Protein AF-A0A7D7V8U0-F1 (afdb_monomer)

Structure (mmCIF, N/CA/C/O backbone):
data_AF-A0A7D7V8U0-F1
#
_entry.id   AF-A0A7D7V8U0-F1
#
loop_
_atom_site.group_PDB
_atom_site.id
_atom_site.type_symbol
_atom_site.label_atom_id
_atom_site.label_alt_id
_atom_site.label_comp_id
_atom_site.label_asym_id
_atom_site.label_entity_id
_atom_site.label_seq_id
_atom_site.pdbx_PDB_ins_code
_atom_site.Cartn_x
_atom_site.Cartn_y
_atom_site.Cartn_z
_atom_site.occupancy
_atom_site.B_iso_or_equiv
_atom_site.auth_seq_id
_atom_site.auth_comp_id
_atom_site.auth_asym_id
_atom_site.auth_atom_id
_atom_site.pdbx_PDB_model_num
ATOM 1 N N . MET A 1 1 ? -79.104 -26.364 -0.613 1.00 42.31 1 MET A N 1
ATOM 2 C CA . MET A 1 1 ? -78.522 -27.276 0.391 1.00 42.31 1 MET A CA 1
ATOM 3 C C . MET A 1 1 ? -77.303 -26.585 0.976 1.00 42.31 1 MET A C 1
ATOM 5 O O . MET A 1 1 ? -76.306 -26.493 0.283 1.00 42.31 1 MET A O 1
ATOM 9 N N . ILE A 1 2 ? -77.476 -25.978 2.152 1.00 37.25 2 ILE A N 1
ATOM 10 C CA . ILE A 1 2 ? -76.539 -25.727 3.267 1.00 37.25 2 ILE A CA 1
ATOM 11 C C . ILE A 1 2 ? -77.298 -24.756 4.189 1.00 37.25 2 ILE A C 1
ATOM 13 O O . ILE A 1 2 ? -77.853 -23.758 3.732 1.00 37.25 2 ILE A O 1
ATOM 17 N N . LEU A 1 3 ? -77.448 -25.183 5.440 1.00 39.94 3 LEU A N 1
ATOM 18 C CA . LEU A 1 3 ? -78.366 -24.688 6.463 1.00 39.94 3 LEU A CA 1
ATOM 19 C C . LEU A 1 3 ? -77.800 -23.466 7.199 1.00 39.94 3 LEU A C 1
ATOM 21 O O . LEU A 1 3 ? -76.638 -23.468 7.591 1.00 39.94 3 LEU A O 1
ATOM 25 N N . LEU A 1 4 ? -78.659 -22.472 7.437 1.00 39.59 4 LEU A N 1
ATOM 26 C CA . LEU A 1 4 ? -78.510 -21.462 8.488 1.00 39.59 4 LEU A CA 1
ATOM 27 C C . LEU A 1 4 ? -79.148 -22.027 9.762 1.00 39.59 4 LEU A C 1
ATOM 29 O O . LEU A 1 4 ? -80.260 -22.551 9.692 1.00 39.59 4 LEU A O 1
ATOM 33 N N . GLN A 1 5 ? -78.446 -21.949 10.894 1.00 46.25 5 GLN A N 1
ATOM 34 C CA . GLN A 1 5 ? -78.907 -22.473 12.179 1.00 46.25 5 GLN A CA 1
ATOM 35 C C . GLN A 1 5 ? -78.845 -21.390 13.263 1.00 46.25 5 GLN A C 1
ATOM 37 O O . GLN A 1 5 ? -77.933 -20.565 13.292 1.00 46.25 5 GLN A O 1
ATOM 42 N N . ASP A 1 6 ? -79.888 -21.410 14.089 1.00 40.16 6 ASP A N 1
ATOM 43 C CA . ASP A 1 6 ? -80.407 -20.353 14.950 1.00 40.16 6 ASP A CA 1
ATOM 44 C C . ASP A 1 6 ? -79.524 -19.901 16.121 1.00 40.16 6 ASP A C 1
ATOM 46 O O . ASP A 1 6 ? -78.782 -20.667 16.737 1.00 40.16 6 ASP A O 1
ATOM 50 N N . CYS A 1 7 ? -79.720 -18.632 16.486 1.00 37.59 7 CYS A N 1
ATOM 51 C CA . CYS A 1 7 ? -79.273 -18.019 17.728 1.00 37.59 7 CYS A CA 1
ATOM 52 C C . CYS A 1 7 ? -80.179 -18.418 18.907 1.00 37.59 7 CYS A C 1
ATOM 54 O O . CYS A 1 7 ? -81.391 -18.217 18.861 1.00 37.59 7 CYS A O 1
ATOM 56 N N . THR A 1 8 ? -79.585 -18.855 20.020 1.00 43.44 8 THR A N 1
ATOM 57 C CA . THR A 1 8 ? -80.250 -18.932 21.332 1.00 43.44 8 THR A CA 1
ATOM 58 C C . THR A 1 8 ? -79.562 -18.010 22.332 1.00 43.44 8 THR A C 1
ATOM 60 O O . THR A 1 8 ? -78.411 -18.231 22.704 1.00 43.44 8 THR A O 1
ATOM 63 N N . CYS A 1 9 ? -80.283 -16.984 22.787 1.00 38.78 9 CYS A N 1
ATOM 64 C CA . CYS A 1 9 ? -79.895 -16.124 23.901 1.00 38.78 9 CYS A CA 1
ATOM 65 C C . CYS A 1 9 ? -80.160 -16.833 25.237 1.00 38.78 9 CYS A C 1
ATOM 67 O O . CYS A 1 9 ? -81.289 -17.243 25.513 1.00 38.78 9 CYS A O 1
ATOM 69 N N . HIS A 1 10 ? -79.138 -16.935 26.088 1.00 39.38 10 HIS A N 1
ATOM 70 C CA . HIS A 1 10 ? -79.287 -17.333 27.486 1.00 39.38 10 HIS A CA 1
ATOM 71 C C . HIS A 1 10 ? -79.193 -16.116 28.409 1.00 39.38 10 HIS A C 1
ATOM 73 O O . HIS A 1 10 ? -78.380 -15.218 28.204 1.00 39.38 10 HIS A O 1
ATOM 79 N N . GLY A 1 11 ? -80.113 -16.087 29.376 1.00 42.38 11 GLY A N 1
ATOM 80 C CA . GLY A 1 11 ? -80.441 -14.947 30.220 1.00 42.38 11 GLY A CA 1
ATOM 81 C C . GLY A 1 11 ? -79.286 -14.450 31.082 1.00 42.38 11 GLY A C 1
ATOM 82 O O . GLY A 1 11 ? -78.600 -15.218 31.753 1.00 42.38 11 GLY A O 1
ATOM 83 N N . TYR A 1 12 ? -79.136 -13.129 31.087 1.00 39.59 12 TYR A N 1
ATOM 84 C CA . TYR A 1 12 ? -78.230 -12.390 31.950 1.00 39.59 12 TYR A CA 1
ATOM 85 C C . TYR A 1 12 ? -78.935 -12.137 33.292 1.00 39.59 12 TYR A C 1
ATOM 87 O O . TYR A 1 12 ? -79.958 -11.458 33.346 1.00 39.59 12 TYR A O 1
ATOM 95 N N . GLN A 1 13 ? -78.422 -12.732 34.369 1.00 42.53 13 GLN A N 1
ATOM 96 C CA . GLN A 1 13 ? -78.821 -12.424 35.743 1.00 42.53 13 GLN A CA 1
ATOM 97 C C . GLN A 1 13 ? -78.087 -11.156 36.199 1.00 42.53 13 GLN A C 1
ATOM 99 O O . GLN A 1 13 ? -76.860 -11.090 36.129 1.00 42.53 13 GLN A O 1
ATOM 104 N N . GLU A 1 14 ? -78.835 -10.161 36.673 1.00 43.50 14 GLU A N 1
ATOM 105 C CA . GLU A 1 14 ? -78.302 -8.936 37.274 1.00 43.50 14 GLU A CA 1
ATOM 106 C C . GLU A 1 14 ? -77.476 -9.266 38.528 1.00 43.50 14 GLU A C 1
ATOM 108 O O . GLU A 1 14 ? -78.013 -9.578 39.594 1.00 43.50 14 GLU A O 1
ATOM 113 N N . GLN A 1 15 ? -76.147 -9.185 38.421 1.00 48.66 15 GLN A N 1
ATOM 114 C CA . GLN A 1 15 ? -75.274 -9.196 39.588 1.00 48.66 15 GLN A CA 1
ATOM 115 C C . GLN A 1 15 ? -75.126 -7.784 40.156 1.00 48.66 15 GLN A C 1
ATOM 117 O O . GLN A 1 15 ? -74.596 -6.863 39.539 1.00 48.66 15 GLN A O 1
ATOM 122 N N . LYS A 1 16 ? -75.622 -7.669 41.386 1.00 51.78 16 LYS A N 1
ATOM 123 C CA . LYS A 1 16 ? -75.544 -6.552 42.325 1.00 51.78 16 LYS A CA 1
ATOM 124 C C . LYS A 1 16 ? -74.152 -5.901 42.331 1.00 51.78 16 LYS A C 1
ATOM 126 O O . LYS A 1 16 ? -73.177 -6.505 42.774 1.00 51.78 16 LYS A O 1
ATOM 131 N N . ILE A 1 17 ? -74.098 -4.653 41.865 1.00 45.31 17 ILE A N 1
ATOM 132 C CA . ILE A 1 17 ? -72.906 -3.797 41.824 1.00 45.31 17 ILE A CA 1
ATOM 133 C C . ILE A 1 17 ? -72.343 -3.657 43.247 1.00 45.31 17 ILE A C 1
ATOM 135 O O . ILE A 1 17 ? -73.014 -3.142 44.146 1.00 45.31 17 ILE A O 1
ATOM 139 N N . ARG A 1 18 ? -71.118 -4.157 43.460 1.00 55.50 18 ARG A N 1
ATOM 140 C CA . ARG A 1 18 ? -70.350 -3.932 44.692 1.00 55.50 18 ARG A CA 1
ATOM 141 C C . ARG A 1 18 ? -69.940 -2.466 44.779 1.00 55.50 18 ARG A C 1
ATOM 143 O O . ARG A 1 18 ? -69.616 -1.831 43.780 1.00 55.50 18 ARG A O 1
ATOM 150 N N . SER A 1 19 ? -69.999 -1.955 46.004 1.00 60.06 19 SER A N 1
ATOM 151 C CA . SER A 1 19 ? -69.692 -0.578 46.381 1.00 60.06 19 SER A CA 1
ATOM 152 C C . SER A 1 19 ? -68.338 -0.115 45.811 1.00 60.06 19 SER A C 1
ATOM 154 O O . SER A 1 19 ? -67.364 -0.865 45.909 1.00 60.06 19 SER A O 1
ATOM 156 N N . PRO A 1 20 ? -68.238 1.119 45.277 1.00 61.97 20 PRO A N 1
ATOM 157 C CA . PRO A 1 20 ? -67.018 1.652 44.656 1.00 61.97 20 PRO A CA 1
ATOM 158 C C . PRO A 1 20 ? -65.794 1.670 45.590 1.00 61.97 20 PRO A C 1
ATOM 160 O O . PRO A 1 20 ? -64.662 1.712 45.119 1.00 61.97 20 PRO A O 1
ATOM 163 N N . TYR A 1 21 ? -65.997 1.553 46.905 1.00 59.81 21 TYR A N 1
ATOM 164 C CA . TYR A 1 21 ? -64.913 1.467 47.884 1.00 59.81 21 TYR A CA 1
ATOM 165 C C . TYR A 1 21 ? -64.167 0.120 47.881 1.00 59.81 21 TYR A C 1
ATOM 167 O O . TYR A 1 21 ? -62.994 0.088 48.240 1.00 59.81 21 TYR A O 1
ATOM 175 N N . GLU A 1 22 ? -64.795 -0.980 47.446 1.00 59.41 22 GLU A N 1
ATOM 176 C CA . GLU A 1 22 ? -64.128 -2.294 47.372 1.00 59.41 22 GLU A CA 1
ATOM 177 C C . GLU A 1 22 ? -63.268 -2.459 46.109 1.00 59.41 22 GLU A C 1
ATOM 179 O O . GLU A 1 22 ? -62.326 -3.250 46.103 1.00 59.41 22 GLU A O 1
ATOM 184 N N . LEU A 1 23 ? -63.544 -1.696 45.043 1.00 65.00 23 LEU A N 1
ATOM 185 C CA . LEU A 1 23 ? -62.696 -1.695 43.845 1.00 65.00 23 LEU A CA 1
ATOM 186 C C . LEU A 1 23 ? -61.382 -0.935 44.071 1.00 65.00 23 LEU A C 1
ATOM 188 O O . LEU A 1 23 ? -60.344 -1.334 43.546 1.00 65.00 23 LEU A O 1
ATOM 192 N N . GLN A 1 24 ? -61.414 0.133 44.872 1.00 72.81 24 GLN A N 1
ATOM 193 C CA . GLN A 1 24 ? -60.242 0.971 45.129 1.00 72.81 24 GLN A CA 1
ATOM 194 C C . GLN A 1 24 ? -59.165 0.218 45.927 1.00 72.81 24 GLN A C 1
ATOM 196 O O . GLN A 1 24 ? -57.979 0.314 45.622 1.00 72.81 24 GLN A O 1
ATOM 201 N N . THR A 1 25 ? -59.573 -0.570 46.926 1.00 74.56 25 THR A N 1
ATOM 202 C CA . THR A 1 25 ? -58.654 -1.377 47.743 1.00 74.56 25 THR A CA 1
ATOM 203 C C . THR A 1 25 ? -58.057 -2.537 46.956 1.00 74.56 25 THR A C 1
ATOM 205 O O . THR A 1 25 ? -56.878 -2.845 47.122 1.00 74.56 25 THR A O 1
ATOM 208 N N . LEU A 1 26 ? -58.828 -3.147 46.051 1.00 77.25 26 LEU A N 1
ATOM 209 C CA . LEU A 1 26 ? -58.320 -4.199 45.173 1.00 77.25 26 LEU A CA 1
ATOM 210 C C . LEU A 1 26 ? -57.268 -3.656 44.193 1.00 77.25 26 LEU A C 1
ATOM 212 O O . LEU A 1 26 ? -56.232 -4.287 43.996 1.00 77.25 26 LEU A O 1
ATOM 216 N N . TYR A 1 27 ? -57.502 -2.468 43.631 1.00 82.19 27 TYR A N 1
ATOM 217 C CA . TYR A 1 27 ? -56.552 -1.813 42.734 1.00 82.19 27 TYR A CA 1
ATOM 218 C C . TYR A 1 27 ? -55.230 -1.486 43.442 1.00 82.19 27 TYR A C 1
ATOM 220 O O . TYR A 1 27 ? -54.158 -1.795 42.926 1.00 82.19 27 TYR A O 1
ATOM 228 N N . ASP A 1 28 ? -55.294 -0.949 44.662 1.00 82.25 28 ASP A N 1
ATOM 229 C CA . ASP A 1 28 ? -54.099 -0.579 45.426 1.00 82.25 28 ASP A CA 1
ATOM 230 C C . ASP A 1 28 ? -53.258 -1.810 45.831 1.00 82.25 28 ASP A C 1
ATOM 232 O O . ASP A 1 28 ? -52.026 -1.768 45.827 1.00 82.25 28 ASP A O 1
ATOM 236 N N . HIS A 1 29 ? -53.908 -2.950 46.098 1.00 83.44 29 HIS A N 1
ATOM 237 C CA . HIS A 1 29 ? -53.217 -4.220 46.335 1.00 83.44 29 HIS A CA 1
ATOM 238 C C . HIS A 1 29 ? -52.595 -4.816 45.066 1.00 83.44 29 HIS A C 1
ATOM 240 O O . HIS A 1 29 ? -51.475 -5.322 45.137 1.00 83.44 29 HIS A O 1
ATOM 246 N N . ILE A 1 30 ? -53.266 -4.729 43.912 1.00 85.00 30 ILE A N 1
ATOM 247 C CA . ILE A 1 30 ? -52.729 -5.224 42.633 1.00 85.00 30 ILE A CA 1
ATOM 248 C C . ILE A 1 30 ? -51.503 -4.406 42.206 1.00 85.00 30 ILE A C 1
ATOM 250 O O . ILE A 1 30 ? -50.488 -4.986 41.822 1.00 85.00 30 ILE A O 1
ATOM 254 N N . VAL A 1 31 ? -51.556 -3.076 42.330 1.00 87.69 31 VAL A N 1
ATOM 255 C CA . VAL A 1 31 ? -50.434 -2.194 41.968 1.00 87.69 31 VAL A CA 1
ATOM 256 C C . VAL A 1 31 ? -49.228 -2.436 42.878 1.00 87.69 31 VAL A C 1
ATOM 258 O O . VAL A 1 31 ? -48.112 -2.594 42.386 1.00 87.69 31 VAL A O 1
ATOM 261 N N . LYS A 1 32 ? -49.434 -2.555 44.197 1.00 87.50 32 LYS A N 1
ATOM 262 C CA . LYS A 1 32 ? -48.349 -2.882 45.139 1.00 87.50 32 LYS A CA 1
ATOM 263 C C . LYS A 1 32 ? -47.732 -4.253 44.858 1.00 87.50 32 LYS A C 1
ATOM 265 O O . LYS A 1 32 ? -46.516 -4.395 44.946 1.00 87.50 32 LYS A O 1
ATOM 270 N N . PHE A 1 33 ? -48.540 -5.243 44.479 1.00 84.25 33 PHE A N 1
ATOM 271 C CA . PHE A 1 33 ? -48.041 -6.572 44.129 1.00 84.25 33 PHE A CA 1
ATOM 272 C C . PHE A 1 33 ? -47.221 -6.557 42.828 1.00 84.25 33 PHE A C 1
ATOM 274 O O . PHE A 1 33 ? -46.146 -7.146 42.782 1.00 84.25 33 PHE A O 1
ATOM 281 N N . LEU A 1 34 ? -47.663 -5.818 41.802 1.00 84.62 34 LEU A N 1
ATOM 282 C CA . LEU A 1 34 ? -46.924 -5.647 40.543 1.00 84.62 34 LEU A CA 1
ATOM 283 C C . LEU A 1 34 ? -45.574 -4.942 40.734 1.00 84.62 34 LEU A C 1
ATOM 285 O O . LEU A 1 34 ? -44.582 -5.364 40.145 1.00 84.62 34 LEU A O 1
ATOM 289 N N . ILE A 1 35 ? -45.509 -3.918 41.591 1.00 83.81 35 ILE A N 1
ATOM 290 C CA . ILE A 1 35 ? -44.250 -3.222 41.906 1.00 83.81 35 ILE A CA 1
ATOM 291 C C . ILE A 1 35 ? -43.270 -4.167 42.616 1.00 83.81 35 ILE A C 1
ATOM 293 O O . ILE A 1 35 ? -42.093 -4.200 42.269 1.00 83.81 35 ILE A O 1
ATOM 297 N N . ILE A 1 36 ? -43.745 -4.980 43.566 1.00 81.00 36 ILE A N 1
ATOM 298 C CA . ILE A 1 36 ? -42.898 -5.955 44.270 1.00 81.00 36 ILE A CA 1
ATOM 299 C C . ILE A 1 36 ? -42.375 -7.030 43.305 1.00 81.00 36 ILE A C 1
ATOM 301 O O . ILE A 1 36 ? -41.200 -7.386 43.377 1.00 81.00 36 ILE A O 1
ATOM 305 N N . VAL A 1 37 ? -43.204 -7.508 42.370 1.00 79.12 37 VAL A N 1
ATOM 306 C CA . VAL A 1 37 ? -42.776 -8.475 41.343 1.00 79.12 37 VAL A CA 1
ATOM 307 C C . VAL A 1 37 ? -41.723 -7.868 40.410 1.00 79.12 37 VAL A C 1
ATOM 309 O O . VAL A 1 37 ? -40.726 -8.529 40.133 1.00 79.12 37 VAL A O 1
ATOM 312 N N . LEU A 1 38 ? -41.878 -6.607 39.992 1.00 75.81 38 LEU A N 1
ATOM 313 C CA . LEU A 1 38 ? -40.895 -5.923 39.142 1.00 75.81 38 LEU A CA 1
ATOM 314 C C . LEU A 1 38 ? -39.552 -5.707 39.854 1.00 75.81 38 LEU A C 1
ATOM 316 O O . LEU A 1 38 ? -38.502 -5.996 39.279 1.00 75.81 38 LEU A O 1
ATOM 320 N N . VAL A 1 39 ? -39.574 -5.283 41.121 1.00 73.19 39 VAL A N 1
ATOM 321 C CA . VAL A 1 39 ? -38.353 -5.086 41.923 1.00 73.19 39 VAL A CA 1
ATOM 322 C C . VAL A 1 39 ? -37.642 -6.416 42.195 1.00 73.19 39 VAL A C 1
ATOM 324 O O . VAL A 1 39 ? -36.418 -6.482 42.109 1.00 73.19 39 VAL A O 1
ATOM 327 N N . LEU A 1 40 ? -38.385 -7.499 42.447 1.00 64.19 40 LEU A N 1
ATOM 328 C CA . LEU A 1 40 ? -37.798 -8.829 42.642 1.00 64.19 40 LEU A CA 1
ATOM 329 C C . LEU A 1 40 ? -37.287 -9.456 41.335 1.00 64.19 40 LEU A C 1
ATOM 331 O O . LEU A 1 40 ? -36.296 -10.180 41.373 1.00 64.19 40 LEU A O 1
ATOM 335 N N . SER A 1 41 ? -37.888 -9.147 40.180 1.00 61.44 41 SER A N 1
ATOM 336 C CA . SER A 1 41 ? -37.350 -9.570 38.876 1.00 61.44 41 SER A CA 1
ATOM 337 C C . SER A 1 41 ? -36.099 -8.791 38.451 1.00 61.44 41 SER A C 1
ATOM 339 O O . SER A 1 41 ? -35.246 -9.345 37.764 1.00 61.44 41 SER A O 1
ATOM 341 N N . GLY A 1 42 ? -35.945 -7.539 38.901 1.00 55.75 42 GLY A N 1
ATOM 342 C CA . GLY A 1 42 ? -34.773 -6.709 38.598 1.00 55.75 42 GLY A CA 1
ATOM 343 C C . GLY A 1 42 ? -33.499 -7.113 39.350 1.00 55.75 42 GLY A C 1
ATOM 344 O O . GLY A 1 42 ? -32.401 -6.829 38.882 1.00 55.75 42 GLY A O 1
ATOM 345 N N . LEU A 1 43 ? -33.620 -7.816 40.482 1.00 53.12 43 LEU A N 1
ATOM 346 C CA . LEU A 1 43 ? -32.479 -8.247 41.305 1.00 53.12 43 LEU A CA 1
ATOM 347 C C . LEU A 1 43 ? -31.898 -9.624 40.931 1.00 53.12 43 LEU A C 1
ATOM 349 O O . LEU A 1 43 ? -30.909 -10.040 41.525 1.00 53.12 43 LEU A O 1
ATOM 353 N N . ALA A 1 44 ? -32.472 -10.326 39.948 1.00 50.34 44 ALA A N 1
ATOM 354 C CA . ALA A 1 44 ? -32.012 -11.656 39.527 1.00 50.34 44 ALA A CA 1
ATOM 355 C C . ALA A 1 44 ? -31.153 -11.663 38.243 1.00 50.34 44 ALA A C 1
ATOM 357 O O . ALA A 1 44 ? -30.803 -12.737 37.762 1.00 50.34 44 ALA A O 1
ATOM 358 N N . ILE A 1 45 ? -30.800 -10.500 37.677 1.00 54.59 45 ILE A N 1
ATOM 359 C CA . ILE A 1 45 ? -30.062 -10.408 36.395 1.00 54.59 45 ILE A CA 1
ATOM 360 C C . ILE A 1 45 ? -28.562 -10.082 36.598 1.00 54.59 45 ILE A C 1
ATOM 362 O O . ILE A 1 45 ? -27.784 -10.041 35.651 1.00 54.59 45 ILE A O 1
ATOM 366 N N . SER A 1 46 ? -28.088 -9.908 37.833 1.00 51.66 46 SER A N 1
ATOM 367 C CA . SER A 1 46 ? -26.751 -9.359 38.103 1.00 51.66 46 SER A CA 1
ATOM 368 C C . SER A 1 46 ? -25.652 -10.396 38.379 1.00 51.66 46 SER A C 1
ATOM 370 O O . SER A 1 46 ? -24.915 -10.223 39.342 1.00 51.66 46 SER A O 1
ATOM 372 N N . THR A 1 47 ? -25.517 -11.442 37.555 1.00 47.03 47 THR A N 1
ATOM 373 C CA . THR A 1 47 ? -24.259 -12.217 37.402 1.00 47.03 47 THR A CA 1
ATOM 374 C C . THR A 1 47 ? -24.252 -12.999 36.078 1.00 47.03 47 THR A C 1
ATOM 376 O O . THR A 1 47 ? -24.167 -14.226 36.073 1.00 47.03 47 THR A O 1
ATOM 379 N N . PHE A 1 48 ? -24.348 -12.324 34.933 1.00 48.34 48 PHE A N 1
ATOM 380 C CA . PHE A 1 48 ? -23.759 -12.889 33.718 1.00 48.34 48 PHE A CA 1
ATOM 381 C C . PHE A 1 48 ? -22.313 -12.415 33.683 1.00 48.34 48 PHE A C 1
ATOM 383 O O . PHE A 1 48 ? -22.043 -11.244 33.428 1.00 48.34 48 PHE A O 1
ATOM 390 N N . ALA A 1 49 ? -21.392 -13.315 34.028 1.00 48.44 49 ALA A N 1
ATOM 391 C CA . ALA A 1 49 ? -19.994 -13.148 33.678 1.00 48.44 49 ALA A CA 1
ATOM 392 C C . ALA A 1 49 ? -19.947 -13.051 32.150 1.00 48.44 49 ALA A C 1
ATOM 394 O O . ALA A 1 49 ? -20.102 -14.054 31.456 1.00 48.44 49 ALA A O 1
ATOM 395 N N . VAL A 1 50 ? -19.837 -11.828 31.637 1.00 48.56 50 VAL A N 1
ATOM 396 C CA . VAL A 1 50 ? -19.503 -11.588 30.239 1.00 48.56 50 VAL A CA 1
ATOM 397 C C . VAL A 1 50 ? -18.061 -12.056 30.114 1.00 48.56 50 VAL A C 1
ATOM 399 O O . VAL A 1 50 ? -17.134 -11.350 30.502 1.00 48.56 50 VAL A O 1
ATOM 402 N N . SER A 1 51 ? -17.874 -13.306 29.690 1.00 52.84 51 SER A N 1
ATOM 403 C CA . SER A 1 51 ? -16.591 -13.732 29.141 1.00 52.84 51 SER A CA 1
ATOM 404 C C . SER A 1 51 ? -16.201 -12.707 28.075 1.00 52.84 51 SER A C 1
ATOM 406 O O . SER A 1 51 ? -17.099 -12.288 27.337 1.00 52.84 51 SER A O 1
ATOM 408 N N . PRO A 1 52 ? -14.931 -12.267 28.006 1.00 57.47 52 PRO A N 1
ATOM 409 C CA . PRO A 1 52 ? -14.495 -11.374 26.942 1.00 57.47 52 PRO A CA 1
ATOM 410 C C . PRO A 1 52 ? -14.933 -12.001 25.619 1.00 57.47 52 PRO A C 1
ATOM 412 O O . PRO A 1 52 ? -14.564 -13.132 25.301 1.00 57.47 52 PRO A O 1
ATOM 415 N N . ALA A 1 53 ? -15.845 -11.327 24.923 1.00 56.44 53 ALA A N 1
ATOM 416 C CA . ALA A 1 53 ? -16.265 -11.750 23.605 1.00 56.44 53 ALA A CA 1
ATOM 417 C C . ALA A 1 53 ? -15.058 -11.493 22.708 1.00 56.44 53 ALA A C 1
ATOM 419 O O . ALA A 1 53 ? -14.767 -10.343 22.386 1.00 56.44 53 ALA A O 1
ATOM 420 N N . PHE A 1 54 ? -14.301 -12.548 22.410 1.00 64.06 54 PHE A N 1
ATOM 421 C CA . PHE A 1 54 ? -13.202 -12.469 21.460 1.00 64.06 54 PHE A CA 1
ATOM 422 C C . PHE A 1 54 ? -13.739 -11.893 20.156 1.00 64.06 54 PHE A C 1
ATOM 424 O O . PHE A 1 54 ? -14.808 -12.303 19.693 1.00 64.06 54 PHE A O 1
ATOM 431 N N . ALA A 1 55 ? -13.021 -10.908 19.621 1.00 75.56 55 ALA A N 1
ATOM 432 C CA . ALA A 1 55 ? -13.366 -10.273 18.366 1.00 75.56 55 ALA A CA 1
ATOM 433 C C . ALA A 1 55 ? -13.212 -11.319 17.258 1.00 75.56 55 ALA A C 1
ATOM 435 O O . ALA A 1 55 ? -12.120 -11.638 16.802 1.00 75.56 55 ALA A O 1
ATOM 436 N N . GLU A 1 56 ? -14.329 -11.931 16.893 1.00 87.19 56 GLU A N 1
ATOM 437 C CA . GLU A 1 56 ? -14.419 -12.804 15.740 1.00 87.19 56 GLU A CA 1
ATOM 438 C C . GLU A 1 56 ? -14.822 -11.942 14.546 1.00 87.19 56 GLU A C 1
ATOM 440 O O . GLU A 1 56 ? -15.892 -11.326 14.559 1.00 87.19 56 GLU A O 1
ATOM 445 N N . SER A 1 57 ? -13.973 -11.894 13.520 1.00 93.31 57 SER A N 1
ATOM 446 C CA . SER A 1 57 ? -14.294 -11.250 12.247 1.00 93.31 57 SER A CA 1
ATOM 447 C C . SER A 1 57 ? -14.366 -12.288 11.132 1.00 93.31 57 SER A C 1
ATOM 449 O O . SER A 1 57 ? -13.739 -13.348 11.183 1.00 93.31 57 SER A O 1
ATOM 451 N N . VAL A 1 58 ? -15.180 -12.002 10.118 1.00 95.50 58 VAL A N 1
ATOM 452 C CA . VAL A 1 58 ? -15.212 -12.775 8.876 1.00 95.50 58 VAL A CA 1
ATOM 453 C C . VAL A 1 58 ? -14.791 -11.850 7.750 1.00 95.50 58 VAL A C 1
ATOM 455 O O . VAL A 1 58 ? -15.425 -10.823 7.516 1.00 95.50 58 VAL A O 1
ATOM 458 N N . GLU A 1 59 ? -13.733 -12.231 7.047 1.00 95.38 59 GLU A N 1
ATOM 459 C CA . GLU A 1 59 ? -13.112 -11.433 5.995 1.00 95.38 59 GLU A CA 1
ATOM 460 C C . GLU A 1 59 ? -13.032 -12.227 4.693 1.00 95.38 59 GLU A C 1
ATOM 462 O O . GLU A 1 59 ? -13.129 -13.457 4.682 1.00 95.38 59 GLU A O 1
ATOM 467 N N . THR A 1 60 ? -12.887 -11.522 3.569 1.00 95.50 60 THR A N 1
ATOM 468 C CA . THR A 1 60 ? -12.685 -12.154 2.260 1.00 95.50 60 THR A CA 1
ATOM 469 C C . THR A 1 60 ? -11.270 -11.904 1.773 1.00 95.50 60 THR A C 1
ATOM 471 O O . THR A 1 60 ? -10.884 -10.759 1.533 1.00 95.50 60 THR A O 1
ATOM 474 N N . LEU A 1 61 ? -10.511 -12.983 1.595 1.00 95.69 61 LEU A N 1
ATOM 475 C CA . LEU A 1 61 ? -9.129 -12.952 1.139 1.00 95.69 61 LEU A CA 1
ATOM 476 C C . LEU A 1 61 ? -9.019 -13.468 -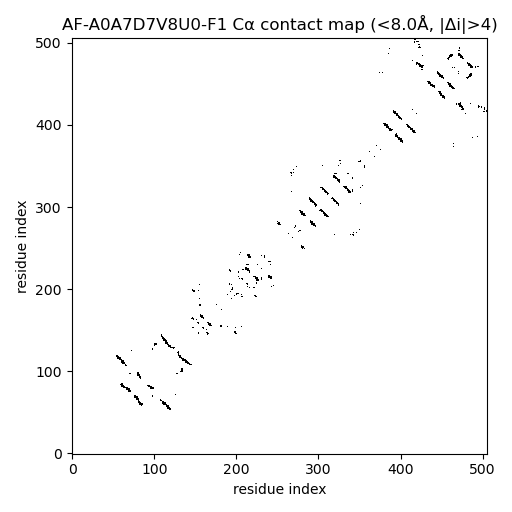0.294 1.00 95.69 61 LEU A C 1
ATOM 478 O O . LEU A 1 61 ? -9.643 -14.459 -0.677 1.00 95.69 61 LEU A O 1
ATOM 482 N N . VAL A 1 62 ? -8.157 -12.829 -1.074 1.00 93.00 62 VAL A N 1
ATOM 483 C CA . VAL A 1 62 ? -7.668 -13.327 -2.357 1.00 93.00 62 VAL A CA 1
ATOM 484 C C . VAL A 1 62 ? -6.316 -13.989 -2.116 1.00 93.00 62 VAL A C 1
ATOM 486 O O . VAL A 1 62 ? -5.365 -13.316 -1.733 1.00 93.00 62 VAL A O 1
ATOM 489 N N . ILE A 1 63 ? -6.219 -15.298 -2.346 1.00 95.88 63 ILE A N 1
ATOM 490 C CA . ILE A 1 63 ? -4.993 -16.088 -2.178 1.00 95.88 63 ILE A CA 1
ATOM 491 C C . ILE A 1 63 ? -4.247 -16.182 -3.504 1.00 95.88 63 ILE A C 1
ATOM 493 O O . ILE A 1 63 ? -4.819 -16.545 -4.537 1.00 95.88 63 ILE A O 1
ATOM 497 N N . HIS A 1 64 ? -2.955 -15.869 -3.470 1.00 89.88 64 HIS A N 1
ATOM 498 C CA . HIS A 1 64 ? -2.079 -15.888 -4.632 1.00 89.88 64 HIS A CA 1
ATOM 499 C C . HIS A 1 64 ? -1.909 -17.316 -5.205 1.00 89.88 64 HIS A C 1
ATOM 501 O O . HIS A 1 64 ? -1.803 -18.275 -4.440 1.00 89.88 64 HIS A O 1
ATOM 507 N N . PRO A 1 65 ? -1.787 -17.486 -6.540 1.00 85.81 65 PRO A N 1
ATOM 508 C CA . PRO A 1 65 ? -1.570 -18.793 -7.171 1.00 85.81 65 PRO A CA 1
ATOM 509 C C . PRO A 1 65 ? -0.236 -19.487 -6.874 1.00 85.81 65 PRO A C 1
ATOM 511 O O . PRO A 1 65 ? 0.004 -20.565 -7.411 1.00 85.81 65 PRO A O 1
ATOM 514 N N . HIS A 1 66 ? 0.598 -18.917 -5.999 1.00 84.00 66 HIS A N 1
ATOM 515 C CA . HIS A 1 66 ? 1.896 -19.473 -5.617 1.00 84.00 66 HIS A CA 1
ATOM 516 C C . HIS A 1 66 ? 2.141 -19.351 -4.117 1.00 84.00 66 HIS A C 1
ATOM 518 O O . HIS A 1 66 ? 1.751 -18.351 -3.509 1.00 84.00 66 HIS A O 1
ATOM 524 N N . LEU A 1 67 ? 2.866 -20.324 -3.566 1.00 87.56 67 LEU A N 1
ATOM 525 C CA . LEU A 1 67 ? 3.437 -20.253 -2.225 1.00 87.56 67 LEU A CA 1
ATOM 526 C C . LEU A 1 67 ? 4.864 -19.710 -2.276 1.00 87.56 67 LEU A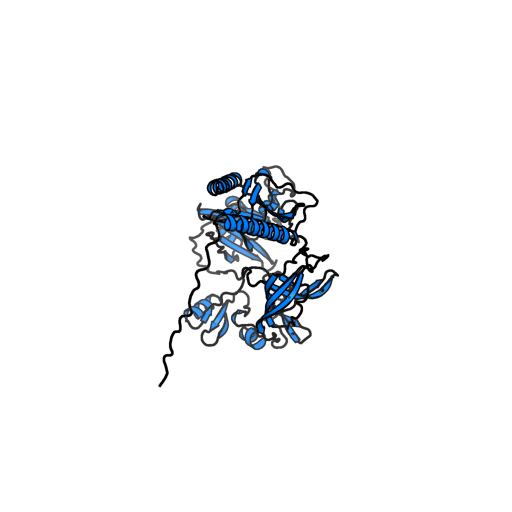 C 1
ATOM 528 O O . LEU A 1 67 ? 5.623 -19.979 -3.209 1.00 87.56 67 LEU A O 1
ATOM 532 N N . PHE A 1 68 ? 5.255 -18.988 -1.234 1.00 83.00 68 PHE A N 1
ATOM 533 C CA . PHE A 1 68 ? 6.545 -18.312 -1.170 1.00 83.00 68 PHE A CA 1
ATOM 534 C C . PHE A 1 68 ? 7.385 -18.841 -0.022 1.00 83.00 68 PHE A C 1
ATOM 536 O O . PHE A 1 68 ? 6.871 -19.156 1.047 1.00 83.00 68 PHE A O 1
ATOM 543 N N . ASP A 1 69 ? 8.695 -18.912 -0.239 1.00 84.50 69 ASP A N 1
ATOM 544 C CA . ASP A 1 69 ? 9.640 -19.235 0.826 1.00 84.50 69 ASP A CA 1
ATOM 545 C C . ASP A 1 69 ? 9.696 -18.079 1.830 1.00 84.50 69 ASP A C 1
ATOM 547 O O . ASP A 1 69 ? 10.236 -17.008 1.531 1.00 84.50 69 ASP A O 1
ATOM 551 N N . CYS A 1 70 ? 9.182 -18.329 3.025 1.00 86.31 70 CYS A N 1
ATOM 552 C CA . CYS A 1 70 ? 9.211 -17.447 4.185 1.00 86.31 70 CYS A CA 1
ATOM 553 C C . CYS A 1 70 ? 9.982 -18.130 5.324 1.00 86.31 70 CYS A C 1
ATOM 555 O O . CYS A 1 70 ? 10.303 -19.319 5.251 1.00 86.31 70 CYS A O 1
ATOM 557 N N . ARG A 1 71 ? 10.305 -17.380 6.379 1.00 85.94 71 ARG A N 1
ATOM 558 C CA . ARG A 1 71 ? 10.865 -17.948 7.610 1.00 85.94 71 ARG A CA 1
ATOM 559 C C . ARG A 1 71 ? 9.864 -17.787 8.735 1.00 85.94 71 ARG A C 1
ATOM 561 O O . ARG A 1 71 ? 9.272 -16.718 8.862 1.00 85.94 71 ARG A O 1
ATOM 568 N N . ASP A 1 72 ? 9.675 -18.848 9.503 1.00 81.94 72 ASP A N 1
ATOM 569 C CA . ASP A 1 72 ? 8.939 -18.765 10.757 1.00 81.94 72 ASP A CA 1
ATOM 570 C C . ASP A 1 72 ? 9.764 -18.065 11.851 1.00 81.94 72 ASP A C 1
ATOM 572 O O . ASP A 1 72 ? 10.889 -17.599 11.627 1.00 81.94 72 ASP A O 1
ATOM 576 N N . ILE A 1 73 ? 9.183 -17.995 13.048 1.00 76.94 73 ILE A N 1
ATOM 577 C CA . ILE A 1 73 ? 9.796 -17.387 14.233 1.00 76.94 73 ILE A CA 1
ATOM 578 C C . ILE A 1 73 ? 11.110 -18.069 14.646 1.00 76.94 73 ILE A C 1
ATOM 580 O O . ILE A 1 73 ? 11.982 -17.417 15.217 1.00 76.94 73 ILE A O 1
ATOM 584 N N . ASP A 1 74 ? 11.273 -19.353 14.320 1.00 83.44 74 ASP A N 1
ATOM 585 C CA . ASP A 1 74 ? 12.449 -20.164 14.636 1.00 83.44 74 ASP A CA 1
ATOM 586 C C . ASP A 1 74 ? 13.501 -20.090 13.511 1.00 83.44 74 ASP A C 1
ATOM 588 O O . ASP A 1 74 ? 14.550 -20.740 13.558 1.00 83.44 74 ASP A O 1
ATOM 592 N N . GLY A 1 75 ? 13.245 -19.274 12.482 1.00 84.19 75 GLY A N 1
ATOM 593 C CA . GLY A 1 75 ? 14.105 -19.104 11.319 1.00 84.19 75 GLY A CA 1
ATOM 594 C C . GLY A 1 75 ? 14.066 -20.284 10.344 1.00 84.19 75 GLY A C 1
ATOM 595 O O . GLY A 1 75 ? 14.867 -20.313 9.399 1.00 84.19 75 GLY A O 1
ATOM 596 N N . VAL A 1 76 ? 13.156 -21.241 10.543 1.00 88.81 76 VAL A N 1
ATOM 597 C CA . VAL A 1 76 ? 12.958 -22.396 9.670 1.00 88.81 76 VAL A CA 1
ATOM 598 C C . VAL A 1 76 ? 12.268 -21.921 8.399 1.00 88.81 76 VAL A C 1
ATOM 600 O O . VAL A 1 76 ? 11.281 -21.187 8.416 1.00 88.81 76 VAL A O 1
ATOM 603 N N . THR A 1 77 ? 12.837 -22.305 7.256 1.00 89.12 77 THR A N 1
ATOM 604 C CA . THR A 1 77 ? 12.259 -21.960 5.955 1.00 89.12 77 THR A CA 1
ATOM 605 C C . THR A 1 77 ? 11.039 -22.834 5.696 1.00 89.12 77 THR A C 1
ATOM 607 O O . THR A 1 77 ? 11.145 -24.059 5.725 1.00 89.12 77 THR A O 1
ATOM 610 N N . GLN A 1 78 ? 9.908 -22.202 5.405 1.00 91.81 78 GLN A N 1
ATOM 611 C CA . GLN A 1 78 ? 8.655 -22.865 5.062 1.00 91.81 78 GLN A CA 1
ATOM 612 C C . GLN A 1 78 ? 7.976 -22.168 3.874 1.00 91.81 78 GLN A C 1
ATOM 614 O O . GLN A 1 78 ? 8.420 -21.116 3.411 1.00 91.81 78 GLN A O 1
ATOM 619 N N . LYS A 1 79 ? 6.903 -22.776 3.363 1.00 91.19 79 LYS A N 1
ATOM 620 C CA . LYS A 1 79 ? 6.068 -22.217 2.296 1.00 91.19 79 LYS A CA 1
ATOM 621 C C . LYS A 1 79 ? 4.888 -21.464 2.911 1.00 91.19 79 LYS A C 1
ATOM 623 O O . LYS A 1 79 ? 4.036 -22.086 3.533 1.00 91.19 79 LYS A O 1
ATOM 628 N N . CYS A 1 80 ? 4.834 -20.150 2.714 1.00 93.25 80 CYS A N 1
ATOM 629 C CA . CYS A 1 80 ? 3.735 -19.291 3.151 1.00 93.25 80 CYS A CA 1
ATOM 630 C C . CYS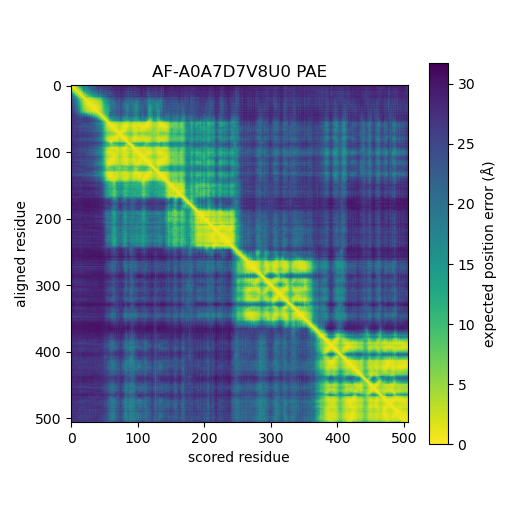 A 1 80 ? 2.787 -18.960 2.001 1.00 93.25 80 CYS A C 1
ATOM 632 O O . CYS A 1 80 ? 3.200 -18.850 0.841 1.00 93.25 80 CYS A O 1
ATOM 634 N N . MET A 1 81 ? 1.522 -18.733 2.345 1.00 94.50 81 MET A N 1
ATOM 635 C CA . MET A 1 81 ? 0.543 -18.162 1.426 1.00 94.50 81 MET A CA 1
ATOM 636 C C . MET A 1 81 ? 0.728 -16.647 1.345 1.00 94.50 81 MET A C 1
ATOM 638 O O . MET A 1 81 ? 1.063 -15.992 2.331 1.00 94.50 81 MET A O 1
ATOM 642 N N . ILE A 1 82 ? 0.480 -16.093 0.165 1.00 91.19 82 ILE A N 1
ATOM 643 C CA . ILE A 1 82 ? 0.425 -14.650 -0.062 1.00 91.19 82 ILE A CA 1
ATOM 644 C C . ILE A 1 82 ? -1.031 -14.281 -0.311 1.00 91.19 82 ILE A C 1
ATOM 646 O O . ILE A 1 82 ? -1.724 -14.975 -1.061 1.00 91.19 82 ILE A O 1
ATOM 650 N N . TYR A 1 83 ? -1.507 -13.226 0.339 1.00 93.44 83 TYR A N 1
ATOM 651 C CA . TYR A 1 83 ? -2.916 -12.853 0.316 1.00 93.44 83 TYR A CA 1
ATOM 652 C C . TYR A 1 83 ? -3.118 -11.349 0.182 1.00 93.44 83 TYR A C 1
ATOM 654 O O . TYR A 1 83 ? -2.204 -10.557 0.395 1.00 93.44 83 TYR A O 1
ATOM 662 N N . LYS A 1 84 ? -4.332 -10.964 -0.188 1.00 89.62 84 LYS A N 1
ATOM 663 C CA . LYS A 1 84 ? -4.809 -9.587 -0.149 1.00 89.62 84 LYS A CA 1
ATOM 664 C C . LYS A 1 84 ? -6.271 -9.597 0.263 1.00 89.62 84 LYS A C 1
ATOM 666 O O . LYS A 1 84 ? -7.020 -10.452 -0.208 1.00 89.62 84 LYS A O 1
ATOM 671 N N . GLU A 1 85 ? -6.691 -8.684 1.122 1.00 90.38 85 GLU A N 1
ATOM 672 C CA . GLU A 1 85 ? -8.108 -8.567 1.466 1.00 90.38 85 GLU A CA 1
ATOM 673 C C . GLU A 1 85 ? -8.873 -7.936 0.294 1.00 90.38 85 GLU A C 1
ATOM 675 O O . GLU A 1 85 ? -8.388 -7.032 -0.386 1.00 90.38 85 GLU A O 1
ATOM 680 N N . GLN A 1 86 ? -10.075 -8.431 0.008 1.00 78.94 86 GLN A N 1
ATOM 681 C CA . GLN A 1 86 ? -10.821 -8.016 -1.183 1.00 78.94 86 GLN A CA 1
ATOM 682 C C . GLN A 1 86 ? -11.266 -6.546 -1.139 1.00 78.94 86 GLN A C 1
ATOM 684 O O . GLN A 1 86 ? -11.385 -5.913 -2.188 1.00 78.94 86 GLN A O 1
ATOM 689 N N . ASN A 1 87 ? -11.516 -6.011 0.058 1.00 72.19 87 ASN A N 1
ATOM 690 C CA . ASN A 1 87 ? -12.007 -4.643 0.248 1.00 72.19 87 ASN A CA 1
ATOM 691 C C . ASN A 1 87 ? -10.891 -3.590 0.207 1.00 72.19 87 ASN A C 1
ATOM 693 O O . ASN A 1 87 ? -11.171 -2.396 0.285 1.00 72.19 87 ASN A O 1
ATOM 697 N N . LEU A 1 88 ? -9.642 -4.030 0.069 1.00 59.91 88 LEU A N 1
ATOM 698 C CA . LEU A 1 88 ? -8.477 -3.167 0.033 1.00 59.91 88 LEU A CA 1
ATOM 699 C C . LEU A 1 88 ? -8.232 -2.610 -1.369 1.00 59.91 88 LEU A C 1
ATOM 701 O O . LEU A 1 88 ? -8.537 -3.231 -2.394 1.00 59.91 88 LEU A O 1
ATOM 705 N N . ASN A 1 89 ? -7.667 -1.404 -1.405 1.00 49.56 89 ASN A N 1
ATOM 706 C CA . ASN A 1 89 ? -7.368 -0.656 -2.621 1.00 49.56 89 ASN A CA 1
ATOM 707 C C . ASN A 1 89 ? -6.614 -1.562 -3.622 1.00 49.56 89 ASN A C 1
ATOM 709 O O . ASN A 1 89 ? -5.669 -2.239 -3.216 1.00 49.56 89 ASN A O 1
ATOM 713 N N . PRO A 1 90 ? -6.945 -1.607 -4.932 1.00 46.34 90 PRO A N 1
ATOM 714 C CA . PRO A 1 90 ? -6.213 -2.418 -5.915 1.00 46.34 90 PRO A CA 1
ATOM 715 C C . PRO A 1 90 ? -4.693 -2.182 -5.923 1.00 46.34 90 PRO A C 1
ATOM 717 O O . PRO A 1 90 ? -3.960 -3.092 -6.309 1.00 46.34 90 PRO A O 1
ATOM 720 N N . PHE A 1 91 ? -4.222 -1.033 -5.432 1.00 41.53 91 PHE A N 1
ATOM 721 C CA . PHE A 1 91 ? -2.804 -0.682 -5.304 1.00 41.53 91 PHE A CA 1
ATOM 722 C C . PHE A 1 91 ? -2.124 -1.172 -4.015 1.00 41.53 91 PHE A C 1
ATOM 724 O O . PHE A 1 91 ? -0.907 -1.073 -3.901 1.00 41.53 91 PHE A O 1
ATOM 731 N N . GLU A 1 92 ? -2.876 -1.721 -3.062 1.00 53.22 92 GLU A N 1
ATOM 732 C CA . GLU A 1 92 ? -2.330 -2.224 -1.801 1.00 53.22 92 GLU A CA 1
ATOM 733 C C . GLU A 1 92 ? -1.459 -3.467 -1.998 1.00 53.22 92 GLU A C 1
ATOM 735 O O . GLU A 1 92 ? -1.749 -4.317 -2.855 1.00 53.22 92 GLU A O 1
ATOM 740 N N . SER A 1 93 ? -0.375 -3.545 -1.228 1.00 66.19 93 SER A N 1
ATOM 741 C CA . SER A 1 93 ? 0.604 -4.623 -1.308 1.00 66.19 93 SER A CA 1
ATOM 742 C C . SER A 1 93 ? 0.016 -5.948 -0.819 1.00 66.19 93 SER A C 1
ATOM 744 O O . SER A 1 93 ? -0.960 -6.002 -0.076 1.00 66.19 93 SER A O 1
ATOM 746 N N . TRP A 1 94 ? 0.597 -7.052 -1.284 1.00 81.50 94 TRP A N 1
ATOM 747 C CA . TRP A 1 94 ? 0.206 -8.373 -0.814 1.00 81.50 94 TRP A CA 1
ATOM 748 C C . TRP A 1 94 ? 0.775 -8.640 0.587 1.00 81.50 94 TRP A C 1
ATOM 750 O O . TRP A 1 94 ? 1.959 -8.402 0.834 1.00 81.50 94 TRP A O 1
ATOM 760 N N . GLY A 1 95 ? -0.048 -9.194 1.473 1.00 85.50 95 GLY A N 1
ATOM 761 C CA . GLY A 1 95 ? 0.347 -9.703 2.782 1.00 85.50 95 GLY A CA 1
ATOM 762 C C . GLY A 1 95 ? 0.861 -11.144 2.723 1.00 85.50 95 GLY A C 1
ATOM 763 O O . GLY A 1 95 ? 0.634 -11.874 1.758 1.00 85.50 95 GLY A O 1
ATOM 764 N N . THR A 1 96 ? 1.551 -11.576 3.781 1.00 90.06 96 THR A N 1
ATOM 765 C CA . THR A 1 96 ? 2.034 -12.960 3.944 1.00 90.06 96 THR A CA 1
ATOM 766 C C . THR A 1 96 ? 1.314 -13.633 5.108 1.00 90.06 96 THR A C 1
ATOM 768 O O . THR A 1 96 ? 1.308 -13.101 6.215 1.00 90.06 96 THR A O 1
ATOM 771 N N . LEU A 1 97 ? 0.735 -14.810 4.872 1.00 92.62 97 LEU A N 1
ATOM 772 C CA . LEU A 1 97 ? 0.181 -15.680 5.909 1.00 92.62 97 LEU A CA 1
ATOM 773 C C . LEU A 1 97 ? 1.242 -16.688 6.342 1.00 92.62 97 LEU A C 1
ATOM 775 O O . LEU A 1 97 ? 1.580 -17.611 5.597 1.00 92.62 97 LEU A O 1
ATOM 779 N N . TYR A 1 98 ? 1.751 -16.498 7.559 1.00 91.19 98 TYR A N 1
ATOM 780 C CA . TYR A 1 98 ? 2.730 -17.389 8.193 1.00 91.19 98 TYR A CA 1
ATOM 781 C C . TYR A 1 98 ? 2.103 -18.645 8.796 1.00 91.19 98 TYR A C 1
ATOM 783 O O . TYR A 1 98 ? 2.805 -19.625 9.046 1.00 91.19 98 TYR A O 1
ATOM 791 N N . VAL A 1 99 ? 0.791 -18.610 9.023 1.00 91.50 99 VAL A N 1
ATOM 792 C CA . VAL A 1 99 ? 0.000 -19.716 9.556 1.00 91.50 99 VAL A CA 1
ATOM 793 C C . VAL A 1 99 ? -0.903 -20.291 8.460 1.00 91.50 99 VAL A C 1
ATOM 795 O O . VAL A 1 99 ? -1.387 -19.543 7.604 1.00 91.50 99 VAL A O 1
ATOM 798 N N . PRO A 1 100 ? -1.133 -21.614 8.447 1.00 94.06 100 PRO A N 1
ATOM 799 C CA . PRO A 1 100 ? -2.087 -22.220 7.529 1.00 94.06 100 PRO A CA 1
ATOM 800 C C . PRO A 1 100 ? -3.520 -21.781 7.862 1.00 94.06 100 PRO A C 1
ATOM 802 O O . PRO A 1 100 ? -3.831 -21.438 9.002 1.00 94.06 100 PRO A O 1
ATOM 805 N N . ILE A 1 101 ? -4.399 -21.828 6.861 1.00 97.19 101 ILE A N 1
ATOM 806 C CA . ILE A 1 101 ? -5.838 -21.612 7.035 1.00 97.19 101 ILE A CA 1
ATOM 807 C C . ILE A 1 101 ? -6.474 -22.984 7.279 1.00 97.19 101 ILE A C 1
ATOM 809 O O . ILE A 1 101 ? -6.412 -23.863 6.418 1.00 97.19 101 ILE A O 1
ATOM 813 N N . GLU A 1 102 ? -7.071 -23.183 8.451 1.00 97.69 102 GLU A N 1
ATOM 814 C CA . GLU A 1 102 ? -7.672 -24.461 8.836 1.00 97.69 102 GLU A CA 1
ATOM 815 C C . GLU A 1 102 ? -8.836 -24.804 7.894 1.00 97.69 102 GLU A C 1
ATOM 817 O O . GLU A 1 102 ? -9.704 -23.976 7.616 1.00 97.69 102 GLU A O 1
ATOM 822 N N . GLY A 1 103 ? -8.850 -26.032 7.372 1.00 97.31 103 GLY A N 1
ATOM 823 C CA . GLY A 1 103 ? -9.858 -26.483 6.407 1.00 97.31 103 GLY A CA 1
ATOM 824 C C . GLY A 1 103 ? -9.628 -26.033 4.958 1.00 97.31 103 GLY A C 1
ATOM 825 O O . GLY A 1 103 ? -10.407 -26.419 4.086 1.00 97.31 103 GLY A O 1
ATOM 826 N N . PHE A 1 104 ? -8.564 -25.276 4.668 1.00 97.62 104 PHE A N 1
ATOM 827 C CA . PHE A 1 104 ? -8.209 -24.864 3.309 1.00 97.62 104 PHE A CA 1
ATOM 828 C C . PHE A 1 104 ? -7.067 -25.711 2.732 1.00 97.62 104 PHE A C 1
ATOM 830 O O . PHE A 1 104 ? -5.910 -25.589 3.128 1.00 97.62 104 PHE A O 1
ATOM 837 N N . ASP A 1 105 ? -7.399 -26.558 1.756 1.00 96.81 105 ASP A N 1
ATOM 838 C CA . ASP A 1 105 ? -6.428 -27.353 0.997 1.00 96.81 105 ASP A CA 1
ATOM 839 C C . ASP A 1 105 ? -5.981 -26.585 -0.253 1.00 96.81 105 ASP A C 1
ATOM 841 O O . ASP A 1 105 ? -6.614 -26.637 -1.315 1.00 96.81 105 ASP A O 1
ATOM 845 N N . TYR A 1 106 ? -4.911 -25.808 -0.100 1.00 95.44 106 TYR A N 1
ATOM 846 C CA . TYR A 1 106 ? -4.344 -25.022 -1.186 1.00 95.44 106 TYR A CA 1
ATOM 847 C C . TYR A 1 106 ? -3.801 -25.925 -2.302 1.00 95.44 106 TYR A C 1
ATOM 849 O O . TYR A 1 106 ? -2.972 -26.805 -2.070 1.00 95.44 106 TYR A O 1
ATOM 857 N N . LYS A 1 107 ? -4.196 -25.635 -3.546 1.00 94.25 107 LYS A N 1
ATOM 858 C CA . LYS A 1 107 ? -3.578 -26.227 -4.742 1.00 94.25 107 LYS A CA 1
ATOM 859 C C . LYS A 1 107 ? -2.757 -25.183 -5.467 1.00 94.25 107 LYS A C 1
ATOM 861 O O . LYS A 1 107 ? -3.282 -24.122 -5.810 1.00 94.25 107 LYS A O 1
ATOM 866 N N . GLU A 1 108 ? -1.502 -25.525 -5.728 1.00 86.56 108 GLU A N 1
ATOM 867 C CA . GLU A 1 108 ? -0.601 -24.689 -6.509 1.00 86.56 108 GLU A CA 1
ATOM 868 C C . GLU A 1 108 ? -1.185 -24.412 -7.894 1.00 86.56 108 GLU A C 1
ATOM 870 O O . GLU A 1 108 ? -1.963 -25.212 -8.426 1.00 86.56 108 GLU A O 1
ATOM 875 N N . TRP A 1 109 ? -0.843 -23.250 -8.453 1.00 83.69 109 TRP A N 1
ATOM 876 C CA . TRP A 1 109 ? -1.385 -22.765 -9.722 1.00 83.69 109 TRP A CA 1
ATOM 877 C C . TRP A 1 109 ? -2.874 -22.425 -9.677 1.00 83.69 109 TRP A C 1
ATOM 879 O O . TRP A 1 109 ? -3.528 -22.359 -10.709 1.00 83.69 109 TRP A O 1
ATOM 889 N N . SER A 1 110 ? -3.450 -22.196 -8.498 1.00 90.62 110 SER A N 1
ATOM 890 C CA . SER A 1 110 ? -4.829 -21.718 -8.377 1.00 90.62 110 SER A CA 1
ATOM 891 C C . SER A 1 110 ? -4.888 -20.451 -7.540 1.00 90.62 110 SER A C 1
ATOM 893 O O . SER A 1 110 ? -4.403 -20.422 -6.411 1.00 90.62 110 SER A O 1
ATOM 895 N N . ARG A 1 111 ? -5.510 -19.403 -8.082 1.00 89.12 111 ARG A N 1
ATOM 896 C CA . ARG A 1 111 ? -5.928 -18.244 -7.293 1.00 89.12 111 ARG A CA 1
ATOM 897 C C . ARG A 1 111 ? -7.267 -18.568 -6.660 1.00 89.12 111 ARG A C 1
ATOM 899 O O . ARG A 1 111 ? -8.166 -19.079 -7.329 1.00 89.12 111 ARG A O 1
ATOM 906 N N . TYR A 1 112 ? -7.402 -18.227 -5.389 1.00 95.88 112 TYR A N 1
ATOM 907 C CA . TYR A 1 112 ? -8.649 -18.413 -4.664 1.00 95.88 112 TYR A CA 1
ATOM 908 C C . TYR A 1 112 ? -9.169 -17.076 -4.172 1.00 95.88 112 TYR A C 1
ATOM 910 O O . TYR A 1 112 ? -8.396 -16.191 -3.826 1.00 95.88 112 TYR A O 1
ATOM 918 N N . MET A 1 113 ? -10.484 -16.955 -4.118 1.00 95.31 113 MET A N 1
ATOM 919 C CA . MET A 1 113 ? -11.177 -15.960 -3.321 1.00 95.31 113 MET A CA 1
ATOM 920 C C . MET A 1 113 ? -11.927 -16.738 -2.247 1.00 95.31 113 MET A C 1
ATOM 922 O O . MET A 1 113 ? -12.765 -17.579 -2.575 1.00 95.31 113 MET A O 1
ATOM 926 N N . ILE A 1 114 ? -11.578 -16.525 -0.985 1.00 97.44 114 ILE A N 1
ATOM 927 C CA . ILE A 1 114 ? -12.077 -17.312 0.144 1.00 97.44 114 ILE A CA 1
ATOM 928 C C . ILE A 1 114 ? -12.614 -16.395 1.231 1.00 97.44 114 ILE A C 1
ATOM 930 O O . ILE A 1 114 ? -12.056 -15.332 1.482 1.00 97.44 114 ILE A O 1
ATOM 934 N N . SER A 1 115 ? -13.680 -16.826 1.891 1.00 96.94 115 SER A N 1
ATOM 935 C CA . SER A 1 115 ? -14.129 -16.236 3.143 1.00 96.94 115 SER A CA 1
ATOM 936 C C . SER A 1 115 ? -13.475 -16.987 4.298 1.00 96.94 115 SER A C 1
ATOM 938 O O . SER A 1 115 ? -13.538 -18.219 4.357 1.00 96.94 115 SER A O 1
ATOM 940 N N . VAL A 1 116 ? -12.830 -16.252 5.197 1.00 97.69 116 VAL A N 1
ATOM 941 C CA . VAL A 1 116 ? -12.139 -16.795 6.369 1.00 97.69 116 VAL A CA 1
ATOM 942 C C . VAL A 1 116 ? -12.688 -16.158 7.632 1.00 97.69 116 VAL A C 1
ATOM 944 O O . VAL A 1 116 ? -12.951 -14.959 7.682 1.00 97.69 116 VAL A O 1
ATOM 947 N N . LYS A 1 117 ? -12.853 -16.979 8.661 1.00 97.31 117 LYS A N 1
ATOM 948 C CA . LYS A 1 117 ? -13.119 -16.544 10.021 1.00 97.31 117 LYS A CA 1
ATOM 949 C C . LYS A 1 117 ? -11.773 -16.333 10.700 1.00 97.31 117 LYS A C 1
ATOM 951 O O . LYS A 1 117 ? -10.957 -17.254 10.744 1.00 97.31 117 LYS A O 1
ATOM 956 N N . ILE A 1 118 ? -11.562 -15.133 11.216 1.00 95.69 118 ILE A N 1
ATOM 957 C CA . ILE A 1 118 ? -10.353 -14.735 11.923 1.00 95.69 118 ILE A CA 1
ATOM 958 C C . ILE A 1 118 ? -10.682 -14.670 13.409 1.00 95.69 118 ILE A C 1
ATOM 960 O O . ILE A 1 118 ? -11.714 -14.138 13.821 1.00 95.69 118 ILE A O 1
ATOM 964 N N . THR A 1 119 ? -9.838 -15.288 14.225 1.00 94.69 119 THR A N 1
ATOM 965 C CA . THR A 1 119 ? -9.976 -15.285 15.682 1.00 94.69 119 THR A CA 1
ATOM 966 C C . THR A 1 119 ? -8.634 -14.960 16.307 1.00 94.69 119 THR A C 1
ATOM 968 O O . THR A 1 119 ? -7.640 -15.626 16.010 1.00 94.69 119 THR A O 1
ATOM 971 N N . ASP A 1 120 ? -8.616 -13.963 17.186 1.00 90.94 120 ASP A N 1
ATOM 972 C CA . ASP A 1 120 ? -7.417 -13.613 17.938 1.00 90.94 120 ASP A CA 1
ATOM 973 C C . ASP A 1 120 ? -7.026 -14.755 18.892 1.00 90.94 120 ASP A C 1
ATOM 975 O O . ASP A 1 120 ? -7.859 -15.350 19.584 1.00 90.94 120 ASP A O 1
ATOM 979 N N . VAL A 1 121 ? -5.739 -15.085 18.918 1.00 88.31 121 VAL A N 1
ATOM 980 C CA . VAL A 1 121 ? -5.145 -16.126 19.754 1.00 88.31 121 VAL A CA 1
ATOM 981 C C . VAL A 1 121 ? -4.582 -15.474 21.012 1.00 88.31 121 VAL A C 1
ATOM 983 O O . VAL A 1 121 ? -3.600 -14.729 20.964 1.00 88.31 121 VAL A O 1
ATOM 986 N N . GLU A 1 122 ? -5.181 -15.783 22.165 1.00 84.25 122 GLU A N 1
ATOM 987 C CA . GLU A 1 122 ? -4.686 -15.295 23.454 1.00 84.25 122 GLU A CA 1
ATOM 988 C C . GLU A 1 122 ? -3.228 -15.695 23.698 1.00 84.25 122 GLU A C 1
ATOM 990 O O . GLU A 1 122 ? -2.821 -16.834 23.458 1.00 84.25 122 GLU A O 1
ATOM 995 N N . ASN A 1 123 ? -2.465 -14.771 24.285 1.00 79.50 123 ASN A N 1
ATOM 996 C CA . ASN A 1 123 ? -1.077 -14.990 24.695 1.00 79.50 123 ASN A CA 1
ATOM 997 C C . ASN A 1 123 ? -0.141 -15.395 23.543 1.00 79.50 123 ASN A C 1
ATOM 999 O O . ASN A 1 123 ? 0.875 -16.054 23.787 1.00 79.50 123 ASN A O 1
ATOM 1003 N N . SER A 1 124 ? -0.448 -15.002 22.301 1.00 78.12 124 SER A N 1
ATOM 1004 C CA . SER A 1 124 ? 0.530 -15.115 21.221 1.00 78.12 124 SER A CA 1
ATOM 1005 C C . SER A 1 124 ? 1.765 -14.286 21.571 1.00 78.12 124 SER A C 1
ATOM 1007 O O . SER A 1 124 ? 1.689 -13.084 21.815 1.00 78.12 124 SER A O 1
ATOM 1009 N N . VAL A 1 125 ? 2.922 -14.946 21.607 1.00 75.19 125 VAL A N 1
ATOM 1010 C CA . VAL A 1 125 ? 4.214 -14.301 21.882 1.00 75.19 125 VAL A CA 1
ATOM 1011 C C . VAL A 1 125 ? 4.676 -13.466 20.677 1.00 75.19 125 VAL A C 1
ATOM 1013 O O . VAL A 1 125 ? 5.532 -12.596 20.827 1.00 75.19 125 VAL A O 1
ATOM 1016 N N . TYR A 1 126 ? 4.096 -13.697 19.490 1.00 74.44 126 TYR A N 1
ATOM 1017 C CA . TYR A 1 126 ? 4.530 -13.089 18.236 1.00 74.44 126 TYR A CA 1
ATOM 1018 C C . TYR A 1 126 ? 3.365 -12.440 17.470 1.00 74.44 126 TYR A C 1
ATOM 1020 O O . TYR A 1 126 ? 2.346 -13.098 17.245 1.00 74.44 126 TYR A O 1
ATOM 1028 N N . PRO A 1 127 ? 3.533 -11.197 16.974 1.00 68.38 127 PRO A N 1
ATOM 1029 C CA . PRO A 1 127 ? 2.503 -10.499 16.198 1.00 68.38 127 PRO A CA 1
ATOM 1030 C C . PRO A 1 127 ? 2.108 -11.197 14.890 1.00 68.38 127 PRO A C 1
ATOM 1032 O O . PRO A 1 127 ? 1.049 -10.941 14.353 1.00 68.38 127 PRO A O 1
ATOM 1035 N N . ALA A 1 128 ? 2.957 -12.069 14.335 1.00 69.81 128 ALA A N 1
ATOM 1036 C CA . ALA A 1 128 ? 2.650 -12.775 13.086 1.00 69.81 128 ALA A CA 1
ATOM 1037 C C . ALA A 1 128 ? 1.769 -14.027 13.280 1.00 69.81 128 ALA A C 1
ATOM 1039 O O . ALA A 1 128 ? 1.334 -14.628 12.298 1.00 69.81 128 ALA A O 1
ATOM 1040 N N . THR A 1 129 ? 1.552 -14.453 14.530 1.00 77.50 129 THR A N 1
ATOM 1041 C CA . THR A 1 129 ? 0.805 -15.671 14.898 1.00 77.50 129 THR A CA 1
ATOM 1042 C C . THR A 1 129 ? -0.311 -15.386 15.902 1.00 77.50 129 THR A C 1
ATOM 1044 O O . THR A 1 129 ? -0.815 -16.301 16.547 1.00 77.50 129 THR A O 1
ATOM 1047 N N . ASP A 1 130 ? -0.663 -14.115 16.077 1.00 86.19 130 ASP A N 1
ATOM 1048 C CA . ASP A 1 130 ? -1.741 -13.660 16.955 1.00 86.19 130 ASP A CA 1
ATOM 1049 C C . ASP A 1 130 ? -3.137 -13.944 16.398 1.00 86.19 130 ASP A C 1
ATOM 1051 O O . ASP A 1 130 ? -4.116 -13.799 17.119 1.00 86.19 130 ASP A O 1
ATOM 1055 N N . LYS A 1 131 ? -3.234 -14.409 15.152 1.00 92.25 131 LYS A N 1
ATOM 1056 C CA . LYS A 1 131 ? -4.491 -14.726 14.478 1.00 92.25 131 LYS A CA 1
ATOM 1057 C C . LYS A 1 131 ? -4.562 -16.189 14.066 1.00 92.25 131 LYS A C 1
ATOM 1059 O O . LYS A 1 131 ? -3.615 -16.756 13.517 1.00 92.25 131 LYS A O 1
ATOM 1064 N N . LYS A 1 132 ? -5.733 -16.784 14.279 1.00 94.69 132 LYS A N 1
ATOM 1065 C CA . LYS A 1 132 ? -6.143 -18.076 13.728 1.00 94.69 132 LYS A CA 1
ATOM 1066 C C . LYS A 1 132 ? -7.112 -17.840 12.575 1.00 94.69 132 LYS A C 1
ATOM 1068 O O . LYS A 1 132 ? -8.033 -17.040 12.709 1.00 94.69 132 LYS A O 1
ATOM 1073 N N . TYR A 1 133 ? -6.914 -18.562 11.476 1.00 96.75 133 TYR A N 1
ATOM 1074 C CA . TYR A 1 133 ? -7.739 -18.469 10.275 1.00 96.75 133 TYR A CA 1
ATOM 1075 C C . TYR A 1 133 ? -8.449 -19.803 10.052 1.00 96.75 133 TYR A C 1
ATOM 1077 O O . TYR A 1 133 ? -7.793 -20.827 9.873 1.00 96.75 133 TYR A O 1
ATOM 1085 N N . ASP A 1 134 ? -9.776 -19.791 10.048 1.00 97.56 134 ASP A N 1
ATOM 1086 C CA . ASP A 1 134 ? -10.617 -20.946 9.737 1.00 97.56 134 ASP A CA 1
ATOM 1087 C C . ASP A 1 134 ? -11.371 -20.675 8.426 1.00 97.56 134 ASP A C 1
ATOM 1089 O O . ASP A 1 134 ? -12.025 -19.640 8.277 1.00 97.56 134 ASP A O 1
ATOM 1093 N N . LEU A 1 135 ? -11.287 -21.584 7.451 1.00 98.12 135 LEU A N 1
ATOM 1094 C CA . LEU A 1 135 ? -12.015 -21.442 6.190 1.00 98.12 135 LEU A CA 1
ATOM 1095 C C . LEU A 1 135 ? -13.526 -21.498 6.445 1.00 98.12 135 LEU A C 1
ATOM 1097 O O . LEU A 1 135 ? -14.040 -22.483 6.975 1.00 98.12 135 LEU A O 1
ATOM 1101 N N . VAL A 1 136 ? -14.242 -20.466 6.000 1.00 97.94 136 VAL A N 1
ATOM 1102 C CA . VAL A 1 136 ? -15.710 -20.452 5.983 1.00 97.94 136 VAL A CA 1
ATOM 1103 C C . VAL A 1 136 ? -16.207 -21.018 4.656 1.00 97.94 136 VAL A C 1
ATOM 1105 O O . VAL A 1 136 ? -16.975 -21.977 4.640 1.00 97.94 136 VAL A O 1
ATOM 1108 N N . GLU A 1 137 ? -15.751 -20.448 3.537 1.00 97.88 137 GLU A N 1
ATOM 1109 C CA . GLU A 1 137 ? -16.210 -20.824 2.197 1.00 97.88 137 GLU A CA 1
ATOM 1110 C C . GLU A 1 137 ? -15.186 -20.451 1.112 1.00 97.88 137 GLU A C 1
ATOM 1112 O O . GLU A 1 137 ? -14.492 -19.440 1.215 1.00 97.88 137 GLU A O 1
ATOM 1117 N N . ILE A 1 138 ? -15.118 -21.240 0.033 1.00 97.75 138 ILE A N 1
ATOM 1118 C CA . ILE A 1 138 ? -14.407 -20.863 -1.199 1.00 97.75 138 ILE A CA 1
ATOM 1119 C C . ILE A 1 138 ? -15.400 -20.156 -2.123 1.00 97.75 138 ILE A C 1
ATOM 1121 O O . ILE A 1 138 ? -16.271 -20.794 -2.709 1.00 97.75 138 ILE A O 1
ATOM 1125 N N . LEU A 1 139 ? -15.250 -18.841 -2.267 1.00 95.12 139 LEU A N 1
ATOM 1126 C CA . LEU A 1 139 ? -16.135 -17.987 -3.064 1.00 95.12 139 LEU A CA 1
ATOM 1127 C C . LEU A 1 139 ? -15.812 -18.047 -4.563 1.00 95.12 139 LEU A C 1
ATOM 1129 O O . LEU A 1 139 ? -16.679 -17.834 -5.407 1.00 95.12 139 LEU A O 1
ATOM 1133 N N . GLY A 1 140 ? -14.553 -18.320 -4.905 1.00 91.81 140 GLY A N 1
ATOM 1134 C CA . GLY A 1 140 ? -14.104 -18.450 -6.284 1.00 91.81 140 GLY A CA 1
ATOM 1135 C C . GLY A 1 140 ? -12.750 -19.139 -6.385 1.00 91.81 140 GLY A C 1
ATOM 1136 O O . GLY A 1 140 ? -11.898 -18.997 -5.509 1.00 91.81 140 GLY A O 1
ATOM 1137 N N . GLN A 1 141 ? -12.553 -19.875 -7.474 1.00 95.00 141 GLN A N 1
ATOM 1138 C CA . GLN A 1 141 ? -11.282 -20.503 -7.808 1.00 95.00 141 GLN A CA 1
ATOM 1139 C C . GLN A 1 141 ? -10.997 -20.300 -9.293 1.00 95.00 141 GLN A C 1
ATOM 1141 O O . GLN A 1 141 ? -11.833 -20.601 -10.144 1.00 95.00 141 GLN A O 1
ATOM 1146 N N . GLU A 1 142 ? -9.795 -19.826 -9.588 1.00 86.25 142 GLU A N 1
ATOM 1147 C CA . GLU A 1 142 ? -9.273 -19.675 -10.938 1.00 86.25 142 GLU A CA 1
ATOM 1148 C C . GLU A 1 142 ? -7.981 -20.486 -11.043 1.00 86.25 142 GLU A C 1
ATOM 1150 O O . GLU A 1 142 ? -6.995 -20.192 -10.366 1.00 86.25 142 GLU A O 1
ATOM 1155 N N . SER A 1 143 ? -8.003 -21.548 -11.847 1.00 86.19 143 SER A N 1
ATOM 1156 C CA . SER A 1 143 ? -6.826 -22.374 -12.110 1.00 86.19 143 SER A CA 1
ATOM 1157 C C . SER A 1 143 ? -6.033 -21.808 -13.280 1.00 86.19 143 SER A C 1
ATOM 1159 O O . SER A 1 143 ? -6.580 -21.625 -14.369 1.00 86.19 143 SER A O 1
ATOM 1161 N N . PHE A 1 144 ? -4.739 -21.623 -13.073 1.00 73.56 144 PHE A N 1
ATOM 1162 C CA . PHE A 1 144 ? -3.769 -21.293 -14.100 1.00 73.56 144 PHE A CA 1
ATOM 1163 C C . PHE A 1 144 ? -3.082 -22.589 -14.540 1.00 73.56 144 PHE A C 1
ATOM 1165 O O . PHE A 1 144 ? -2.752 -23.424 -13.695 1.00 73.56 144 PHE A O 1
ATOM 1172 N N . PRO A 1 145 ? -2.888 -22.818 -15.846 1.00 72.62 145 PRO A N 1
ATOM 1173 C CA . PRO A 1 145 ? -2.032 -23.909 -16.278 1.00 72.62 145 PRO A CA 1
ATOM 1174 C C . PRO A 1 145 ? -0.614 -23.668 -15.726 1.00 72.62 145 PRO A C 1
ATOM 1176 O O . PRO A 1 145 ? -0.144 -22.528 -15.772 1.00 72.62 145 PRO A O 1
ATOM 1179 N N . PRO A 1 146 ? 0.069 -24.698 -15.191 1.00 69.06 146 PRO A N 1
ATOM 1180 C CA . PRO A 1 146 ? 1.479 -24.568 -14.855 1.00 69.06 146 PRO A CA 1
ATOM 1181 C C . PRO A 1 146 ? 2.246 -24.134 -16.104 1.00 69.06 146 PRO A C 1
ATOM 1183 O O . PRO A 1 146 ? 1.968 -24.602 -17.210 1.00 69.06 146 PRO A O 1
ATOM 1186 N N . HIS A 1 147 ? 3.192 -23.214 -15.938 1.00 66.62 147 HIS A N 1
ATO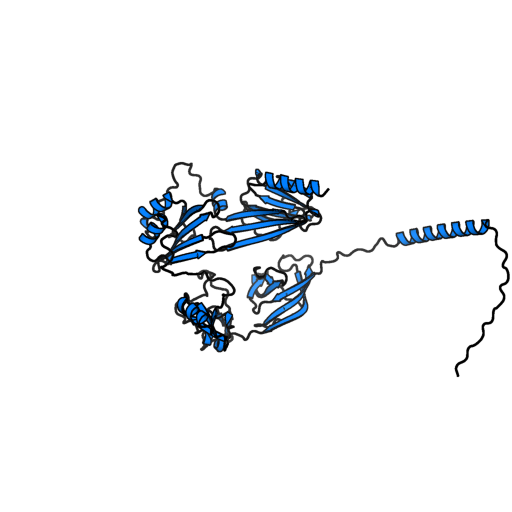M 1187 C CA . HIS A 1 147 ? 3.989 -22.752 -17.064 1.00 66.62 147 HIS A CA 1
ATOM 1188 C C . HIS A 1 147 ? 4.977 -23.855 -17.451 1.00 66.62 147 HIS A C 1
ATOM 1190 O O . HIS A 1 147 ? 5.915 -24.151 -16.708 1.00 66.62 147 HIS A O 1
ATOM 1196 N N . ASP A 1 148 ? 4.769 -24.482 -18.604 1.00 70.81 148 ASP A N 1
ATOM 1197 C CA . ASP A 1 148 ? 5.702 -25.473 -19.127 1.00 70.81 148 ASP A CA 1
ATOM 1198 C C . ASP A 1 148 ? 6.912 -24.775 -19.775 1.00 70.81 148 ASP A C 1
ATOM 1200 O O . ASP A 1 148 ? 6.780 -23.732 -20.422 1.00 70.81 148 ASP A O 1
ATOM 1204 N N . PRO A 1 149 ? 8.134 -25.308 -19.627 1.00 69.00 149 PRO A N 1
ATOM 1205 C CA . PRO A 1 149 ? 9.281 -24.772 -20.339 1.00 69.00 149 PRO A CA 1
ATOM 1206 C C . PRO A 1 149 ? 9.162 -25.059 -21.836 1.00 69.00 149 PRO A C 1
ATOM 1208 O O . PRO A 1 149 ? 9.063 -26.210 -22.270 1.00 69.00 149 PRO A O 1
ATOM 1211 N N . TYR A 1 150 ? 9.319 -24.028 -22.661 1.00 66.75 150 TYR A N 1
ATOM 1212 C CA . TYR A 1 150 ? 9.424 -24.210 -24.102 1.00 66.75 150 TYR A CA 1
ATOM 1213 C C . TYR A 1 150 ? 10.844 -24.663 -24.465 1.00 66.75 150 TYR A C 1
ATOM 1215 O O . TYR A 1 150 ? 11.809 -23.915 -24.312 1.00 66.75 150 TYR A O 1
ATOM 1223 N N . ASN A 1 151 ? 10.992 -25.903 -24.948 1.00 75.94 151 ASN A N 1
ATOM 1224 C CA . ASN A 1 151 ? 12.293 -26.530 -25.238 1.00 75.94 151 ASN A CA 1
ATOM 1225 C C . ASN A 1 151 ? 13.268 -26.518 -24.042 1.00 75.94 151 ASN A C 1
ATOM 1227 O O . ASN A 1 151 ? 14.470 -26.319 -24.216 1.00 75.94 151 ASN A O 1
ATOM 1231 N N . GLY A 1 152 ? 12.756 -26.721 -22.824 1.00 74.44 152 GLY A N 1
ATOM 1232 C CA . GLY A 1 152 ? 13.578 -26.723 -21.608 1.00 74.44 152 GLY A CA 1
ATOM 1233 C C . GLY A 1 152 ? 14.012 -25.329 -21.138 1.00 74.44 152 GLY A C 1
ATOM 1234 O O . GLY A 1 152 ? 14.866 -25.229 -20.261 1.00 74.44 152 GLY A O 1
ATOM 1235 N N . ILE A 1 153 ? 13.444 -24.262 -21.712 1.00 68.88 153 ILE A N 1
ATOM 1236 C CA . ILE A 1 153 ? 13.716 -22.872 -21.341 1.00 68.88 153 ILE A CA 1
ATOM 1237 C C . ILE A 1 153 ? 12.420 -22.236 -20.831 1.00 68.88 153 ILE A C 1
ATOM 1239 O O . ILE A 1 153 ? 11.400 -22.234 -21.520 1.00 68.88 153 ILE A O 1
ATOM 1243 N N . CYS A 1 154 ? 12.473 -21.684 -19.621 1.00 70.31 154 CYS A N 1
ATOM 1244 C CA . CYS A 1 154 ? 11.375 -20.915 -19.048 1.00 70.31 154 CYS A CA 1
ATOM 1245 C C . CYS A 1 154 ? 11.290 -19.516 -19.654 1.00 70.31 154 CYS A C 1
ATOM 1247 O O . CYS A 1 154 ? 12.297 -18.948 -20.081 1.00 70.31 154 CYS A O 1
ATOM 1249 N N . ALA A 1 155 ? 10.083 -18.949 -19.682 1.00 64.38 155 ALA A N 1
ATOM 1250 C CA . ALA A 1 155 ? 9.912 -17.554 -20.058 1.00 64.38 155 ALA A CA 1
ATOM 1251 C C . ALA A 1 155 ? 10.715 -16.634 -19.108 1.00 64.38 155 ALA A C 1
ATOM 1253 O O . ALA A 1 155 ? 10.867 -16.963 -17.929 1.00 64.38 155 ALA A O 1
ATOM 1254 N N . PRO A 1 156 ? 11.233 -15.487 -19.584 1.00 60.97 156 PRO A N 1
ATOM 1255 C CA . PRO A 1 156 ? 11.906 -14.511 -18.726 1.00 60.97 156 PRO A CA 1
ATOM 1256 C C . PRO A 1 156 ? 11.066 -14.147 -17.491 1.00 60.97 156 PRO A C 1
ATOM 1258 O O . PRO A 1 156 ? 9.867 -13.915 -17.609 1.00 60.97 156 PRO A O 1
ATOM 1261 N N . GLY A 1 157 ? 11.692 -14.114 -16.309 1.00 60.81 157 GLY A N 1
ATOM 1262 C CA . GLY A 1 157 ? 11.000 -13.951 -15.018 1.00 60.81 157 GLY A CA 1
ATOM 1263 C C . GLY A 1 157 ? 10.555 -15.264 -14.359 1.00 60.81 157 GLY A C 1
ATOM 1264 O O . GLY A 1 157 ? 10.198 -15.264 -13.183 1.00 60.81 157 GLY A O 1
ATOM 1265 N N . PHE A 1 158 ? 10.649 -16.394 -15.065 1.00 68.75 158 PHE A N 1
ATOM 1266 C CA . PHE A 1 158 ? 10.381 -17.725 -14.528 1.00 68.75 158 PHE A CA 1
ATOM 1267 C C . PHE A 1 158 ? 11.666 -18.562 -14.464 1.00 68.75 158 PHE A C 1
ATOM 1269 O O . PHE A 1 158 ? 12.535 -18.474 -15.332 1.00 68.75 158 PHE A O 1
ATOM 1276 N N . VAL A 1 159 ? 11.788 -19.400 -13.438 1.00 71.94 159 VAL A N 1
ATOM 1277 C CA . VAL A 1 159 ? 12.890 -20.352 -13.254 1.00 71.94 159 VAL A CA 1
ATOM 1278 C C . VAL A 1 159 ? 12.374 -21.776 -13.354 1.00 71.94 159 VAL A C 1
ATOM 1280 O O . VAL A 1 159 ? 11.289 -22.089 -12.865 1.00 71.94 159 VAL A O 1
ATOM 1283 N N . ALA A 1 160 ? 13.168 -22.644 -13.976 1.00 74.62 160 ALA A N 1
ATOM 1284 C CA . ALA A 1 160 ? 12.864 -24.065 -14.007 1.00 74.62 160 ALA A CA 1
ATOM 1285 C C . ALA A 1 160 ? 12.927 -24.623 -12.581 1.00 74.62 160 ALA A C 1
ATOM 1287 O O . ALA A 1 160 ? 13.923 -24.437 -11.876 1.00 74.62 160 ALA A O 1
ATOM 1288 N N . THR A 1 161 ? 11.868 -25.296 -12.153 1.00 71.00 161 THR A N 1
ATOM 1289 C CA . THR A 1 161 ? 11.843 -26.025 -10.888 1.00 71.00 161 THR A CA 1
ATOM 1290 C C . THR A 1 161 ? 12.486 -27.399 -11.062 1.00 71.00 161 THR A C 1
ATOM 1292 O O . THR A 1 161 ? 12.726 -27.876 -12.175 1.00 71.00 161 THR A O 1
ATOM 1295 N N . THR A 1 162 ? 12.735 -28.087 -9.949 1.00 70.31 162 THR A N 1
ATOM 1296 C CA . THR A 1 162 ? 13.214 -29.478 -9.953 1.00 70.31 162 THR A CA 1
ATOM 1297 C C . THR A 1 162 ? 12.229 -30.458 -10.589 1.00 70.31 162 THR A C 1
ATOM 1299 O O . THR A 1 162 ? 12.626 -31.558 -10.963 1.00 70.31 162 THR A O 1
ATOM 1302 N N . GLU A 1 163 ? 10.961 -30.069 -10.720 1.00 75.00 163 GLU A N 1
ATOM 1303 C CA . GLU A 1 163 ? 9.892 -30.879 -11.311 1.00 75.00 163 GLU A CA 1
ATOM 1304 C C . GLU A 1 163 ? 9.770 -30.673 -12.828 1.00 75.00 163 GLU A C 1
ATOM 1306 O O . GLU A 1 163 ? 8.981 -31.346 -13.485 1.00 75.00 163 GLU A O 1
ATOM 1311 N N . GLY A 1 164 ? 10.581 -29.777 -13.404 1.00 78.06 164 GLY A N 1
ATOM 1312 C CA . GLY A 1 164 ? 10.613 -29.519 -14.842 1.00 78.06 164 GLY A CA 1
ATOM 1313 C C . GLY A 1 164 ? 9.538 -28.553 -15.341 1.00 78.06 164 GLY A C 1
ATOM 1314 O O . GLY A 1 164 ? 9.408 -28.407 -16.551 1.00 78.06 164 GLY A O 1
ATOM 1315 N N . ASN A 1 165 ? 8.804 -27.882 -14.449 1.00 77.19 165 ASN A N 1
ATOM 1316 C CA . ASN A 1 165 ? 7.926 -26.753 -14.781 1.00 77.19 165 ASN A CA 1
ATOM 1317 C C . ASN A 1 165 ? 8.643 -25.409 -14.527 1.00 77.19 165 ASN A C 1
ATOM 1319 O O . ASN A 1 165 ? 9.757 -25.375 -14.004 1.00 77.19 165 ASN A O 1
ATOM 1323 N N . CYS A 1 166 ? 8.028 -24.297 -14.916 1.00 71.44 166 CYS A N 1
ATOM 1324 C CA . CYS A 1 166 ? 8.561 -22.948 -14.753 1.00 71.44 166 CYS A CA 1
ATOM 1325 C C . CYS A 1 166 ? 7.799 -22.193 -13.666 1.00 71.44 166 CYS A C 1
ATOM 1327 O O . CYS A 1 166 ? 6.631 -21.879 -13.845 1.00 71.44 166 CYS A O 1
ATOM 1329 N N . SER A 1 167 ? 8.457 -21.842 -12.560 1.00 65.94 167 SER A N 1
ATOM 1330 C CA . SER A 1 167 ? 7.871 -21.019 -11.492 1.00 65.94 167 SER A CA 1
ATOM 1331 C C . SER A 1 167 ? 8.292 -19.566 -11.630 1.00 65.94 167 SER A C 1
ATOM 1333 O O . SER A 1 167 ? 9.456 -19.291 -11.916 1.00 65.94 167 SER A O 1
ATOM 1335 N N . PHE A 1 168 ? 7.381 -18.627 -11.376 1.00 63.91 168 PHE A N 1
ATOM 1336 C CA . PHE A 1 168 ? 7.729 -17.209 -11.340 1.00 63.91 168 PHE A CA 1
ATOM 1337 C C . PHE A 1 168 ? 8.748 -16.968 -10.219 1.00 63.91 168 PHE A C 1
ATOM 1339 O O . PHE A 1 168 ? 8.555 -17.425 -9.090 1.00 63.91 168 PHE A O 1
ATOM 1346 N N . ASN A 1 169 ? 9.850 -16.285 -10.522 1.00 58.81 169 ASN A N 1
ATOM 1347 C CA . ASN A 1 169 ? 10.894 -15.989 -9.551 1.00 58.81 169 ASN A CA 1
ATOM 1348 C C . ASN A 1 169 ? 10.891 -14.499 -9.206 1.00 58.81 169 ASN A C 1
ATOM 1350 O O . ASN A 1 169 ? 11.446 -13.683 -9.935 1.00 58.81 169 ASN A O 1
ATOM 1354 N N . PHE A 1 170 ? 10.327 -14.155 -8.046 1.00 48.28 170 PHE A N 1
ATOM 1355 C CA . PHE A 1 170 ? 10.429 -12.803 -7.484 1.00 48.28 170 PHE A CA 1
ATOM 1356 C C . PHE A 1 170 ? 11.821 -12.498 -6.904 1.00 48.28 170 PHE A C 1
ATOM 1358 O O . PHE A 1 170 ? 12.132 -11.344 -6.617 1.00 48.28 170 PHE A O 1
ATOM 1365 N N . ARG A 1 171 ? 12.680 -13.510 -6.717 1.00 42.06 171 ARG A N 1
ATOM 1366 C CA . ARG A 1 171 ? 14.044 -13.343 -6.203 1.00 42.06 171 ARG A CA 1
ATOM 1367 C C . ARG A 1 171 ? 14.998 -13.054 -7.359 1.00 42.06 171 ARG A C 1
ATOM 1369 O O . ARG A 1 171 ? 15.790 -13.910 -7.759 1.00 42.06 171 ARG A O 1
ATOM 1376 N N . CYS A 1 172 ? 14.957 -11.826 -7.866 1.00 41.28 172 CYS A N 1
ATOM 1377 C CA . CYS A 1 172 ? 16.180 -11.231 -8.390 1.00 41.28 172 CYS A CA 1
ATOM 1378 C C . CYS A 1 172 ? 17.117 -11.058 -7.164 1.00 41.28 172 CYS A C 1
ATOM 1380 O O . CYS A 1 172 ? 16.726 -10.467 -6.159 1.00 41.28 172 CYS A O 1
ATOM 1382 N N . GLY A 1 173 ? 18.291 -11.698 -7.168 1.00 34.97 173 GLY A N 1
ATOM 1383 C CA . GLY A 1 173 ? 19.239 -11.641 -6.045 1.00 34.97 173 GLY A CA 1
ATOM 1384 C C . GLY A 1 173 ? 19.789 -10.224 -5.795 1.00 34.97 173 GLY A C 1
ATOM 1385 O O . GLY A 1 173 ? 19.521 -9.325 -6.583 1.00 34.97 173 GLY A O 1
ATOM 1386 N N . PRO A 1 174 ? 20.613 -10.014 -4.751 1.00 32.66 174 PRO A N 1
ATOM 1387 C CA . PRO A 1 174 ? 21.116 -8.689 -4.351 1.00 32.66 174 PRO A CA 1
ATOM 1388 C C . PRO A 1 174 ? 21.938 -7.939 -5.419 1.00 32.66 174 PRO A C 1
ATOM 1390 O O . PRO A 1 174 ? 22.196 -6.754 -5.255 1.00 32.66 174 PRO A O 1
ATOM 1393 N N . GLU A 1 175 ? 22.323 -8.595 -6.518 1.00 35.22 175 GLU A N 1
ATOM 1394 C CA . GLU A 1 175 ? 23.015 -7.969 -7.659 1.00 35.22 175 GLU A CA 1
ATOM 1395 C C . GLU A 1 175 ? 22.085 -7.603 -8.838 1.00 35.22 175 GLU A C 1
ATOM 1397 O O . GLU A 1 175 ? 22.553 -7.252 -9.918 1.00 35.22 175 GLU A O 1
ATOM 1402 N N . TRP A 1 176 ? 20.763 -7.718 -8.673 1.00 39.25 176 TRP A N 1
ATOM 1403 C CA . TRP A 1 176 ? 19.791 -7.657 -9.769 1.00 39.25 176 TRP A CA 1
ATOM 1404 C C . TRP A 1 176 ? 18.615 -6.758 -9.361 1.00 39.25 176 TRP A C 1
ATOM 1406 O O . TRP A 1 176 ? 17.864 -7.082 -8.445 1.00 39.25 176 TRP A O 1
ATOM 1416 N N . SER A 1 177 ? 18.474 -5.599 -10.008 1.00 32.09 177 SER A N 1
ATOM 1417 C CA . SER A 1 177 ? 17.560 -4.529 -9.589 1.00 32.09 177 SER A CA 1
ATOM 1418 C C . SER A 1 177 ? 16.081 -4.821 -9.876 1.00 32.09 177 SER A C 1
ATOM 1420 O O . SER A 1 177 ? 15.704 -5.277 -10.957 1.00 32.09 177 SER A O 1
ATOM 1422 N N . ALA A 1 178 ? 15.229 -4.514 -8.892 1.00 24.58 178 ALA A N 1
ATOM 1423 C CA . ALA A 1 178 ? 13.775 -4.573 -9.010 1.00 24.58 178 ALA A CA 1
ATOM 1424 C C . ALA A 1 178 ? 13.270 -3.621 -10.112 1.00 24.58 178 ALA A C 1
ATOM 1426 O O . ALA A 1 178 ? 13.787 -2.518 -10.282 1.00 24.58 178 ALA A O 1
ATOM 1427 N N . GLY A 1 179 ? 12.263 -4.057 -10.872 1.00 32.19 179 GLY A N 1
ATOM 1428 C CA . GLY A 1 179 ? 11.689 -3.300 -11.995 1.00 32.19 179 GLY A CA 1
ATOM 1429 C C . GLY A 1 179 ? 12.224 -3.695 -13.374 1.00 32.19 179 GLY A C 1
ATOM 1430 O O . GLY A 1 179 ? 11.681 -3.258 -14.386 1.00 32.19 179 GLY A O 1
ATOM 1431 N N . ARG A 1 180 ? 13.233 -4.573 -13.443 1.00 37.16 180 ARG A N 1
ATOM 1432 C CA . ARG A 1 180 ? 13.619 -5.266 -14.676 1.00 37.16 180 ARG A CA 1
ATOM 1433 C C . ARG A 1 180 ? 13.349 -6.752 -14.512 1.00 37.16 180 ARG A C 1
ATOM 1435 O O . ARG A 1 180 ? 13.730 -7.362 -13.520 1.00 37.16 180 ARG A O 1
ATOM 1442 N N . ILE A 1 181 ? 12.693 -7.335 -15.503 1.00 43.00 181 ILE A N 1
ATOM 1443 C CA . ILE A 1 181 ? 12.569 -8.785 -15.656 1.00 43.00 181 ILE A CA 1
ATOM 1444 C C . ILE A 1 181 ? 13.981 -9.367 -15.546 1.00 43.00 181 ILE A C 1
ATOM 1446 O O . ILE A 1 181 ? 14.858 -8.942 -16.300 1.00 43.00 181 ILE A O 1
ATOM 1450 N N . CYS A 1 182 ? 14.235 -10.255 -14.574 1.00 41.69 182 CYS A N 1
ATOM 1451 C CA . CYS A 1 182 ? 15.597 -10.711 -14.286 1.00 41.69 182 CYS A CA 1
ATOM 1452 C C . CYS A 1 182 ? 16.209 -11.333 -15.570 1.00 41.69 182 CYS A C 1
ATOM 1454 O O . CYS A 1 182 ? 15.783 -12.401 -16.010 1.00 41.69 182 CYS A O 1
ATOM 1456 N N . MET A 1 183 ? 17.183 -10.667 -16.203 1.00 41.38 183 MET A N 1
ATOM 1457 C CA . MET A 1 183 ? 17.800 -11.106 -17.465 1.00 41.38 183 MET A CA 1
ATOM 1458 C C . MET A 1 183 ? 19.251 -11.531 -17.256 1.00 41.38 183 MET A C 1
ATOM 1460 O O . MET A 1 183 ? 20.135 -10.674 -17.289 1.00 41.38 183 MET A O 1
ATOM 1464 N N . SER A 1 184 ? 19.552 -12.828 -17.114 1.00 37.50 184 SER A N 1
ATOM 1465 C CA . SER A 1 184 ? 20.960 -13.237 -17.227 1.00 37.50 184 SER A CA 1
ATOM 1466 C C . SER A 1 184 ? 21.459 -13.018 -18.658 1.00 37.50 184 SER A C 1
ATOM 1468 O O . SER A 1 184 ? 20.756 -13.302 -19.632 1.00 37.50 184 SER A O 1
ATOM 1470 N N . SER A 1 185 ? 22.650 -12.433 -18.779 1.00 38.00 185 SER A N 1
ATOM 1471 C CA . SER A 1 185 ? 23.253 -11.986 -20.031 1.00 38.00 185 SER A CA 1
ATOM 1472 C C . SER A 1 185 ? 23.389 -13.136 -21.037 1.00 38.00 185 SER A C 1
ATOM 1474 O O . SER A 1 185 ? 24.344 -13.906 -21.014 1.00 38.00 185 SER A O 1
ATOM 1476 N N . GLY A 1 186 ? 22.423 -13.246 -21.956 1.00 47.97 186 GLY A N 1
ATOM 1477 C CA . GLY A 1 186 ? 22.516 -14.128 -23.123 1.00 47.97 186 GLY A CA 1
ATOM 1478 C C . GLY A 1 186 ? 21.325 -15.045 -23.408 1.00 47.97 186 GLY A C 1
ATOM 1479 O O . GLY A 1 186 ? 21.364 -15.738 -24.425 1.00 47.97 186 GLY A O 1
ATOM 1480 N N . GLN A 1 187 ? 20.264 -15.068 -22.594 1.00 51.66 187 GLN A N 1
ATOM 1481 C CA . GLN A 1 187 ? 19.064 -15.843 -22.946 1.00 51.66 187 GLN A CA 1
ATOM 1482 C C . GLN A 1 187 ? 18.181 -15.105 -23.965 1.00 51.66 187 GLN A C 1
ATOM 1484 O O . GLN A 1 187 ? 17.883 -13.920 -23.825 1.00 51.66 187 GLN A O 1
ATOM 1489 N N . GLN A 1 188 ? 17.770 -15.816 -25.019 1.00 55.66 188 GLN A N 1
ATOM 1490 C CA . GLN A 1 188 ? 16.818 -15.308 -26.007 1.00 55.66 188 GLN A CA 1
ATOM 1491 C C . GLN A 1 188 ? 15.414 -15.273 -25.398 1.00 55.66 188 GLN A C 1
ATOM 1493 O O . GLN A 1 188 ? 14.943 -16.279 -24.871 1.00 55.66 188 GLN A O 1
ATOM 1498 N N . TYR A 1 189 ? 14.732 -14.134 -25.516 1.00 59.91 189 TYR A N 1
ATOM 1499 C CA . TYR A 1 189 ? 13.314 -14.029 -25.187 1.00 59.91 189 TYR A CA 1
ATOM 1500 C C . TYR A 1 189 ? 12.510 -15.025 -26.023 1.00 59.91 189 TYR A C 1
ATOM 1502 O O . TYR A 1 189 ? 12.680 -15.105 -27.245 1.00 59.91 189 TYR A O 1
ATOM 1510 N N . LEU A 1 190 ? 11.596 -15.748 -25.373 1.00 63.59 190 LEU A N 1
ATOM 1511 C CA . LEU A 1 190 ? 10.570 -16.490 -26.092 1.00 63.59 190 LEU A CA 1
ATOM 1512 C C . LEU A 1 190 ? 9.765 -15.501 -26.940 1.00 63.59 190 LEU A C 1
ATOM 1514 O O . LEU A 1 190 ? 9.405 -14.413 -26.483 1.00 63.59 190 LEU A O 1
ATOM 1518 N N . LYS A 1 191 ? 9.472 -15.866 -28.189 1.00 74.31 191 LYS A N 1
ATOM 1519 C CA . LYS A 1 191 ? 8.556 -15.072 -29.017 1.00 74.31 191 LYS A CA 1
ATOM 1520 C C . LYS A 1 191 ? 7.185 -15.010 -28.330 1.00 74.31 191 LYS A C 1
ATOM 1522 O O . LYS A 1 191 ? 6.838 -15.976 -27.659 1.00 74.31 191 LYS A O 1
ATOM 1527 N N . PRO A 1 192 ? 6.372 -13.964 -28.553 1.00 76.44 192 PRO A N 1
ATOM 1528 C CA . PRO A 1 192 ? 5.028 -13.848 -27.975 1.00 76.44 192 PRO A CA 1
ATOM 1529 C C . PRO A 1 192 ? 4.206 -15.135 -28.069 1.00 76.44 192 PRO A C 1
ATOM 1531 O O . PRO A 1 192 ? 3.734 -15.644 -27.064 1.00 76.44 192 PRO A O 1
ATOM 1534 N N . LEU A 1 193 ? 4.164 -15.749 -29.253 1.00 71.88 193 LEU A N 1
ATOM 1535 C CA . LEU A 1 193 ? 3.462 -17.016 -29.456 1.00 71.88 193 LEU A CA 1
ATOM 1536 C C . LEU A 1 193 ? 4.030 -18.166 -28.607 1.00 71.88 193 LEU A C 1
ATOM 1538 O O . LEU A 1 193 ? 3.282 -18.992 -28.116 1.00 71.88 193 LEU A O 1
ATOM 1542 N N . GLN A 1 194 ? 5.347 -18.215 -28.400 1.00 68.56 194 GLN A N 1
ATOM 1543 C CA . GLN A 1 194 ? 5.985 -19.227 -27.551 1.00 68.56 194 GLN A CA 1
ATOM 1544 C C . GLN A 1 194 ? 5.758 -18.952 -26.061 1.00 68.56 194 GLN A C 1
ATOM 1546 O O . GLN A 1 194 ? 5.723 -19.894 -25.281 1.00 68.56 194 GLN A O 1
ATOM 1551 N N . GLN A 1 195 ? 5.592 -17.689 -25.663 1.00 71.38 195 GLN A N 1
ATOM 1552 C CA . GLN A 1 195 ? 5.190 -17.330 -24.303 1.00 71.38 195 GLN A CA 1
ATOM 1553 C C . GLN A 1 195 ? 3.749 -17.777 -24.029 1.00 71.38 195 GLN A C 1
ATOM 1555 O O . GLN A 1 195 ? 3.487 -18.363 -22.985 1.00 71.38 195 GLN A O 1
ATOM 1560 N N . VAL A 1 196 ? 2.847 -17.573 -24.992 1.00 67.12 196 VAL A N 1
ATOM 1561 C CA . VAL A 1 196 ? 1.431 -17.944 -24.868 1.00 67.12 196 VAL A CA 1
ATOM 1562 C C . VAL A 1 196 ? 1.227 -19.453 -25.011 1.00 67.12 196 VAL A C 1
ATOM 1564 O O . VAL A 1 196 ? 0.776 -20.109 -24.079 1.00 67.12 196 VAL A O 1
ATOM 1567 N N . GLU A 1 197 ? 1.597 -20.036 -26.153 1.00 68.31 197 GLU A N 1
ATOM 1568 C CA . GLU A 1 197 ? 1.343 -21.454 -26.455 1.00 68.31 197 GLU A CA 1
ATOM 1569 C C . GLU A 1 197 ? 2.341 -22.396 -25.779 1.00 68.31 197 GLU A C 1
ATOM 1571 O O . GLU A 1 197 ? 2.003 -23.532 -25.460 1.00 68.31 197 GLU A O 1
ATOM 1576 N N . GLY A 1 198 ? 3.589 -21.952 -25.619 1.00 60.50 198 GLY A N 1
ATOM 1577 C CA . GLY A 1 198 ? 4.669 -22.781 -25.089 1.00 60.50 198 GLY A CA 1
ATOM 1578 C C . GLY A 1 198 ? 4.817 -22.673 -23.580 1.00 60.50 198 GLY A C 1
ATOM 1579 O O . GLY A 1 198 ? 5.045 -23.688 -22.936 1.00 60.50 198 GLY A O 1
ATOM 1580 N N . ALA A 1 199 ? 4.688 -21.459 -23.041 1.00 57.12 199 ALA A N 1
ATOM 1581 C CA . ALA A 1 199 ? 4.866 -21.193 -21.624 1.00 57.12 199 ALA A CA 1
ATOM 1582 C C . ALA A 1 199 ? 3.559 -20.909 -20.884 1.00 57.12 199 ALA A C 1
ATOM 1584 O O . ALA A 1 199 ? 3.624 -20.747 -19.682 1.00 57.12 199 ALA A O 1
ATOM 1585 N N . GLY A 1 200 ? 2.386 -20.847 -21.526 1.00 56.62 200 GLY A N 1
ATOM 1586 C CA . GLY A 1 200 ? 1.103 -20.653 -20.834 1.00 56.62 200 GLY A CA 1
ATOM 1587 C C . GLY A 1 200 ? 0.882 -19.250 -20.250 1.00 56.62 200 GLY A C 1
ATOM 1588 O O . GLY A 1 200 ? 0.074 -19.087 -19.340 1.00 56.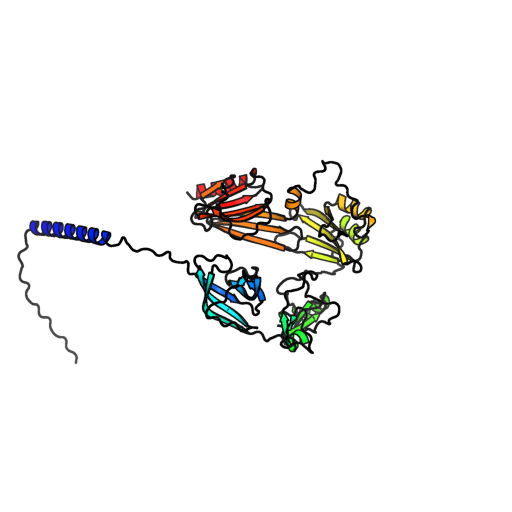62 200 GLY A O 1
ATOM 1589 N N . ILE A 1 201 ? 1.610 -18.236 -20.723 1.00 65.38 201 ILE A N 1
ATOM 1590 C CA . ILE A 1 201 ? 1.414 -16.837 -20.318 1.00 65.38 201 ILE A CA 1
ATOM 1591 C C . ILE A 1 201 ? 0.139 -16.298 -20.979 1.00 65.38 201 ILE A C 1
ATOM 1593 O O . ILE A 1 201 ? -0.051 -16.461 -22.183 1.00 65.38 201 ILE A O 1
ATOM 1597 N N . ALA A 1 202 ? -0.736 -15.646 -20.210 1.00 66.75 202 ALA A N 1
ATOM 1598 C CA . ALA A 1 202 ? -1.940 -15.030 -20.763 1.00 66.75 202 ALA A CA 1
ATOM 1599 C C . ALA A 1 202 ? -1.583 -13.927 -21.776 1.00 66.75 202 ALA A C 1
ATOM 1601 O O . ALA A 1 202 ? -0.604 -13.205 -21.597 1.00 66.75 202 ALA A O 1
ATOM 1602 N N . ASP A 1 203 ? -2.405 -13.741 -22.814 1.00 69.12 203 ASP A N 1
ATOM 1603 C CA . ASP A 1 203 ? -2.101 -12.829 -23.931 1.00 69.12 203 ASP A CA 1
ATOM 1604 C C . ASP A 1 203 ? -1.765 -11.391 -23.507 1.00 69.12 203 ASP A C 1
ATOM 1606 O O . ASP A 1 203 ? -0.984 -10.735 -24.192 1.00 69.12 203 ASP A O 1
ATOM 1610 N N . GLY A 1 204 ? -2.344 -10.907 -22.400 1.00 68.50 204 GLY A N 1
ATOM 1611 C CA . GLY A 1 204 ? -2.112 -9.566 -21.851 1.00 68.50 204 GLY A CA 1
ATOM 1612 C C . GLY A 1 204 ? -0.896 -9.440 -20.929 1.00 68.50 204 GLY A C 1
ATOM 1613 O O . GLY A 1 204 ? -0.495 -8.316 -20.636 1.00 68.50 204 GLY A O 1
ATOM 1614 N N . ASP A 1 205 ? -0.316 -10.569 -20.520 1.00 69.50 205 ASP A N 1
ATOM 1615 C CA . ASP A 1 205 ? 0.843 -10.661 -19.625 1.00 69.50 205 ASP A CA 1
ATOM 1616 C C . ASP A 1 205 ? 2.124 -11.038 -20.394 1.00 69.50 205 ASP A C 1
ATOM 1618 O O . ASP A 1 205 ? 3.181 -11.267 -19.806 1.00 69.50 205 ASP A O 1
ATOM 1622 N N . VAL A 1 206 ? 2.042 -11.100 -21.730 1.00 75.75 206 VAL A N 1
ATOM 1623 C CA . VAL A 1 206 ? 3.189 -11.355 -22.604 1.00 75.75 206 VAL A CA 1
ATOM 1624 C C . VAL A 1 206 ? 4.240 -10.270 -22.414 1.00 75.75 206 VAL A C 1
ATOM 1626 O O . VAL A 1 206 ? 3.998 -9.074 -22.584 1.00 75.75 206 VAL A O 1
ATOM 1629 N N . ILE A 1 207 ? 5.455 -10.717 -22.139 1.00 78.81 207 ILE A N 1
ATOM 1630 C CA . ILE A 1 207 ? 6.603 -9.859 -21.921 1.00 78.81 207 ILE A CA 1
ATOM 1631 C C . ILE A 1 207 ? 7.240 -9.512 -23.268 1.00 78.81 207 ILE A C 1
ATOM 1633 O O . ILE A 1 207 ? 7.679 -10.389 -24.020 1.00 78.81 207 ILE A O 1
ATOM 1637 N N . CYS A 1 208 ? 7.356 -8.218 -23.551 1.00 79.75 208 CYS A N 1
ATOM 1638 C CA . CYS A 1 208 ? 8.105 -7.719 -24.696 1.00 79.75 208 CYS A CA 1
ATOM 1639 C C . CYS A 1 208 ? 9.530 -7.313 -24.307 1.00 79.75 208 CYS A C 1
ATOM 1641 O O . CYS A 1 208 ? 9.774 -6.817 -23.211 1.00 79.75 208 CYS A O 1
ATOM 1643 N N . VAL A 1 209 ? 10.471 -7.516 -25.235 1.00 76.12 209 VAL A N 1
ATOM 1644 C CA . VAL A 1 209 ? 11.841 -6.987 -25.128 1.00 76.12 209 VAL A CA 1
ATOM 1645 C C . VAL A 1 209 ? 11.785 -5.462 -25.025 1.00 76.12 209 VAL A C 1
ATOM 1647 O O . VAL A 1 209 ? 10.873 -4.848 -25.585 1.00 76.12 209 VAL A O 1
ATOM 1650 N N . GLU A 1 210 ? 12.770 -4.858 -24.355 1.00 67.06 210 GLU A N 1
ATOM 1651 C CA . GLU A 1 210 ? 12.942 -3.402 -24.291 1.00 67.06 210 GLU A CA 1
ATOM 1652 C C . GLU A 1 210 ? 12.683 -2.738 -25.662 1.00 67.06 210 GLU A C 1
ATOM 1654 O O . GLU A 1 210 ? 13.127 -3.221 -26.708 1.00 67.06 210 GLU A O 1
ATOM 1659 N N . HIS A 1 211 ? 11.928 -1.633 -25.645 1.00 74.06 211 HIS A N 1
ATOM 1660 C CA . HIS A 1 211 ? 11.481 -0.847 -26.810 1.00 74.06 211 HIS A CA 1
ATOM 1661 C C . HIS A 1 211 ? 10.423 -1.487 -27.729 1.00 74.06 211 HIS A C 1
ATOM 1663 O O . HIS A 1 211 ? 10.025 -0.870 -28.723 1.00 74.06 211 HIS A O 1
ATOM 1669 N N . LEU A 1 212 ? 9.914 -2.679 -27.408 1.00 83.12 212 LEU A N 1
ATOM 1670 C CA . LEU A 1 212 ? 8.754 -3.256 -28.086 1.00 83.12 212 LEU A CA 1
ATOM 1671 C C . LEU A 1 212 ? 7.488 -3.099 -27.234 1.00 83.12 212 LEU A C 1
ATOM 1673 O O . LEU A 1 212 ? 7.490 -3.286 -26.024 1.00 83.12 212 LEU A O 1
ATOM 1677 N N . SER A 1 213 ? 6.383 -2.768 -27.892 1.00 86.62 213 SER A N 1
ATOM 1678 C CA . SER A 1 213 ? 5.041 -2.716 -27.321 1.00 86.62 213 SER A CA 1
ATOM 1679 C C . SER A 1 213 ? 4.256 -3.971 -27.685 1.00 86.62 213 SER A C 1
ATOM 1681 O O . SER A 1 213 ? 4.299 -4.425 -28.832 1.00 86.62 213 SER A O 1
ATOM 1683 N N . LEU A 1 214 ? 3.478 -4.476 -26.732 1.00 90.00 214 LEU A N 1
ATOM 1684 C CA . LEU A 1 214 ? 2.535 -5.563 -26.955 1.00 90.00 214 LEU A CA 1
ATOM 1685 C C . LEU A 1 214 ? 1.284 -5.063 -27.696 1.00 90.00 214 LEU A C 1
ATOM 1687 O O . LEU A 1 214 ? 0.647 -4.081 -27.297 1.00 90.00 214 LEU A O 1
ATOM 1691 N N . VAL A 1 215 ? 0.916 -5.754 -28.771 1.00 92.12 215 VAL A N 1
ATOM 1692 C CA . VAL A 1 215 ? -0.348 -5.577 -29.499 1.00 92.12 215 VAL A CA 1
ATOM 1693 C C . VAL A 1 215 ? -1.027 -6.917 -29.698 1.00 92.12 215 VAL A C 1
ATOM 1695 O O . VAL A 1 215 ? -0.341 -7.913 -29.901 1.00 92.12 215 VAL A O 1
ATOM 1698 N N . SER A 1 216 ? -2.357 -6.924 -29.741 1.00 88.94 216 SER A N 1
ATOM 1699 C CA . SER A 1 216 ? -3.130 -8.148 -29.983 1.00 88.94 216 SER A CA 1
ATOM 1700 C C . SER A 1 216 ? -4.132 -7.945 -31.108 1.00 88.94 216 SER A C 1
ATOM 1702 O O . SER A 1 216 ? -4.732 -6.872 -31.235 1.00 88.94 216 SER A O 1
ATOM 1704 N N . LYS A 1 217 ? -4.302 -8.944 -31.975 1.00 89.50 217 LYS A N 1
ATOM 1705 C CA . LYS A 1 217 ? -5.313 -8.893 -33.036 1.00 89.50 217 LYS A CA 1
ATOM 1706 C C . LYS A 1 217 ? -6.707 -9.022 -32.448 1.00 89.50 217 LYS A C 1
ATOM 1708 O O . LYS A 1 217 ? -6.985 -9.919 -31.661 1.00 89.50 217 LYS A O 1
ATOM 1713 N N . LYS A 1 218 ? -7.637 -8.207 -32.940 1.00 87.44 218 LYS A N 1
ATOM 1714 C CA . LYS A 1 218 ? -9.059 -8.300 -32.581 1.00 87.44 218 LYS A CA 1
ATOM 1715 C C . LYS A 1 218 ? -9.717 -9.596 -33.053 1.00 87.44 218 LYS A C 1
ATOM 1717 O O . LYS A 1 218 ? -10.708 -10.006 -32.465 1.00 87.44 218 LYS A O 1
ATOM 1722 N N . SER A 1 219 ? -9.225 -10.189 -34.142 1.00 88.06 219 SER A N 1
ATOM 1723 C CA . SER A 1 219 ? -9.858 -11.348 -34.779 1.00 88.06 219 SER A CA 1
ATOM 1724 C C . SER A 1 219 ? -9.657 -12.650 -34.012 1.00 88.06 219 SER A C 1
ATOM 1726 O O . SER A 1 219 ? -10.575 -13.460 -33.958 1.00 88.06 219 SER A O 1
ATOM 1728 N N . ASP A 1 220 ? -8.456 -12.867 -33.479 1.00 84.00 220 ASP A N 1
ATOM 1729 C CA . ASP A 1 220 ? -8.031 -14.154 -32.918 1.00 84.00 220 ASP A CA 1
ATOM 1730 C C . ASP A 1 220 ? -7.285 -14.018 -31.581 1.00 84.00 220 ASP A C 1
ATOM 1732 O O . ASP A 1 220 ? -6.851 -15.027 -31.040 1.00 84.00 220 ASP A O 1
ATOM 1736 N N . GLY A 1 221 ? -7.125 -12.801 -31.047 1.00 80.56 221 GLY A N 1
ATOM 1737 C CA . GLY A 1 221 ? -6.408 -12.552 -29.793 1.00 80.56 221 GLY A CA 1
ATOM 1738 C C . GLY A 1 221 ? -4.887 -12.639 -29.908 1.00 80.56 221 GLY A C 1
ATOM 1739 O O . GLY A 1 221 ? -4.200 -12.270 -28.964 1.00 80.56 221 GLY A O 1
ATOM 1740 N N . SER A 1 222 ? -4.344 -13.048 -31.063 1.00 79.62 222 SER A N 1
ATOM 1741 C CA . SER A 1 222 ? -2.910 -13.305 -31.203 1.00 79.62 222 SER A CA 1
ATOM 1742 C C . SER A 1 222 ? -2.079 -12.060 -30.895 1.00 79.62 222 SER A C 1
ATOM 1744 O O . SER A 1 222 ? -2.285 -10.986 -31.471 1.00 79.62 222 SER A O 1
ATOM 1746 N N . SER A 1 223 ? -1.123 -12.231 -29.984 1.00 86.19 223 SER A N 1
ATOM 1747 C CA . SER A 1 223 ? -0.249 -11.173 -29.491 1.00 86.19 223 SER A CA 1
ATOM 1748 C C . SER A 1 223 ? 1.072 -11.084 -30.262 1.00 86.19 223 SER A C 1
ATOM 1750 O O . SER A 1 223 ? 1.662 -12.087 -30.672 1.00 86.19 223 SER A O 1
ATOM 1752 N N . ALA A 1 224 ? 1.574 -9.864 -30.446 1.00 88.75 224 ALA A N 1
ATOM 1753 C CA . ALA A 1 224 ? 2.870 -9.576 -31.047 1.00 88.75 224 ALA A CA 1
ATOM 1754 C C . ALA A 1 224 ? 3.575 -8.424 -30.320 1.00 88.75 224 ALA A C 1
ATOM 1756 O O . ALA A 1 224 ? 2.949 -7.440 -29.934 1.00 88.75 224 ALA A O 1
ATOM 1757 N N . CYS A 1 225 ? 4.896 -8.525 -30.192 1.00 88.50 225 CYS A N 1
ATOM 1758 C CA . CYS A 1 225 ? 5.749 -7.435 -29.729 1.00 88.50 225 CYS A CA 1
ATOM 1759 C C . CYS A 1 225 ? 6.280 -6.682 -30.947 1.00 88.50 225 CYS A C 1
ATOM 1761 O O . CYS A 1 225 ? 6.977 -7.261 -31.783 1.00 88.50 225 CYS A O 1
ATOM 1763 N N . VAL A 1 226 ? 5.929 -5.406 -31.067 1.00 90.25 226 VAL A N 1
ATOM 1764 C CA . VAL A 1 226 ? 6.247 -4.559 -32.226 1.00 90.25 226 VAL A CA 1
ATOM 1765 C C . VAL A 1 226 ? 6.817 -3.218 -31.769 1.00 90.25 226 VAL A C 1
ATOM 1767 O O . VAL A 1 226 ? 6.602 -2.822 -30.629 1.00 90.25 226 VAL A O 1
ATOM 1770 N N . THR A 1 227 ? 7.537 -2.490 -32.627 1.00 89.19 227 THR A N 1
ATOM 1771 C CA . THR A 1 227 ? 8.008 -1.134 -32.272 1.00 89.19 227 THR A CA 1
ATOM 1772 C C . THR A 1 227 ? 6.828 -0.194 -32.021 1.00 89.19 227 THR A C 1
ATOM 1774 O O . THR A 1 227 ? 5.727 -0.434 -32.526 1.00 89.19 227 THR A O 1
ATOM 1777 N N . SER A 1 228 ? 7.045 0.898 -31.284 1.00 86.06 228 SER A N 1
ATOM 1778 C CA . SER A 1 228 ? 6.007 1.911 -31.046 1.00 86.06 228 SER A CA 1
ATOM 1779 C C . SER A 1 228 ? 5.400 2.453 -32.347 1.00 86.06 228 SER A C 1
ATOM 1781 O O . SER A 1 228 ? 4.177 2.542 -32.438 1.00 86.06 228 SER A O 1
ATOM 1783 N N . GLU A 1 229 ? 6.200 2.711 -33.395 1.00 90.50 229 GLU A N 1
ATOM 1784 C CA . GLU A 1 229 ? 5.635 3.187 -34.670 1.00 90.50 229 GLU A CA 1
ATOM 1785 C C . GLU A 1 229 ? 4.778 2.107 -35.340 1.00 90.50 229 GLU A C 1
ATOM 1787 O O . GLU A 1 229 ? 3.694 2.379 -35.862 1.00 90.50 229 GLU A O 1
ATOM 1792 N N . THR A 1 230 ? 5.239 0.853 -35.299 1.00 91.44 230 THR A N 1
ATOM 1793 C CA . THR A 1 230 ? 4.507 -0.278 -35.877 1.00 91.44 230 THR A CA 1
ATOM 1794 C C . THR A 1 230 ? 3.195 -0.518 -35.134 1.00 91.44 230 THR A C 1
ATOM 1796 O O . THR A 1 230 ? 2.166 -0.734 -35.775 1.00 91.44 230 THR A O 1
ATOM 1799 N N . ARG A 1 231 ? 3.197 -0.425 -33.798 1.00 93.75 231 ARG A N 1
ATOM 1800 C CA . ARG A 1 231 ? 1.992 -0.492 -32.960 1.00 93.75 231 ARG A CA 1
ATOM 1801 C C . ARG A 1 231 ? 0.961 0.521 -33.434 1.00 93.75 231 ARG A C 1
ATOM 1803 O O . ARG A 1 231 ? -0.179 0.143 -33.691 1.00 93.75 231 ARG A O 1
ATOM 1810 N N . ASP A 1 232 ? 1.354 1.781 -33.579 1.00 92.00 232 ASP A N 1
ATOM 1811 C CA . ASP A 1 232 ? 0.418 2.855 -33.914 1.00 92.00 232 ASP A CA 1
ATOM 1812 C C . ASP A 1 232 ? -0.168 2.664 -35.320 1.00 92.00 232 ASP A C 1
ATOM 1814 O O . ASP A 1 232 ? -1.369 2.854 -35.532 1.00 92.00 232 ASP A O 1
ATOM 1818 N N . VAL A 1 233 ? 0.636 2.172 -36.271 1.00 95.44 233 VAL A N 1
ATOM 1819 C CA . VAL A 1 233 ? 0.161 1.775 -37.606 1.00 95.44 233 VAL A CA 1
ATOM 1820 C C . VAL A 1 233 ? -0.838 0.615 -37.530 1.00 95.44 233 VAL A C 1
ATOM 1822 O O . VAL A 1 233 ? -1.881 0.666 -38.187 1.00 95.44 233 VAL A O 1
ATOM 1825 N N . LEU A 1 234 ? -0.544 -0.430 -36.752 1.00 93.31 234 LEU A N 1
ATOM 1826 C CA . LEU A 1 234 ? -1.398 -1.615 -36.620 1.00 93.31 234 LEU A CA 1
ATOM 1827 C C . LEU A 1 234 ? -2.728 -1.296 -35.926 1.00 93.31 234 LEU A C 1
ATOM 1829 O O . LEU A 1 234 ? -3.785 -1.721 -36.397 1.00 93.31 234 LEU A O 1
ATOM 1833 N N . VAL A 1 235 ? -2.694 -0.493 -34.862 1.00 93.88 235 VAL A N 1
ATOM 1834 C CA . VAL A 1 235 ? -3.890 -0.038 -34.141 1.00 93.88 235 VAL A CA 1
ATOM 1835 C C . VAL A 1 235 ? -4.742 0.871 -35.029 1.00 93.88 235 VAL A C 1
ATOM 1837 O O . VAL A 1 235 ? -5.955 0.684 -35.115 1.00 93.88 235 VAL A O 1
ATOM 1840 N N . LYS A 1 236 ? -4.125 1.799 -35.777 1.00 95.25 236 LYS A N 1
ATOM 1841 C CA . LYS A 1 236 ? -4.833 2.691 -36.714 1.00 95.25 236 LYS A CA 1
ATOM 1842 C C . LYS A 1 236 ? -5.517 1.940 -37.859 1.00 95.25 236 LYS A C 1
ATOM 1844 O O . LYS A 1 236 ? -6.561 2.381 -38.332 1.00 95.25 236 LYS A O 1
ATOM 1849 N N . ARG A 1 237 ? -4.966 0.800 -38.295 1.00 94.94 237 ARG A N 1
ATOM 1850 C CA . ARG A 1 237 ? -5.613 -0.095 -39.276 1.00 94.94 237 ARG A CA 1
ATOM 1851 C C . ARG A 1 237 ? -6.858 -0.792 -38.722 1.00 94.94 237 ARG A C 1
ATOM 1853 O O . ARG A 1 237 ? -7.609 -1.377 -39.491 1.00 94.94 237 ARG A O 1
ATOM 1860 N N . GLY A 1 238 ? -7.096 -0.713 -37.414 1.00 92.12 238 GLY A N 1
ATOM 1861 C CA . GLY A 1 238 ? -8.327 -1.159 -36.773 1.00 92.12 238 GLY A CA 1
ATOM 1862 C C . GLY A 1 238 ? -8.384 -2.651 -36.456 1.00 92.12 238 GLY A C 1
ATOM 1863 O O . GLY A 1 238 ? -9.298 -3.054 -35.742 1.00 92.12 238 GLY A O 1
ATOM 1864 N N . GLU A 1 239 ? -7.420 -3.449 -36.917 1.00 91.44 239 GLU A N 1
ATOM 1865 C CA . GLU A 1 239 ? -7.353 -4.899 -36.676 1.00 91.44 239 GLU A CA 1
ATOM 1866 C C . GLU A 1 239 ? -6.646 -5.269 -35.368 1.00 91.44 239 GLU A C 1
ATOM 1868 O O . GLU A 1 239 ? -6.772 -6.402 -34.912 1.00 91.44 239 GLU A O 1
ATOM 1873 N N . TRP A 1 240 ? -5.935 -4.326 -34.748 1.00 94.38 240 TRP A N 1
ATOM 1874 C CA . TRP A 1 240 ? -5.149 -4.559 -33.537 1.00 94.38 240 TRP A CA 1
ATOM 1875 C C . TRP A 1 240 ? -5.599 -3.653 -32.393 1.00 94.38 240 TRP A C 1
ATOM 1877 O O . TRP A 1 240 ? -6.105 -2.549 -32.616 1.00 94.38 240 TRP A O 1
ATOM 1887 N N . VAL A 1 241 ? -5.416 -4.128 -31.165 1.00 91.88 241 VAL A N 1
ATOM 1888 C CA . VAL A 1 241 ? -5.621 -3.374 -29.927 1.00 91.88 241 VAL A CA 1
ATOM 1889 C C . VAL A 1 241 ? -4.300 -3.213 -29.186 1.00 91.88 241 VAL A C 1
ATOM 1891 O O . VAL A 1 241 ? -3.454 -4.108 -29.187 1.00 91.88 241 VAL A O 1
ATOM 1894 N N . LYS A 1 242 ? -4.121 -2.037 -28.578 1.00 88.06 242 LYS A N 1
ATOM 1895 C CA . LYS A 1 242 ? -2.995 -1.745 -27.690 1.00 88.06 242 LYS A CA 1
ATOM 1896 C C . LYS A 1 242 ? -3.297 -2.354 -26.325 1.00 88.06 242 LYS A C 1
ATOM 1898 O O . LYS A 1 242 ? -4.333 -2.034 -25.744 1.00 88.06 242 LYS A O 1
ATOM 1903 N N . HIS A 1 243 ? -2.382 -3.165 -25.809 1.00 75.56 243 HIS A N 1
ATOM 1904 C CA . HIS A 1 243 ? -2.390 -3.511 -24.395 1.00 75.56 243 HIS A CA 1
ATOM 1905 C C . HIS A 1 243 ? -1.716 -2.385 -23.614 1.00 75.56 243 HIS A C 1
ATOM 1907 O O . HIS A 1 243 ? -0.606 -1.961 -23.936 1.00 75.56 243 HIS A O 1
ATOM 1913 N N . ILE A 1 244 ? -2.423 -1.860 -22.618 1.00 57.50 244 ILE A N 1
ATOM 1914 C CA . ILE A 1 244 ? -1.825 -1.020 -21.584 1.00 57.50 244 ILE A CA 1
ATOM 1915 C C . ILE A 1 244 ? -1.361 -2.012 -20.512 1.00 57.50 244 ILE A C 1
ATOM 1917 O O . ILE A 1 244 ? -2.223 -2.710 -19.971 1.00 57.50 244 ILE A O 1
ATOM 1921 N N . PRO A 1 245 ? -0.047 -2.158 -20.256 1.00 46.69 245 PRO A N 1
ATOM 1922 C CA . PRO A 1 245 ? 0.440 -3.102 -19.258 1.00 46.69 245 PRO A CA 1
ATOM 1923 C C . PRO A 1 245 ? -0.236 -2.860 -17.908 1.00 46.69 245 PRO A C 1
ATOM 1925 O O . PRO A 1 245 ? -0.368 -1.713 -17.469 1.00 46.69 245 PRO A O 1
ATOM 1928 N N . LYS A 1 246 ? -0.657 -3.939 -17.241 1.00 40.22 246 LYS A N 1
ATOM 1929 C CA . LYS A 1 246 ? -1.017 -3.876 -15.825 1.00 40.22 246 LYS A CA 1
ATOM 1930 C C . LYS A 1 246 ? 0.292 -3.775 -15.038 1.00 40.22 246 LYS A C 1
ATOM 1932 O O . LYS A 1 246 ? 1.023 -4.749 -14.946 1.00 40.22 246 LYS A O 1
ATOM 1937 N N . ALA A 1 247 ? 0.539 -2.580 -14.504 1.00 34.28 247 ALA A N 1
ATOM 1938 C CA . ALA A 1 247 ? 1.738 -2.133 -13.789 1.00 34.28 247 ALA A CA 1
ATOM 1939 C C . ALA A 1 247 ? 2.961 -1.806 -14.682 1.00 34.28 247 ALA A C 1
ATOM 1941 O O . ALA A 1 247 ? 3.521 -2.654 -15.365 1.00 34.28 247 ALA A O 1
ATOM 1942 N N . SER A 1 248 ? 3.338 -0.519 -14.630 1.00 35.81 248 SER A N 1
ATOM 1943 C CA . SER A 1 248 ? 4.605 0.126 -15.028 1.00 35.81 248 SER A CA 1
ATOM 1944 C C . SER A 1 248 ? 5.204 -0.167 -16.415 1.00 35.81 248 SER A C 1
ATOM 1946 O O . SER A 1 248 ? 5.903 -1.159 -16.571 1.00 35.81 248 SER A O 1
ATOM 1948 N N . VAL A 1 249 ? 5.100 0.790 -17.355 1.00 33.56 249 VAL A N 1
ATOM 1949 C CA . VAL A 1 249 ? 6.207 1.178 -18.265 1.00 33.56 249 VAL A CA 1
ATOM 1950 C C . VAL A 1 249 ? 6.040 2.657 -18.652 1.00 33.56 249 VAL A C 1
ATOM 1952 O O . VAL A 1 249 ? 5.006 3.050 -19.191 1.00 33.56 249 VAL A O 1
ATOM 1955 N N . PHE A 1 250 ? 7.077 3.452 -18.373 1.00 38.72 250 PHE A N 1
ATOM 1956 C CA . PHE A 1 250 ? 7.265 4.849 -18.773 1.00 38.72 250 PHE A CA 1
ATOM 1957 C C . PHE A 1 250 ? 7.018 5.061 -20.273 1.00 38.72 250 PHE A C 1
ATOM 1959 O O . PHE A 1 250 ? 7.482 4.280 -21.107 1.00 38.72 250 PHE A O 1
ATOM 1966 N N . GLU A 1 251 ? 6.345 6.149 -20.645 1.00 34.16 251 GLU A N 1
ATOM 1967 C CA . GLU A 1 251 ? 6.228 6.530 -22.052 1.00 34.16 251 GLU A CA 1
ATOM 1968 C C . GLU A 1 251 ? 7.571 7.115 -22.532 1.00 34.16 251 GLU A C 1
ATOM 1970 O O . GLU A 1 251 ? 7.834 8.312 -22.438 1.00 34.16 251 GLU A O 1
ATOM 1975 N N . GLN A 1 252 ? 8.468 6.253 -23.025 1.00 41.62 252 GLN A N 1
ATOM 1976 C CA . GLN A 1 252 ? 9.645 6.682 -23.784 1.00 41.62 252 GLN A CA 1
ATOM 1977 C C . GLN A 1 252 ? 9.186 7.213 -25.144 1.00 41.62 252 GLN A C 1
ATOM 1979 O O . GLN A 1 252 ? 8.879 6.444 -26.059 1.00 41.62 252 GLN A O 1
ATOM 1984 N N . THR A 1 253 ? 9.159 8.533 -25.298 1.00 41.66 253 THR A N 1
ATOM 1985 C CA . THR A 1 253 ? 9.025 9.169 -26.609 1.00 41.66 253 THR A CA 1
ATOM 1986 C C . THR A 1 253 ? 10.414 9.464 -27.165 1.00 41.66 253 THR A C 1
ATOM 1988 O O . THR A 1 253 ? 11.034 10.458 -26.797 1.00 41.66 253 THR A O 1
ATOM 1991 N N . ALA A 1 254 ? 10.892 8.635 -28.092 1.00 39.84 254 ALA A N 1
ATOM 1992 C CA . ALA A 1 254 ? 11.940 9.034 -29.027 1.00 39.84 254 ALA A CA 1
ATOM 1993 C C . ALA A 1 254 ? 11.291 9.803 -30.190 1.00 39.84 254 ALA A C 1
ATOM 1995 O O . ALA A 1 254 ? 11.282 9.329 -31.321 1.00 39.84 254 ALA A O 1
ATOM 1996 N N . ASP A 1 255 ? 10.667 10.948 -29.900 1.00 41.50 255 ASP A N 1
ATOM 1997 C CA . ASP A 1 255 ? 10.166 11.838 -30.947 1.00 41.50 255 ASP A CA 1
ATOM 1998 C C . ASP A 1 255 ? 11.143 13.016 -31.120 1.00 41.50 255 ASP A C 1
ATOM 2000 O O . ASP A 1 255 ? 11.190 13.903 -30.259 1.00 41.50 255 ASP A O 1
ATOM 2004 N N . PRO A 1 256 ? 11.957 13.040 -32.192 1.00 42.88 256 PRO A N 1
ATOM 2005 C CA . PRO A 1 256 ? 12.831 14.169 -32.499 1.00 42.88 256 PRO A CA 1
ATOM 2006 C C . PRO A 1 256 ? 12.060 15.443 -32.895 1.00 42.88 256 PRO A C 1
ATOM 2008 O O . PRO A 1 256 ? 12.679 16.499 -33.013 1.00 42.88 256 PRO A O 1
ATOM 2011 N N . GLU A 1 257 ? 10.730 15.388 -33.058 1.00 42.78 257 GLU A N 1
ATOM 2012 C CA . GLU A 1 257 ? 9.861 16.561 -33.237 1.00 42.78 257 GLU A CA 1
ATOM 2013 C C . GLU A 1 257 ? 9.216 17.055 -31.929 1.00 42.78 257 GLU A C 1
ATOM 2015 O O . GLU A 1 257 ? 8.214 17.775 -31.952 1.00 42.78 257 GLU A O 1
ATOM 2020 N N . LEU A 1 258 ? 9.814 16.768 -30.765 1.00 49.00 258 LEU A N 1
ATOM 2021 C CA . LEU A 1 258 ? 9.546 17.560 -29.562 1.00 49.00 258 LEU A CA 1
ATOM 2022 C C . LEU A 1 258 ? 9.803 19.035 -29.901 1.00 49.00 258 LEU A C 1
ATOM 2024 O O . LEU A 1 258 ? 10.939 19.431 -30.160 1.00 49.00 258 LEU A O 1
ATOM 2028 N N . HIS A 1 259 ? 8.729 19.830 -29.967 1.00 48.56 259 HIS A N 1
ATOM 2029 C CA . HIS A 1 259 ? 8.752 21.203 -30.456 1.00 48.56 259 HIS A CA 1
ATOM 2030 C C . HIS A 1 259 ? 9.951 21.964 -29.879 1.00 48.56 259 HIS A C 1
ATOM 2032 O O . HIS A 1 259 ? 9.965 22.296 -28.698 1.00 48.56 259 HIS A O 1
ATOM 2038 N N . ALA A 1 260 ? 10.921 22.321 -30.729 1.00 48.06 260 ALA A N 1
ATOM 2039 C CA . ALA A 1 260 ? 12.070 23.165 -30.372 1.00 48.06 260 ALA A CA 1
ATOM 2040 C C . ALA A 1 260 ? 11.669 24.504 -29.711 1.00 48.06 260 ALA A C 1
ATOM 2042 O O . ALA A 1 260 ? 12.503 25.223 -29.174 1.00 48.06 260 ALA A O 1
ATOM 2043 N N . LYS A 1 261 ? 10.379 24.849 -29.771 1.00 53.41 261 LYS A N 1
ATOM 2044 C CA . LYS A 1 261 ? 9.766 26.026 -29.160 1.00 53.41 261 LYS A CA 1
ATOM 2045 C C . LYS A 1 261 ? 9.363 25.833 -27.705 1.00 53.41 261 LYS A C 1
ATOM 2047 O O . LYS A 1 261 ? 9.207 26.834 -27.018 1.00 53.41 261 LYS A O 1
ATOM 2052 N N . ASP A 1 262 ? 9.163 24.598 -27.250 1.00 53.34 262 ASP A N 1
ATOM 2053 C CA . ASP A 1 262 ? 8.618 24.383 -25.915 1.00 53.34 262 ASP A CA 1
ATOM 2054 C C . ASP A 1 262 ? 9.627 24.769 -24.844 1.00 53.34 262 ASP A C 1
ATOM 2056 O O . ASP A 1 262 ? 9.198 25.276 -23.817 1.00 53.34 262 ASP A O 1
ATOM 2060 N N . PHE A 1 263 ? 10.937 24.614 -25.081 1.00 62.28 263 PHE A N 1
ATOM 2061 C CA . PHE A 1 263 ? 11.957 24.987 -24.102 1.00 62.28 263 PHE A CA 1
ATOM 2062 C C . PHE A 1 263 ? 13.296 25.334 -24.765 1.00 62.28 263 PHE A C 1
ATOM 2064 O O . PHE A 1 263 ? 14.214 24.517 -24.805 1.00 62.28 263 PHE A O 1
ATOM 2071 N N . ASP A 1 264 ? 13.423 26.580 -25.231 1.00 74.62 264 ASP A N 1
ATOM 2072 C CA . ASP A 1 264 ? 14.722 27.202 -25.523 1.00 74.62 264 ASP A CA 1
ATOM 2073 C C . ASP A 1 264 ? 15.453 27.571 -24.216 1.00 74.62 264 ASP A C 1
ATOM 2075 O O . ASP A 1 264 ? 15.685 28.736 -23.897 1.00 74.62 264 ASP A O 1
ATOM 2079 N N . ILE A 1 265 ? 15.717 26.552 -23.398 1.00 82.25 265 ILE A N 1
ATOM 2080 C CA . ILE A 1 265 ? 16.271 26.668 -22.051 1.00 82.25 265 ILE A CA 1
ATOM 2081 C C . ILE A 1 265 ? 17.791 26.419 -22.122 1.00 82.25 265 ILE A C 1
ATOM 2083 O O . ILE A 1 265 ? 18.203 25.368 -22.631 1.00 82.25 265 ILE A O 1
ATOM 2087 N N . PRO A 1 266 ? 18.642 27.353 -21.646 1.00 83.94 266 PRO A N 1
ATOM 2088 C CA . PRO A 1 266 ? 20.100 27.239 -21.740 1.00 83.94 266 PRO A CA 1
ATOM 2089 C C . PRO A 1 266 ? 20.675 25.930 -21.178 1.00 83.94 266 PRO A C 1
ATOM 2091 O O . PRO A 1 266 ? 21.587 25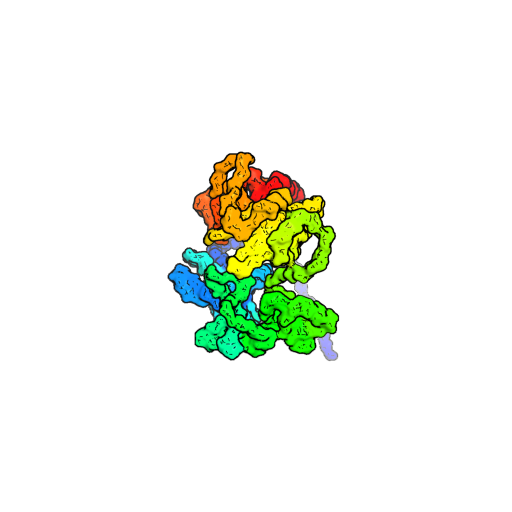.362 -21.775 1.00 83.94 266 PRO A O 1
ATOM 2094 N N . GLU A 1 267 ? 20.122 25.433 -20.073 1.00 85.12 267 GLU A N 1
ATOM 2095 C CA . GLU A 1 267 ? 20.511 24.197 -19.386 1.00 85.12 267 GLU A CA 1
ATOM 2096 C C . GLU A 1 267 ? 20.311 22.980 -20.284 1.00 85.12 267 GLU A C 1
ATOM 2098 O O . GLU A 1 267 ? 21.219 22.170 -20.439 1.00 85.12 267 GLU A O 1
ATOM 2103 N N . VAL A 1 268 ? 19.144 22.876 -20.928 1.00 83.81 268 VAL A N 1
ATOM 2104 C CA . VAL A 1 268 ? 18.808 21.760 -21.825 1.00 83.81 268 VAL A CA 1
ATOM 2105 C C . VAL A 1 268 ? 19.737 21.757 -23.025 1.00 83.81 268 VAL A C 1
ATOM 2107 O O . VAL A 1 268 ? 20.259 20.712 -23.403 1.00 83.81 268 VAL A O 1
ATOM 2110 N N . ARG A 1 269 ? 19.972 22.934 -23.618 1.00 86.88 269 ARG A N 1
ATOM 2111 C CA . ARG A 1 269 ? 20.860 23.059 -24.775 1.00 86.88 269 ARG A CA 1
ATOM 2112 C C . ARG A 1 269 ? 22.275 22.604 -24.426 1.00 86.88 269 ARG A C 1
ATOM 2114 O O . ARG A 1 269 ? 22.842 21.811 -25.166 1.00 86.88 269 ARG A O 1
ATOM 2121 N N . LEU A 1 270 ? 22.812 23.071 -23.299 1.00 86.88 270 LEU A N 1
ATOM 2122 C CA . LEU A 1 270 ? 24.151 22.698 -22.840 1.00 86.88 270 LEU A CA 1
ATOM 2123 C C . LEU A 1 270 ? 24.237 21.218 -22.453 1.00 86.88 270 LEU A C 1
ATOM 2125 O O . LEU A 1 270 ? 25.236 20.570 -22.753 1.00 86.88 270 LEU A O 1
ATOM 2129 N N . PHE A 1 271 ? 23.192 20.669 -21.830 1.00 86.94 271 PHE A N 1
ATOM 2130 C CA . PHE A 1 271 ? 23.134 19.256 -21.469 1.00 86.94 271 PHE A CA 1
ATOM 2131 C C . PHE A 1 271 ? 23.123 18.360 -22.706 1.00 86.94 271 PHE A C 1
ATOM 2133 O O . PHE A 1 271 ? 23.892 17.410 -22.768 1.00 86.94 271 PHE A O 1
ATOM 2140 N N . LEU A 1 272 ? 22.312 18.684 -23.717 1.00 85.75 272 LEU A N 1
ATOM 2141 C CA . LEU A 1 272 ? 22.254 17.928 -24.972 1.00 85.75 272 LEU A CA 1
ATOM 2142 C C . LEU A 1 272 ? 23.491 18.142 -25.856 1.00 85.75 272 LEU A C 1
ATOM 2144 O O . LEU A 1 272 ? 23.870 17.240 -26.594 1.00 85.75 272 LEU A O 1
ATOM 2148 N N . GLU A 1 273 ? 24.145 19.306 -25.785 1.00 87.19 273 GLU A N 1
ATOM 2149 C CA . GLU A 1 273 ? 25.438 19.536 -26.443 1.00 87.19 273 GLU A CA 1
ATOM 2150 C C . GLU A 1 273 ? 26.535 18.658 -25.828 1.00 87.19 273 GLU A C 1
ATOM 2152 O O . GLU A 1 273 ? 27.357 18.093 -26.550 1.00 87.19 273 GLU A O 1
ATOM 2157 N N . LYS A 1 274 ? 26.523 18.512 -24.498 1.00 88.94 274 LYS A N 1
ATOM 2158 C CA . LYS A 1 274 ? 27.486 17.691 -23.759 1.00 88.94 274 LYS A CA 1
ATOM 2159 C C . LYS A 1 274 ? 27.180 16.190 -23.836 1.00 88.94 274 LYS A C 1
ATOM 2161 O O . LYS A 1 274 ? 28.104 15.393 -23.973 1.00 88.94 274 LYS A O 1
ATOM 2166 N N . TYR A 1 275 ? 25.903 15.813 -23.806 1.00 87.12 275 TYR A N 1
ATOM 2167 C CA . TYR A 1 275 ? 25.414 14.433 -23.836 1.00 87.12 275 TYR A CA 1
ATOM 2168 C C . TYR A 1 275 ? 24.435 14.223 -25.010 1.00 87.12 275 TYR A C 1
ATOM 2170 O O . TYR A 1 275 ? 23.230 14.061 -24.798 1.00 87.12 275 TYR A O 1
ATOM 2178 N N . PRO A 1 276 ? 24.917 14.205 -26.267 1.00 82.38 276 PRO A N 1
ATOM 2179 C CA . PRO A 1 276 ? 24.061 14.136 -27.460 1.00 82.38 276 PRO A CA 1
ATOM 2180 C C . PRO A 1 276 ? 23.220 12.853 -27.581 1.00 82.38 276 PRO A C 1
ATOM 2182 O O . PRO A 1 276 ? 22.272 12.801 -28.358 1.00 82.38 276 PRO A O 1
ATOM 2185 N N . GLN A 1 277 ? 23.562 11.816 -26.822 1.00 78.50 277 GLN A N 1
ATOM 2186 C CA . GLN A 1 277 ? 22.877 10.528 -26.743 1.00 78.50 277 GLN A CA 1
ATOM 2187 C C . GLN A 1 277 ? 21.860 10.450 -25.591 1.00 78.50 277 GLN A C 1
ATOM 2189 O O . GLN A 1 277 ? 21.339 9.371 -25.308 1.00 78.50 277 GLN A O 1
ATOM 2194 N N . ALA A 1 278 ? 21.601 11.558 -24.893 1.00 78.75 278 ALA A N 1
ATOM 2195 C CA . ALA A 1 278 ? 20.574 11.611 -23.864 1.00 78.75 278 ALA A CA 1
ATOM 2196 C C . ALA A 1 278 ? 19.170 11.369 -24.450 1.00 78.75 278 ALA A C 1
ATOM 2198 O O . ALA A 1 278 ? 18.835 11.833 -25.540 1.00 78.75 278 ALA A O 1
ATOM 2199 N N . VAL A 1 279 ? 18.334 10.657 -23.700 1.00 74.00 279 VAL A N 1
ATOM 2200 C CA . VAL A 1 279 ? 16.939 10.360 -24.031 1.00 74.00 279 VAL A CA 1
ATOM 2201 C C . VAL A 1 279 ? 16.024 11.246 -23.191 1.00 74.00 279 VAL A C 1
ATOM 2203 O O . VAL A 1 279 ? 16.280 11.478 -22.010 1.00 74.00 279 VAL A O 1
ATOM 2206 N N . VAL A 1 280 ? 14.941 11.734 -23.798 1.00 74.81 280 VAL A N 1
ATOM 2207 C CA . VAL A 1 280 ? 13.906 12.506 -23.100 1.00 74.81 280 VAL A CA 1
ATOM 2208 C C . VAL A 1 280 ? 12.823 11.561 -22.595 1.00 74.81 280 VAL A C 1
ATOM 2210 O O . VAL A 1 280 ? 12.242 10.799 -23.366 1.00 74.81 280 VAL A O 1
ATOM 2213 N N . ILE A 1 281 ? 12.520 11.650 -21.308 1.00 69.62 281 ILE A N 1
ATOM 2214 C CA . ILE A 1 281 ? 11.425 10.942 -20.654 1.00 69.62 281 ILE A CA 1
ATOM 2215 C C . ILE A 1 281 ? 10.431 11.995 -20.172 1.00 69.62 281 ILE A C 1
ATOM 2217 O O . ILE A 1 281 ? 10.787 12.941 -19.466 1.00 69.62 281 ILE A O 1
ATOM 2221 N N . ARG A 1 282 ? 9.170 11.862 -20.587 1.00 60.69 282 ARG A N 1
ATOM 2222 C CA . ARG A 1 282 ? 8.086 12.703 -20.080 1.00 60.69 282 ARG A CA 1
ATOM 2223 C C . ARG A 1 282 ? 7.348 11.924 -19.008 1.00 60.69 282 ARG A C 1
ATOM 2225 O O . ARG A 1 282 ? 6.862 10.831 -19.279 1.00 60.69 282 ARG A O 1
ATOM 2232 N N . GLU A 1 283 ? 7.223 12.520 -17.834 1.00 57.03 283 GLU A N 1
ATOM 2233 C CA . GLU A 1 283 ? 6.467 11.929 -16.742 1.00 57.03 283 GLU A CA 1
ATOM 2234 C C . GLU A 1 283 ? 5.254 12.806 -16.442 1.00 57.03 283 GLU A C 1
ATOM 2236 O O . GLU A 1 283 ? 5.358 14.023 -16.272 1.00 57.03 283 GLU A O 1
ATOM 2241 N N . GLN A 1 284 ? 4.072 12.192 -16.463 1.00 43.69 284 GLN A N 1
ATOM 2242 C CA . GLN A 1 284 ? 2.814 12.864 -16.173 1.00 43.69 284 GLN A CA 1
ATOM 2243 C C . GLN A 1 284 ? 2.263 12.272 -14.878 1.00 43.69 284 GLN A C 1
ATOM 2245 O O . GLN A 1 284 ? 1.516 11.297 -14.898 1.00 43.69 284 GLN A O 1
ATOM 2250 N N . VAL A 1 285 ? 2.682 12.841 -13.749 1.00 41.69 285 VAL A N 1
ATOM 2251 C CA . VAL A 1 285 ? 2.152 12.483 -12.427 1.00 41.69 285 VAL A CA 1
ATOM 2252 C C . VAL A 1 285 ? 0.879 13.306 -12.186 1.00 41.69 285 VAL A C 1
ATOM 2254 O O . VAL A 1 285 ? 0.788 14.456 -12.619 1.00 41.69 285 VAL A O 1
ATOM 2257 N N . GLY A 1 286 ? -0.146 12.687 -11.591 1.00 38.59 286 GLY A N 1
ATOM 2258 C CA . GLY A 1 286 ? -1.463 13.293 -11.361 1.00 38.59 286 GLY A CA 1
ATOM 2259 C C . GLY A 1 286 ? -1.416 14.627 -10.600 1.00 38.59 286 GLY A C 1
ATOM 2260 O O . GLY A 1 286 ? -0.500 14.872 -9.828 1.00 38.59 286 GLY A O 1
ATOM 2261 N N . TYR A 1 287 ? -2.430 15.465 -10.852 1.00 34.53 287 TYR A N 1
ATOM 2262 C CA . TYR A 1 287 ? -2.540 16.889 -10.493 1.00 34.53 287 TYR A CA 1
ATOM 2263 C C . TYR A 1 287 ? -1.433 17.786 -11.077 1.00 34.53 287 TYR A C 1
ATOM 2265 O O . TYR A 1 287 ? -0.451 18.145 -10.444 1.00 34.53 287 TYR A O 1
ATOM 2273 N N . ALA A 1 288 ? -1.665 18.182 -12.333 1.00 45.56 288 ALA A N 1
ATOM 2274 C CA . ALA A 1 288 ? -1.174 19.422 -12.931 1.00 45.56 288 ALA A CA 1
ATOM 2275 C C . ALA A 1 288 ? 0.315 19.765 -12.721 1.00 45.56 288 ALA A C 1
ATOM 2277 O O . ALA A 1 288 ? 0.629 20.929 -12.520 1.00 45.56 288 ALA A O 1
ATOM 2278 N N . ASN A 1 289 ? 1.243 18.815 -12.865 1.00 48.09 289 ASN A N 1
ATOM 2279 C CA . ASN A 1 289 ? 2.656 19.141 -13.080 1.00 48.09 289 ASN A CA 1
ATOM 2280 C C . ASN A 1 289 ? 3.199 18.384 -14.300 1.00 48.09 289 ASN A C 1
ATOM 2282 O O . ASN A 1 289 ? 3.179 17.156 -14.373 1.00 48.09 289 ASN A O 1
ATOM 2286 N N . HIS A 1 290 ? 3.659 19.135 -15.304 1.00 54.03 290 HIS A N 1
ATOM 2287 C CA . HIS A 1 290 ? 4.301 18.586 -16.498 1.00 54.03 290 HIS A CA 1
ATOM 2288 C C . HIS A 1 290 ? 5.813 18.488 -16.260 1.00 54.03 290 HIS A C 1
ATOM 2290 O O . HIS A 1 290 ? 6.540 19.438 -16.559 1.00 54.03 290 HIS A O 1
ATOM 2296 N N . HIS A 1 291 ? 6.288 17.351 -15.748 1.00 64.88 291 HIS A N 1
ATOM 2297 C CA . HIS A 1 291 ? 7.718 17.101 -15.558 1.00 64.88 291 HIS A CA 1
ATOM 2298 C C . HIS A 1 291 ? 8.354 16.521 -16.828 1.00 64.88 291 HIS A C 1
ATOM 2300 O O . HIS A 1 291 ? 7.771 15.695 -17.542 1.00 64.88 291 HIS A O 1
ATOM 2306 N N . LYS A 1 292 ? 9.569 16.977 -17.143 1.00 66.44 292 LYS A N 1
ATOM 2307 C CA . LYS A 1 292 ? 10.397 16.399 -18.208 1.00 66.44 292 LYS A CA 1
ATOM 2308 C C . LYS A 1 292 ? 11.763 16.065 -17.635 1.00 66.44 292 LYS A C 1
ATOM 2310 O O . LYS A 1 292 ? 12.417 16.931 -17.060 1.00 66.44 292 LYS A O 1
ATOM 2315 N N . HIS A 1 293 ? 12.200 14.838 -17.860 1.00 69.44 293 HIS A N 1
ATOM 2316 C CA . HIS A 1 293 ? 13.509 14.350 -17.460 1.00 69.44 293 HIS A CA 1
ATOM 2317 C C . HIS A 1 293 ? 14.329 14.060 -18.716 1.00 69.44 293 HIS A C 1
ATOM 2319 O O . HIS A 1 293 ? 13.833 13.496 -19.690 1.00 69.44 293 HIS A O 1
ATOM 2325 N N . TYR A 1 294 ? 15.589 14.461 -18.707 1.00 76.50 294 TYR A N 1
ATOM 2326 C CA . TYR A 1 294 ? 16.578 14.138 -19.724 1.00 76.50 294 TYR A CA 1
ATOM 2327 C C . TYR A 1 294 ? 17.585 13.208 -19.073 1.00 76.50 294 TYR A C 1
ATOM 2329 O O . TYR A 1 294 ? 18.144 13.538 -18.034 1.00 76.50 294 TYR A O 1
ATOM 2337 N N . MET A 1 295 ? 17.810 12.039 -19.654 1.00 62.50 295 MET A N 1
ATOM 2338 C CA . MET A 1 295 ? 18.711 11.047 -19.082 1.00 62.50 295 MET A CA 1
ATOM 2339 C C . MET A 1 295 ? 19.772 10.655 -20.089 1.00 62.50 295 MET A C 1
ATOM 2341 O O . MET A 1 295 ? 19.463 10.238 -21.201 1.00 62.50 295 MET A O 1
ATOM 2345 N N . HIS A 1 296 ? 21.028 10.744 -19.682 1.00 73.75 296 HIS A N 1
ATOM 2346 C CA . HIS A 1 296 ? 22.154 10.164 -20.379 1.00 73.75 296 HIS A CA 1
ATOM 2347 C C . HIS A 1 296 ? 22.609 8.906 -19.637 1.00 73.75 296 HIS A C 1
ATOM 2349 O O . HIS A 1 296 ? 22.819 8.955 -18.431 1.00 73.75 296 HIS A O 1
ATOM 2355 N N . ALA A 1 297 ? 22.769 7.795 -20.352 1.00 61.25 297 ALA A N 1
ATOM 2356 C CA . ALA A 1 297 ? 23.381 6.589 -19.812 1.00 61.25 297 ALA A CA 1
ATOM 2357 C C . ALA A 1 297 ? 24.607 6.212 -20.652 1.00 61.25 297 ALA A C 1
ATOM 2359 O O . ALA A 1 297 ? 24.494 6.081 -21.878 1.00 61.25 297 ALA A O 1
ATOM 2360 N N . ASP A 1 298 ? 25.759 6.028 -20.008 1.00 59.78 298 ASP A N 1
ATOM 2361 C CA . ASP A 1 298 ? 26.938 5.462 -20.657 1.00 59.78 298 ASP A CA 1
ATOM 2362 C C . ASP A 1 298 ? 26.858 3.931 -20.604 1.00 59.78 298 ASP A C 1
ATOM 2364 O O . ASP A 1 298 ? 26.693 3.307 -19.557 1.00 59.78 298 ASP A O 1
ATOM 2368 N N . ARG A 1 299 ? 26.966 3.296 -21.769 1.00 38.38 299 ARG A N 1
ATOM 2369 C CA . ARG A 1 299 ? 26.882 1.840 -21.909 1.00 38.38 299 ARG A CA 1
ATOM 2370 C C . ARG A 1 299 ? 28.145 1.118 -21.426 1.00 38.38 299 ARG A C 1
ATOM 2372 O O . ARG A 1 299 ? 28.083 -0.082 -21.171 1.00 38.38 299 ARG A O 1
ATOM 2379 N N . ILE A 1 300 ? 29.284 1.807 -21.381 1.00 38.25 300 ILE A N 1
ATOM 2380 C CA . ILE A 1 300 ? 30.590 1.239 -21.036 1.00 38.25 300 ILE A CA 1
ATOM 2381 C C . ILE A 1 300 ? 30.749 1.166 -19.518 1.00 38.25 300 ILE A C 1
ATOM 2383 O O . ILE A 1 300 ? 31.200 0.138 -19.017 1.00 38.25 300 ILE A O 1
ATOM 2387 N N . THR A 1 301 ? 30.360 2.221 -18.800 1.00 49.78 301 THR A N 1
ATOM 2388 C CA . THR A 1 301 ? 30.486 2.289 -17.335 1.00 49.78 301 THR A CA 1
ATOM 2389 C C . THR A 1 301 ? 29.186 1.953 -16.601 1.00 49.78 301 THR A C 1
ATOM 2391 O O . THR A 1 301 ? 29.239 1.508 -15.460 1.00 49.78 301 THR A O 1
ATOM 2394 N N . GLY A 1 302 ? 28.025 2.069 -17.258 1.00 60.19 302 GLY A N 1
ATOM 2395 C CA . GLY A 1 302 ? 26.712 1.872 -16.630 1.00 60.19 302 GLY A CA 1
ATOM 2396 C C . GLY A 1 302 ? 26.197 3.105 -15.882 1.00 60.19 302 GLY A C 1
ATOM 2397 O O . GLY A 1 302 ? 25.148 3.035 -15.241 1.00 60.19 302 GLY A O 1
ATOM 2398 N N . ASP A 1 303 ? 26.913 4.221 -15.986 1.00 72.31 303 ASP A N 1
ATOM 2399 C CA . ASP A 1 303 ? 26.622 5.472 -15.300 1.00 72.31 303 ASP A CA 1
ATOM 2400 C C . ASP A 1 303 ? 25.432 6.201 -15.916 1.00 72.31 303 ASP A C 1
ATOM 2402 O O . ASP A 1 303 ? 25.269 6.245 -17.138 1.00 72.31 303 ASP A O 1
ATOM 2406 N N . ILE A 1 304 ? 24.607 6.804 -15.058 1.00 73.75 304 ILE A N 1
ATOM 2407 C CA . ILE A 1 304 ? 23.423 7.564 -15.455 1.00 73.75 304 ILE A CA 1
ATOM 2408 C C . ILE A 1 304 ? 23.564 9.002 -14.965 1.00 73.75 304 ILE A C 1
ATOM 2410 O O . ILE A 1 304 ? 23.667 9.246 -13.766 1.00 73.75 304 ILE A O 1
ATOM 2414 N N . VAL A 1 305 ? 23.510 9.951 -15.897 1.00 81.75 305 VAL A N 1
ATOM 2415 C CA . VAL A 1 305 ? 23.412 11.387 -15.627 1.00 81.75 305 VAL A CA 1
ATOM 2416 C C . VAL A 1 305 ? 21.997 11.846 -15.969 1.00 81.75 305 VAL A C 1
ATOM 2418 O O . VAL A 1 305 ? 21.534 11.651 -17.093 1.00 81.75 305 VAL A O 1
ATOM 2421 N N . GLY A 1 306 ? 21.301 12.469 -15.023 1.00 81.94 306 GLY A N 1
ATOM 2422 C CA . GLY A 1 306 ? 19.941 12.976 -15.216 1.00 81.94 306 GLY A CA 1
ATOM 2423 C C . GLY A 1 306 ? 19.879 14.498 -15.137 1.00 81.94 306 GLY A C 1
ATOM 2424 O O . GLY A 1 306 ? 20.481 15.080 -14.250 1.00 81.94 306 GLY A O 1
ATOM 2425 N N . LEU A 1 307 ? 19.123 15.148 -16.019 1.00 82.81 307 LEU A N 1
ATOM 2426 C CA . LEU A 1 307 ? 18.680 16.537 -15.886 1.00 82.81 307 LEU A CA 1
ATOM 2427 C C . LEU A 1 307 ? 17.149 16.553 -15.812 1.00 82.81 307 LEU A C 1
ATOM 2429 O O . LEU A 1 307 ? 16.471 16.221 -16.782 1.00 82.81 307 LEU A O 1
ATOM 2433 N N . ALA A 1 308 ? 16.594 16.961 -14.679 1.00 80.25 308 ALA A N 1
ATOM 2434 C CA . ALA A 1 308 ? 15.163 17.148 -14.486 1.00 80.25 308 ALA A CA 1
ATOM 2435 C C . ALA A 1 308 ? 14.781 18.620 -14.688 1.00 80.25 308 ALA A C 1
ATOM 2437 O O . ALA A 1 308 ? 15.464 19.521 -14.200 1.00 80.25 308 ALA A O 1
ATOM 2438 N N . LEU A 1 309 ? 13.672 18.863 -15.391 1.00 77.44 309 LEU A N 1
ATOM 2439 C CA . LEU A 1 309 ? 13.009 20.161 -15.461 1.00 77.44 309 LEU A CA 1
ATOM 2440 C C . LEU A 1 309 ? 11.669 20.091 -14.740 1.00 77.44 309 LEU A C 1
ATOM 2442 O O . LEU A 1 309 ? 10.802 19.282 -15.086 1.00 77.44 309 LEU A O 1
ATOM 2446 N N . ILE A 1 310 ? 11.484 21.000 -13.792 1.00 73.31 310 ILE A N 1
ATOM 2447 C CA . ILE A 1 310 ? 10.281 21.111 -12.977 1.00 73.31 310 ILE A CA 1
ATOM 2448 C C . ILE A 1 310 ? 9.634 22.446 -13.306 1.00 73.31 310 ILE A C 1
ATOM 2450 O O . ILE A 1 310 ? 10.217 23.492 -13.045 1.00 73.31 310 ILE A O 1
ATOM 2454 N N . LYS A 1 311 ? 8.440 22.428 -13.901 1.00 67.69 311 LYS A N 1
ATOM 2455 C CA . LYS A 1 311 ? 7.692 23.653 -14.196 1.00 67.69 311 LYS A CA 1
ATOM 2456 C C . LYS A 1 311 ? 6.533 23.803 -13.222 1.00 67.69 311 LYS A C 1
ATOM 2458 O O . LYS A 1 311 ? 5.618 22.985 -13.245 1.00 67.69 311 LYS A O 1
ATOM 2463 N N . ASN A 1 312 ? 6.534 24.882 -12.449 1.00 63.06 312 ASN A N 1
ATOM 2464 C CA . ASN A 1 312 ? 5.383 25.282 -11.654 1.00 63.06 312 ASN A CA 1
ATOM 2465 C C . ASN A 1 312 ? 4.286 25.813 -12.597 1.00 63.06 312 ASN A C 1
ATOM 2467 O O . ASN A 1 312 ? 4.532 26.725 -13.390 1.00 63.06 312 ASN A O 1
ATOM 2471 N N . ILE A 1 313 ? 3.087 25.225 -12.566 1.00 53.88 313 ILE A N 1
ATOM 2472 C CA . ILE A 1 313 ? 1.993 25.615 -13.474 1.00 53.88 313 ILE A CA 1
ATOM 2473 C C . ILE A 1 313 ? 1.370 26.961 -13.090 1.00 53.88 313 ILE A C 1
ATOM 2475 O O . ILE A 1 313 ? 0.956 27.706 -13.979 1.00 53.88 313 ILE A O 1
ATOM 2479 N N . GLU A 1 314 ? 1.331 27.292 -11.802 1.00 52.72 314 GLU A N 1
ATOM 2480 C CA . GLU A 1 314 ? 0.714 28.524 -11.307 1.00 52.72 314 GLU A CA 1
ATOM 2481 C C . GLU A 1 314 ? 1.599 29.744 -11.563 1.00 52.72 314 GLU A C 1
ATOM 2483 O O . GLU A 1 314 ? 1.116 30.776 -12.029 1.00 52.72 314 GLU A O 1
ATOM 2488 N N . THR A 1 315 ? 2.902 29.623 -11.297 1.00 68.00 315 THR A N 1
ATOM 2489 C CA . THR A 1 315 ? 3.852 30.732 -11.469 1.00 68.00 315 THR A CA 1
ATOM 2490 C C . THR A 1 315 ? 4.488 30.753 -12.855 1.00 68.00 315 THR A C 1
ATOM 2492 O O . THR A 1 315 ? 4.937 31.797 -13.324 1.00 68.00 315 THR A O 1
ATOM 2495 N N . GLY A 1 316 ? 4.508 29.609 -13.542 1.00 68.31 316 GLY A N 1
ATOM 2496 C CA . GLY A 1 316 ? 5.223 29.424 -14.801 1.00 68.31 316 GLY A CA 1
ATOM 2497 C C . GLY A 1 316 ? 6.736 29.248 -14.638 1.00 68.31 316 GLY A C 1
ATOM 2498 O O . GLY A 1 316 ? 7.410 29.054 -15.654 1.00 68.31 316 GLY A O 1
ATOM 2499 N N . ASP A 1 317 ? 7.256 29.291 -13.406 1.00 70.50 317 ASP A N 1
ATOM 2500 C CA . ASP A 1 317 ? 8.685 29.174 -13.116 1.00 70.50 317 ASP A CA 1
ATOM 2501 C C . ASP A 1 317 ? 9.206 27.776 -13.443 1.00 70.50 317 ASP A C 1
ATOM 2503 O O . ASP A 1 317 ? 8.524 26.771 -13.231 1.00 70.50 317 ASP A O 1
ATOM 2507 N N . VAL A 1 318 ? 10.438 27.715 -13.949 1.00 70.81 318 VAL A N 1
ATOM 2508 C CA . VAL A 1 318 ? 11.106 26.460 -14.294 1.00 70.81 318 VAL A CA 1
ATOM 2509 C C . VAL A 1 318 ? 12.320 26.269 -13.393 1.00 70.81 318 VAL A C 1
ATOM 2511 O O . VAL A 1 318 ? 13.316 26.980 -13.516 1.00 70.81 318 VAL A O 1
ATOM 2514 N N . GLY A 1 319 ? 12.231 25.291 -12.498 1.00 76.50 319 GLY A N 1
ATOM 2515 C CA . GLY A 1 319 ? 13.364 24.723 -11.785 1.00 76.50 319 GLY A CA 1
ATOM 2516 C C . GLY A 1 319 ? 14.089 23.695 -12.650 1.00 76.50 319 GLY A C 1
ATOM 2517 O O . GLY A 1 319 ? 13.497 23.038 -13.509 1.00 76.50 319 GLY A O 1
ATOM 2518 N N . SER A 1 320 ? 15.389 23.554 -12.421 1.00 81.25 320 SER A N 1
ATOM 2519 C CA . SER A 1 320 ? 16.201 22.496 -13.016 1.00 81.25 320 SER A CA 1
ATOM 2520 C C . SER A 1 320 ? 17.080 21.866 -11.944 1.00 81.25 320 SER A C 1
ATOM 2522 O O . SER A 1 320 ? 17.512 22.557 -11.017 1.00 81.25 320 SER A O 1
ATOM 2524 N N . ALA A 1 321 ? 17.309 20.563 -12.076 1.00 79.50 321 ALA A N 1
ATOM 2525 C CA . ALA A 1 321 ? 18.172 19.775 -11.208 1.00 79.50 321 ALA A CA 1
ATOM 2526 C C . ALA A 1 321 ? 18.988 18.800 -12.057 1.00 79.50 321 ALA A C 1
ATOM 2528 O O . ALA A 1 321 ? 18.425 18.128 -12.922 1.00 79.50 321 ALA A O 1
ATOM 2529 N N . ILE A 1 322 ? 20.301 18.730 -11.839 1.00 82.00 322 ILE A N 1
ATOM 2530 C CA . ILE A 1 322 ? 21.177 17.743 -12.481 1.00 82.00 322 ILE A CA 1
ATOM 2531 C C . ILE A 1 322 ? 21.698 16.759 -11.438 1.00 82.00 322 ILE A C 1
ATOM 2533 O O . ILE A 1 322 ? 22.177 17.174 -10.388 1.00 82.00 322 ILE A O 1
ATOM 2537 N N . SER A 1 323 ? 21.618 15.470 -11.749 1.00 80.50 323 SER A N 1
ATOM 2538 C CA . SER A 1 323 ? 22.132 14.364 -10.948 1.00 80.50 323 SER A CA 1
ATOM 2539 C C . SER A 1 323 ? 23.278 13.692 -11.699 1.00 80.50 323 SER A C 1
ATOM 2541 O O . SER A 1 323 ? 23.096 13.250 -12.838 1.00 80.50 323 SER A O 1
ATOM 2543 N N . CYS A 1 324 ? 24.456 13.635 -11.073 1.00 82.25 324 CYS A N 1
ATOM 2544 C CA . CYS A 1 324 ? 25.608 12.890 -11.581 1.00 82.25 324 CYS A CA 1
ATOM 2545 C C . CYS A 1 324 ? 25.836 11.617 -10.730 1.00 82.25 324 CYS A C 1
ATOM 2547 O O . CYS A 1 324 ? 25.658 11.663 -9.506 1.00 82.25 324 CYS A O 1
ATOM 2549 N N . PRO A 1 325 ? 26.289 10.507 -11.337 1.00 74.06 325 PRO A N 1
ATOM 2550 C CA . PRO A 1 325 ? 26.643 9.290 -10.615 1.00 74.06 325 PRO A CA 1
ATOM 2551 C C . PRO A 1 325 ? 27.926 9.491 -9.794 1.00 74.06 325 PRO A C 1
ATOM 2553 O O . PRO A 1 325 ? 28.795 10.284 -10.159 1.00 74.06 325 PRO A O 1
ATOM 2556 N N . SER A 1 326 ? 28.046 8.777 -8.673 1.00 69.31 326 SER A N 1
ATOM 2557 C CA . SER A 1 326 ? 29.246 8.790 -7.829 1.00 69.31 326 SER A CA 1
ATOM 2558 C C . SER A 1 326 ? 30.022 7.489 -7.978 1.00 69.31 326 SER A C 1
ATOM 2560 O O . SER A 1 326 ? 29.470 6.399 -7.861 1.00 69.31 326 SER A O 1
ATOM 2562 N N . ASN A 1 327 ? 31.330 7.614 -8.206 1.00 53.69 327 ASN A N 1
ATOM 2563 C CA . ASN A 1 327 ? 32.260 6.511 -8.469 1.00 53.69 327 ASN A CA 1
ATOM 2564 C C . ASN A 1 327 ? 32.565 5.611 -7.248 1.00 53.69 327 ASN A C 1
ATOM 2566 O O . ASN A 1 327 ? 33.497 4.805 -7.297 1.00 53.69 327 ASN A O 1
ATOM 2570 N N . GLN A 1 328 ? 31.848 5.739 -6.127 1.00 52.41 328 GLN A N 1
ATOM 2571 C CA . GLN A 1 328 ? 32.071 4.910 -4.938 1.00 52.41 328 GLN A CA 1
ATOM 2572 C C . GLN A 1 328 ? 30.835 4.070 -4.624 1.00 52.41 328 GLN A C 1
ATOM 2574 O O . GLN A 1 328 ? 29.717 4.507 -4.845 1.00 52.41 328 GLN A O 1
ATOM 2579 N N . ASN A 1 329 ? 31.057 2.858 -4.104 1.00 46.12 329 ASN A N 1
ATOM 2580 C CA . ASN A 1 329 ? 30.073 1.803 -3.801 1.00 46.12 329 ASN A CA 1
ATOM 2581 C C . ASN A 1 329 ? 28.980 2.169 -2.760 1.00 46.12 329 ASN A C 1
ATOM 2583 O O . ASN A 1 329 ? 28.466 1.291 -2.067 1.00 46.12 329 ASN A O 1
ATOM 2587 N N . HIS A 1 330 ? 28.609 3.441 -2.637 1.00 40.19 330 HIS A N 1
ATOM 2588 C CA . HIS A 1 330 ? 27.491 3.939 -1.852 1.00 40.19 330 HIS A CA 1
ATOM 2589 C C . HIS A 1 330 ? 26.638 4.878 -2.712 1.00 40.19 330 HIS A C 1
ATOM 2591 O O . HIS A 1 330 ? 27.148 5.652 -3.513 1.00 40.19 330 HIS A O 1
ATOM 2597 N N . SER A 1 331 ? 25.324 4.772 -2.545 1.00 39.47 331 SER A N 1
ATOM 2598 C CA . SER A 1 331 ? 24.238 5.416 -3.296 1.00 39.47 331 SER A CA 1
ATOM 2599 C C . SER A 1 331 ? 24.145 6.947 -3.150 1.00 39.47 331 SER A C 1
ATOM 2601 O O . SER A 1 331 ? 23.045 7.489 -3.101 1.00 39.47 331 SER A O 1
ATOM 2603 N N . GLU A 1 332 ? 25.266 7.655 -3.042 1.00 47.53 332 GLU A N 1
ATOM 2604 C CA . GLU A 1 332 ? 25.305 9.111 -2.892 1.00 47.53 332 GLU A CA 1
ATOM 2605 C C . GLU A 1 332 ? 25.549 9.761 -4.257 1.00 47.53 332 GLU A C 1
ATOM 2607 O O . GLU A 1 332 ? 26.679 9.813 -4.728 1.00 47.53 332 GLU A O 1
ATOM 2612 N N . GLY A 1 333 ? 24.493 10.230 -4.924 1.00 55.06 333 GLY A N 1
ATOM 2613 C CA . GLY A 1 333 ? 24.617 11.103 -6.097 1.00 55.06 333 GLY A CA 1
ATOM 2614 C C . GLY A 1 333 ? 24.846 12.558 -5.679 1.00 55.06 333 GLY A C 1
ATOM 2615 O O . GLY A 1 333 ? 24.417 12.968 -4.603 1.00 55.06 333 GLY A O 1
ATOM 2616 N N . TYR A 1 334 ? 25.493 13.352 -6.533 1.00 62.41 334 TYR A N 1
ATOM 2617 C CA . TYR A 1 334 ? 25.559 14.805 -6.346 1.00 62.41 334 TYR A CA 1
ATOM 2618 C C . TYR A 1 334 ? 24.439 15.471 -7.135 1.00 62.41 334 TYR A C 1
ATOM 2620 O O . TYR A 1 334 ? 24.278 15.191 -8.327 1.00 62.41 334 TYR A O 1
ATOM 2628 N N . GLU A 1 335 ? 23.706 16.370 -6.482 1.00 68.19 335 GLU A N 1
ATOM 2629 C CA . GLU A 1 335 ? 22.663 17.169 -7.112 1.00 68.19 335 GLU A CA 1
ATOM 2630 C C . GLU A 1 335 ? 23.042 18.651 -7.115 1.00 68.19 335 GLU A C 1
ATOM 2632 O O . GLU A 1 335 ? 23.412 19.221 -6.089 1.00 68.19 335 GLU A O 1
ATOM 2637 N N . VAL A 1 336 ? 22.948 19.288 -8.283 1.00 70.31 336 VAL A N 1
ATOM 2638 C CA . VAL A 1 336 ? 23.008 20.750 -8.403 1.00 70.31 336 VAL A CA 1
ATOM 2639 C C . VAL A 1 336 ? 21.635 21.225 -8.845 1.00 70.31 336 VAL A C 1
ATOM 2641 O O . VAL A 1 336 ? 21.147 20.799 -9.891 1.00 70.31 336 VAL A O 1
ATOM 2644 N N . SER A 1 337 ? 21.028 22.119 -8.067 1.00 71.62 337 SER A N 1
ATOM 2645 C CA . SER A 1 337 ? 19.735 22.726 -8.375 1.00 71.62 337 SER A CA 1
ATOM 2646 C C . SER A 1 337 ? 19.872 24.215 -8.712 1.00 71.62 337 SER A C 1
ATOM 2648 O O . SER A 1 337 ? 20.773 24.924 -8.244 1.00 71.62 337 SER A O 1
ATOM 2650 N N . GLY A 1 338 ? 18.971 24.691 -9.570 1.00 72.50 338 GLY A N 1
ATOM 2651 C CA . GLY A 1 338 ? 18.898 26.084 -10.003 1.00 72.50 338 GLY A CA 1
ATOM 2652 C C . GLY A 1 338 ? 19.567 26.360 -11.354 1.00 72.50 338 GLY A C 1
ATOM 2653 O O . GLY A 1 338 ? 20.713 26.000 -11.608 1.00 72.50 338 GLY A O 1
ATOM 2654 N N . THR A 1 339 ? 18.836 27.091 -12.195 1.00 68.62 339 THR A N 1
ATOM 2655 C CA . THR A 1 339 ? 19.145 27.492 -13.581 1.00 68.62 339 THR A CA 1
ATOM 2656 C C . THR A 1 339 ? 20.594 27.994 -13.752 1.00 68.62 339 THR A C 1
ATOM 2658 O O . THR A 1 339 ? 21.411 27.384 -14.442 1.00 68.62 339 THR A O 1
ATOM 2661 N N . PHE A 1 340 ? 20.981 29.055 -13.029 1.00 74.69 340 PHE A N 1
ATOM 2662 C CA . PHE A 1 340 ? 22.320 29.653 -13.152 1.00 74.69 340 PHE A CA 1
ATOM 2663 C C . PHE A 1 340 ? 23.453 28.678 -12.786 1.00 74.69 340 PHE A C 1
ATOM 2665 O O . PHE A 1 340 ? 24.436 28.567 -13.522 1.00 74.69 340 PHE A O 1
ATOM 2672 N N . ASN A 1 341 ? 23.278 27.934 -11.691 1.00 79.44 341 ASN A N 1
ATOM 2673 C CA . ASN A 1 341 ? 24.281 27.003 -11.179 1.00 79.44 341 ASN A CA 1
ATOM 2674 C C . ASN A 1 341 ? 24.500 25.835 -12.144 1.00 79.44 341 ASN A C 1
ATOM 2676 O O . ASN A 1 341 ? 25.637 25.439 -12.381 1.00 79.44 341 ASN A O 1
ATOM 2680 N N . ILE A 1 342 ? 23.431 25.321 -12.758 1.00 81.94 342 ILE A N 1
ATOM 2681 C CA . ILE A 1 342 ? 23.511 24.211 -13.715 1.00 81.94 342 ILE A CA 1
ATOM 2682 C C . ILE A 1 342 ? 24.161 24.651 -15.026 1.00 81.94 342 ILE A C 1
ATOM 2684 O O . ILE A 1 342 ? 24.978 23.916 -15.577 1.00 81.94 342 ILE A O 1
ATOM 2688 N N . VAL A 1 343 ? 23.864 25.853 -15.528 1.00 84.12 343 VAL A N 1
ATOM 2689 C CA . VAL A 1 343 ? 24.525 26.388 -16.732 1.00 84.12 343 VAL A CA 1
ATOM 2690 C C . VAL A 1 343 ? 26.023 26.546 -16.516 1.00 84.12 343 VAL A C 1
ATOM 2692 O O . VAL A 1 343 ? 26.816 26.171 -17.381 1.00 84.12 343 VAL A O 1
ATOM 2695 N N . GLU A 1 344 ? 26.424 27.132 -15.389 1.00 82.69 344 GLU A N 1
ATOM 2696 C CA . GLU A 1 344 ? 27.837 27.289 -15.057 1.00 82.69 344 GLU A CA 1
ATOM 2697 C C . GLU A 1 344 ? 28.508 25.927 -14.848 1.00 82.69 344 GLU A C 1
ATOM 2699 O O . GLU A 1 344 ? 29.602 25.693 -15.371 1.00 82.69 344 GLU A O 1
ATOM 2704 N N . TYR A 1 345 ? 27.812 25.000 -14.187 1.00 83.19 345 TYR A N 1
ATOM 2705 C CA . TYR A 1 345 ? 28.269 23.631 -14.007 1.00 83.19 345 TYR A CA 1
ATOM 2706 C C . TYR A 1 345 ? 28.526 22.950 -15.354 1.00 83.19 345 TYR A C 1
ATOM 2708 O O . TYR A 1 345 ? 29.641 22.520 -15.638 1.00 83.19 345 TYR A O 1
ATOM 2716 N N . LEU A 1 346 ? 27.522 22.920 -16.232 1.00 83.62 346 LEU A N 1
ATOM 2717 C CA . LEU A 1 346 ? 27.597 22.263 -17.533 1.00 83.62 346 LEU A CA 1
ATOM 2718 C C . LEU A 1 346 ? 28.604 22.921 -18.480 1.00 83.62 346 LEU A C 1
ATOM 2720 O O . LEU A 1 346 ? 29.075 22.259 -19.400 1.00 83.62 346 LEU A O 1
ATOM 2724 N N . LYS A 1 347 ? 28.991 24.183 -18.274 1.00 88.88 347 LYS A N 1
ATOM 2725 C CA . LYS A 1 347 ? 30.089 24.806 -19.033 1.00 88.88 347 LYS A CA 1
ATOM 2726 C C . LYS A 1 347 ? 31.463 24.336 -18.569 1.00 88.88 347 LYS A C 1
ATOM 2728 O O . LYS A 1 347 ? 32.341 24.126 -19.401 1.00 88.88 347 LYS A O 1
ATOM 2733 N N . ASN A 1 348 ? 31.640 24.172 -17.262 1.00 87.81 348 ASN A N 1
ATOM 2734 C CA . ASN A 1 348 ? 32.958 23.995 -16.656 1.00 87.81 348 ASN A CA 1
ATOM 2735 C C . ASN A 1 348 ? 33.282 22.540 -16.287 1.00 87.81 348 ASN A C 1
ATOM 2737 O O . ASN A 1 348 ? 34.457 22.190 -16.193 1.00 87.81 348 ASN A O 1
ATOM 2741 N N . TYR A 1 349 ? 32.269 21.687 -16.114 1.00 84.56 349 TYR A N 1
ATOM 2742 C CA . TYR A 1 349 ? 32.418 20.337 -15.569 1.00 84.56 349 TYR A CA 1
ATOM 2743 C C . TYR A 1 349 ? 31.654 19.299 -16.380 1.00 84.56 349 TYR A C 1
ATOM 2745 O O . TYR A 1 349 ? 30.589 19.568 -16.930 1.00 84.56 349 TYR A O 1
ATOM 2753 N N . ASP A 1 350 ? 32.216 18.102 -16.468 1.00 86.06 350 ASP A N 1
ATOM 2754 C CA . ASP A 1 350 ? 31.588 16.922 -17.062 1.00 86.06 350 ASP A CA 1
ATOM 2755 C C . ASP A 1 350 ? 31.328 15.889 -15.959 1.00 86.06 350 ASP A C 1
ATOM 2757 O O . ASP A 1 350 ? 32.285 15.505 -15.278 1.00 86.06 350 ASP A O 1
ATOM 2761 N N . CYS A 1 351 ? 30.062 15.473 -15.788 1.00 81.31 351 CYS A N 1
ATOM 2762 C CA . CYS A 1 351 ? 29.632 14.484 -14.792 1.00 81.31 351 CYS A CA 1
ATOM 2763 C C . CYS A 1 351 ? 30.346 13.133 -14.953 1.00 81.31 351 CYS A C 1
ATOM 2765 O O . CYS A 1 351 ? 30.455 12.404 -13.977 1.00 81.31 351 CYS A O 1
ATOM 2767 N N . LEU A 1 352 ? 30.813 12.791 -16.160 1.00 80.06 352 LEU A N 1
ATOM 2768 C CA . LEU A 1 352 ? 31.455 11.500 -16.438 1.00 80.06 352 LEU A CA 1
ATOM 2769 C C . LEU A 1 352 ? 32.985 11.537 -16.320 1.00 80.06 352 LEU A C 1
ATOM 2771 O O . LEU A 1 352 ? 33.650 10.523 -16.507 1.00 80.06 352 LEU A O 1
ATOM 2775 N N . SER A 1 353 ? 33.574 12.704 -16.048 1.00 81.25 353 SER A N 1
ATOM 2776 C CA . SER A 1 353 ? 35.025 12.816 -15.906 1.00 81.25 353 SER A CA 1
ATOM 2777 C C . SER A 1 353 ? 35.446 12.542 -14.465 1.00 81.25 353 SER A C 1
ATOM 2779 O O . SER A 1 353 ? 35.123 13.318 -13.563 1.00 81.25 353 SER A O 1
ATOM 2781 N N . ASP A 1 354 ? 36.274 11.512 -14.271 1.00 65.00 354 ASP A N 1
ATOM 2782 C CA . ASP A 1 354 ? 36.847 11.103 -12.977 1.00 65.00 354 ASP A CA 1
ATOM 2783 C C . ASP A 1 354 ? 37.526 12.251 -12.205 1.00 65.00 354 ASP A C 1
ATOM 2785 O O . ASP A 1 354 ? 37.635 12.221 -10.982 1.00 65.00 354 ASP A O 1
ATOM 2789 N N . SER A 1 355 ? 37.984 13.296 -12.905 1.00 64.06 355 SER A N 1
ATOM 2790 C CA . SER A 1 355 ? 38.631 14.471 -12.307 1.00 64.06 355 SER A CA 1
ATOM 2791 C C . SER A 1 355 ? 37.683 15.435 -11.587 1.00 64.06 355 SER A C 1
ATOM 2793 O O . SER A 1 355 ? 38.159 16.360 -10.923 1.00 64.06 355 SER A O 1
ATOM 2795 N N . ASN A 1 356 ? 36.369 15.284 -11.776 1.00 60.41 356 ASN A N 1
ATOM 2796 C CA . ASN A 1 356 ? 35.358 16.240 -11.317 1.00 60.41 356 ASN A CA 1
ATOM 2797 C C . ASN A 1 356 ? 34.536 15.715 -10.130 1.00 60.41 356 ASN A C 1
ATOM 2799 O O . ASN A 1 356 ? 33.865 16.503 -9.461 1.00 60.41 356 ASN A O 1
ATOM 2803 N N . VAL A 1 357 ? 34.632 14.417 -9.829 1.00 53.75 357 VAL A N 1
ATOM 2804 C CA . VAL A 1 357 ? 33.985 13.784 -8.676 1.00 53.75 357 VAL A CA 1
ATOM 2805 C C . VAL A 1 357 ? 34.778 14.154 -7.417 1.00 53.75 357 VAL A C 1
ATOM 2807 O O . VAL A 1 357 ? 35.877 13.654 -7.187 1.00 53.75 357 VAL A O 1
ATOM 2810 N N . GLY A 1 358 ? 34.249 15.095 -6.629 1.00 48.25 358 GLY A N 1
ATOM 2811 C CA . GLY A 1 358 ? 34.836 15.521 -5.350 1.00 48.25 358 GLY A CA 1
ATOM 2812 C C . GLY A 1 358 ? 35.460 16.922 -5.308 1.00 48.25 358 GLY A C 1
ATOM 2813 O O . GLY A 1 358 ? 36.182 17.222 -4.362 1.00 48.25 358 GLY A O 1
ATOM 2814 N N . ARG A 1 359 ? 35.211 17.797 -6.298 1.00 49.69 359 ARG A N 1
ATOM 2815 C CA . ARG A 1 359 ? 35.724 19.189 -6.292 1.00 49.69 359 ARG A CA 1
ATOM 2816 C C . ARG A 1 359 ? 34.749 20.273 -5.829 1.00 49.69 359 ARG A C 1
ATOM 2818 O O . ARG A 1 359 ? 35.111 21.447 -5.870 1.00 49.69 359 ARG A O 1
ATOM 2825 N N . PHE A 1 360 ? 33.566 19.903 -5.353 1.00 48.03 360 PHE A N 1
ATOM 2826 C CA . PHE A 1 360 ? 32.716 20.839 -4.624 1.00 48.03 360 PHE A CA 1
ATOM 2827 C C . PHE A 1 360 ? 33.117 20.827 -3.149 1.00 48.03 360 PHE A C 1
ATOM 2829 O O . PHE A 1 360 ? 32.755 19.921 -2.404 1.00 48.03 360 PHE A O 1
ATOM 2836 N N . GLU A 1 361 ? 33.876 21.841 -2.731 1.00 38.84 361 GLU A N 1
ATOM 2837 C CA . GLU A 1 361 ? 33.669 22.364 -1.382 1.00 38.84 361 GLU A CA 1
ATOM 2838 C C . GLU A 1 361 ? 32.265 23.003 -1.370 1.00 38.84 361 GLU A C 1
ATOM 2840 O O . GLU A 1 361 ? 31.917 23.691 -2.339 1.00 38.84 361 GLU A O 1
ATOM 2845 N N . PRO A 1 362 ? 31.439 22.768 -0.331 1.00 37.34 362 PRO A N 1
ATOM 2846 C CA . PRO A 1 362 ? 30.197 23.512 -0.157 1.00 37.34 362 PRO A CA 1
ATOM 2847 C C . PRO A 1 362 ? 30.525 25.004 -0.222 1.00 37.34 362 PRO A C 1
ATOM 2849 O O . PRO A 1 362 ? 31.578 25.417 0.273 1.00 37.34 362 PRO A O 1
ATOM 2852 N N . SER A 1 363 ? 29.676 25.802 -0.872 1.00 36.19 363 SER A N 1
ATOM 2853 C CA . SER A 1 363 ? 29.931 27.233 -1.040 1.00 36.19 363 SER A CA 1
ATOM 2854 C C . SER A 1 363 ? 30.320 27.862 0.303 1.00 36.19 363 SER A C 1
ATOM 2856 O O . SER A 1 363 ? 29.602 27.774 1.296 1.00 36.19 363 SER A O 1
ATOM 2858 N N . SER A 1 364 ? 31.500 28.474 0.346 1.00 34.06 364 SER A N 1
ATOM 2859 C CA . SER A 1 364 ? 32.159 28.949 1.566 1.00 34.06 364 SER A CA 1
ATOM 2860 C C . SER A 1 364 ? 31.549 30.227 2.164 1.00 34.06 364 SER A C 1
ATOM 2862 O O . SER A 1 364 ? 32.253 30.968 2.840 1.00 34.06 364 SER A O 1
ATOM 2864 N N . ASP A 1 365 ? 30.263 30.484 1.928 1.00 37.16 365 ASP A N 1
ATOM 2865 C CA . ASP A 1 365 ? 29.486 31.550 2.569 1.00 37.16 365 ASP A CA 1
ATOM 2866 C C . ASP A 1 365 ? 28.281 30.948 3.316 1.00 37.16 365 ASP A C 1
ATOM 2868 O O . ASP A 1 365 ? 27.129 31.313 3.108 1.00 37.16 365 ASP A O 1
ATOM 2872 N N . SER A 1 366 ? 28.543 29.962 4.171 1.00 42.34 366 SER A N 1
ATOM 2873 C CA . SER A 1 366 ? 27.855 29.721 5.449 1.00 42.34 366 SER A CA 1
ATOM 2874 C C . SER A 1 366 ? 28.561 28.569 6.169 1.00 42.34 366 SER A C 1
ATOM 2876 O O . SER A 1 366 ? 29.143 27.692 5.536 1.00 42.34 366 SER A O 1
ATOM 2878 N N . ASP A 1 367 ? 28.602 28.636 7.496 1.00 37.75 367 ASP A N 1
ATOM 2879 C CA . ASP A 1 367 ? 29.369 27.754 8.375 1.00 37.75 367 ASP A CA 1
ATOM 2880 C C . ASP A 1 367 ? 29.259 26.261 8.019 1.00 37.75 367 ASP A C 1
ATOM 2882 O O . ASP A 1 367 ? 28.172 25.689 7.948 1.00 37.75 367 ASP A O 1
ATOM 2886 N N . SER A 1 368 ? 30.413 25.610 7.863 1.00 38.75 368 SER A N 1
ATOM 2887 C CA . SER A 1 368 ? 30.535 24.171 7.644 1.00 38.75 368 SER A CA 1
ATOM 2888 C C . SER A 1 368 ? 30.083 23.385 8.877 1.00 38.75 368 SER A C 1
ATOM 2890 O O . SER A 1 368 ? 30.863 23.030 9.767 1.00 38.75 368 SER A O 1
ATOM 2892 N N . LYS A 1 369 ? 28.788 23.082 8.919 1.00 36.03 369 LYS A N 1
ATOM 2893 C CA . LYS A 1 369 ? 28.218 22.080 9.813 1.00 36.03 369 LYS A CA 1
ATOM 2894 C C . LYS A 1 369 ? 28.376 20.710 9.149 1.00 36.03 369 LYS A C 1
ATOM 2896 O O . LYS A 1 369 ? 28.160 20.546 7.953 1.00 36.03 369 LYS A O 1
ATOM 2901 N N . LYS A 1 370 ? 28.888 19.743 9.913 1.00 35.06 370 LYS A N 1
ATOM 2902 C CA . LYS A 1 370 ? 29.068 18.351 9.474 1.00 35.06 370 LYS A CA 1
ATOM 2903 C C . LYS A 1 370 ? 27.747 17.804 8.923 1.00 35.06 370 LYS A C 1
ATOM 2905 O O . LYS A 1 370 ? 26.694 18.182 9.425 1.00 35.06 370 LYS A O 1
ATOM 2910 N N . MET A 1 371 ? 27.838 16.859 7.984 1.00 38.28 371 MET A N 1
ATOM 2911 C CA . MET A 1 371 ? 26.741 16.007 7.497 1.00 38.28 371 MET A CA 1
ATOM 2912 C C . MET A 1 371 ? 26.225 15.109 8.640 1.00 38.28 371 MET A C 1
ATOM 2914 O O . MET A 1 371 ? 26.520 13.923 8.745 1.00 38.28 371 MET A O 1
ATOM 2918 N N . SER A 1 372 ? 25.571 15.761 9.593 1.00 41.75 372 SER A N 1
ATOM 2919 C CA . SER A 1 372 ? 24.909 15.253 10.792 1.00 41.75 372 SER A CA 1
ATOM 2920 C C . SER A 1 372 ? 23.645 16.068 11.082 1.00 41.75 372 SER A C 1
ATOM 2922 O O . SER A 1 372 ? 23.055 15.925 12.150 1.00 41.75 372 SER A O 1
ATOM 2924 N N . ASP A 1 373 ? 23.267 16.966 10.171 1.00 45.78 373 ASP A N 1
ATOM 2925 C CA . ASP A 1 373 ? 22.143 17.864 10.344 1.00 45.78 373 ASP A CA 1
ATOM 2926 C C . ASP A 1 373 ? 20.881 17.250 9.749 1.00 45.78 373 ASP A C 1
ATOM 2928 O O . ASP A 1 373 ? 20.804 16.912 8.571 1.00 45.78 373 ASP A O 1
ATOM 2932 N N . VAL A 1 374 ? 19.879 17.138 10.616 1.00 50.75 374 VAL A N 1
ATOM 2933 C CA . VAL A 1 374 ? 18.509 16.668 10.373 1.00 50.75 374 VAL A CA 1
ATOM 2934 C C . VAL A 1 374 ? 17.875 17.280 9.109 1.00 50.75 374 VAL A C 1
ATOM 2936 O O . VAL A 1 374 ? 17.090 16.616 8.436 1.00 50.75 374 VAL A O 1
ATOM 2939 N N . GLN A 1 375 ? 18.294 18.490 8.729 1.00 48.78 375 GLN A N 1
ATOM 2940 C CA . GLN A 1 375 ? 17.807 19.228 7.563 1.00 48.78 375 GLN A CA 1
ATOM 2941 C C . GLN A 1 375 ? 18.067 18.517 6.218 1.00 48.78 375 GLN A C 1
ATOM 2943 O O . GLN A 1 375 ? 17.259 18.628 5.300 1.00 48.78 375 GLN A O 1
ATOM 2948 N N . ASP A 1 376 ? 19.157 17.753 6.085 1.00 50.12 376 ASP A N 1
ATOM 2949 C CA . ASP A 1 376 ? 19.487 17.069 4.822 1.00 50.12 376 ASP A CA 1
ATOM 2950 C C . ASP A 1 376 ? 18.672 15.775 4.631 1.00 50.12 376 ASP A C 1
ATOM 2952 O O . ASP A 1 376 ? 18.374 15.376 3.505 1.00 50.12 376 ASP A O 1
ATOM 2956 N N . LEU A 1 377 ? 18.237 15.149 5.732 1.00 50.00 377 LEU A N 1
ATOM 2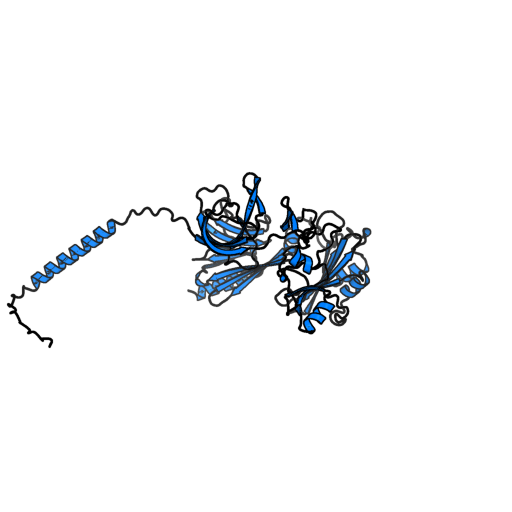957 C CA . LEU A 1 377 ? 17.281 14.033 5.730 1.00 50.00 377 LEU A CA 1
ATOM 2958 C C . LEU A 1 377 ? 15.846 14.510 5.456 1.00 50.00 377 LEU A C 1
ATOM 2960 O O . LEU A 1 377 ? 15.104 13.818 4.759 1.00 50.00 377 LEU A O 1
ATOM 2964 N N . GLU A 1 378 ? 15.476 15.700 5.940 1.00 51.03 378 GLU A N 1
ATOM 2965 C CA . GLU A 1 378 ? 14.205 16.366 5.604 1.00 51.03 378 GLU A CA 1
ATOM 2966 C C . GLU A 1 378 ? 14.093 16.671 4.102 1.00 51.03 378 GLU A C 1
ATOM 2968 O O . GLU A 1 378 ? 13.013 16.551 3.524 1.00 51.03 378 GLU A O 1
ATOM 2973 N N . ASN A 1 379 ? 15.212 16.979 3.440 1.00 49.56 379 ASN A N 1
ATOM 2974 C CA . ASN A 1 379 ? 15.235 17.261 2.004 1.00 49.56 379 ASN A CA 1
ATOM 2975 C C . ASN A 1 379 ? 15.033 16.011 1.122 1.00 49.56 379 ASN A C 1
ATOM 2977 O O . ASN A 1 379 ? 14.586 16.144 -0.014 1.00 49.56 379 ASN A O 1
ATOM 2981 N N . MET A 1 380 ? 15.303 14.795 1.620 1.00 50.12 380 MET A N 1
ATOM 2982 C CA . MET A 1 380 ? 15.173 13.549 0.838 1.00 50.12 380 MET A CA 1
ATOM 2983 C C . MET A 1 380 ? 13.757 12.950 0.824 1.00 50.12 380 MET A C 1
ATOM 2985 O O . MET A 1 380 ? 13.455 12.069 0.009 1.00 50.12 380 MET A O 1
ATOM 2989 N N . ARG A 1 381 ? 12.871 13.395 1.719 1.00 54.84 381 ARG A N 1
ATOM 2990 C CA . ARG A 1 381 ? 11.498 12.889 1.804 1.00 54.84 381 ARG A CA 1
ATOM 2991 C C . ARG A 1 381 ? 10.551 14.019 2.167 1.00 54.84 381 ARG A C 1
ATOM 2993 O O . ARG A 1 381 ? 10.363 14.339 3.338 1.00 54.84 381 ARG A O 1
ATOM 3000 N N . LYS A 1 382 ? 9.909 14.589 1.153 1.00 63.41 382 LYS A N 1
ATOM 3001 C CA . LYS A 1 382 ? 8.882 15.601 1.358 1.00 63.41 382 LYS A CA 1
ATOM 3002 C C . LYS A 1 382 ? 7.563 14.883 1.576 1.00 63.41 382 LYS A C 1
ATOM 3004 O O . LYS A 1 382 ? 6.964 14.360 0.645 1.00 63.41 382 LYS A O 1
ATOM 3009 N N . SER A 1 383 ? 7.127 14.826 2.823 1.00 62.22 383 SER A N 1
ATOM 3010 C CA . SER A 1 383 ? 5.778 14.355 3.104 1.00 62.22 383 SER A CA 1
ATOM 3011 C C . SER A 1 383 ? 4.873 15.558 3.244 1.00 62.22 383 SER A C 1
ATOM 3013 O O . SER A 1 383 ? 5.073 16.384 4.132 1.00 62.22 383 SER A O 1
ATOM 3015 N N . ILE A 1 384 ? 3.934 15.701 2.316 1.00 72.31 384 ILE A N 1
ATOM 3016 C CA . ILE A 1 384 ? 2.950 16.773 2.353 1.00 72.31 384 ILE A CA 1
ATOM 3017 C C . ILE A 1 384 ? 1.693 16.158 2.932 1.00 72.31 384 ILE A C 1
ATOM 3019 O O . ILE A 1 384 ? 1.082 15.275 2.326 1.00 72.31 384 ILE A O 1
ATOM 3023 N N . LEU A 1 385 ? 1.337 16.618 4.122 1.00 78.88 385 LEU A N 1
ATOM 3024 C CA . LEU A 1 385 ? 0.029 16.360 4.682 1.00 78.88 385 LEU A CA 1
ATOM 3025 C C . LEU A 1 385 ? -0.874 17.532 4.312 1.00 78.88 385 LEU A C 1
ATOM 3027 O O . LEU A 1 385 ? -0.471 18.681 4.471 1.00 78.88 385 LEU A O 1
ATOM 3031 N N . GLU A 1 386 ? -2.065 17.258 3.799 1.00 85.69 386 GLU A N 1
ATOM 3032 C CA . GLU A 1 386 ? -3.086 18.259 3.502 1.00 85.69 386 GLU A CA 1
ATOM 3033 C C . GLU A 1 386 ? -4.402 17.884 4.185 1.00 85.69 386 GLU A C 1
ATOM 3035 O O . GLU A 1 386 ? -4.729 16.709 4.331 1.00 85.69 386 GLU A O 1
ATOM 3040 N N . LEU A 1 387 ? -5.151 18.895 4.628 1.00 90.44 387 LEU A N 1
ATOM 3041 C CA . LEU A 1 387 ? -6.505 18.721 5.142 1.00 90.44 387 LEU A CA 1
ATOM 3042 C C . LEU A 1 387 ? -7.501 19.269 4.125 1.00 90.44 387 LEU A C 1
ATOM 3044 O O . LEU A 1 387 ? -7.443 20.453 3.777 1.00 90.44 387 LEU A O 1
ATOM 3048 N N . GLU A 1 388 ? -8.436 18.427 3.697 1.00 91.81 388 GLU A N 1
ATOM 3049 C CA . GLU A 1 388 ? -9.603 18.843 2.923 1.00 91.81 388 GLU A CA 1
ATOM 3050 C C . GLU A 1 388 ? -10.841 18.844 3.820 1.00 91.81 388 GLU A C 1
ATOM 3052 O O . GLU A 1 388 ? -11.151 17.856 4.486 1.00 91.81 388 GLU A O 1
ATOM 3057 N N . PHE A 1 389 ? -11.561 19.964 3.836 1.00 92.88 389 PHE A N 1
ATOM 3058 C CA . PHE A 1 389 ? -12.749 20.152 4.663 1.00 92.88 389 PHE A CA 1
ATOM 3059 C C . PHE A 1 389 ? -14.004 19.977 3.801 1.00 92.88 389 PHE A C 1
ATOM 3061 O O . PHE A 1 389 ? -14.247 20.778 2.896 1.00 92.88 389 PHE A O 1
ATOM 3068 N N . GLY A 1 390 ? -14.774 18.924 4.067 1.00 90.75 390 GLY A N 1
ATOM 3069 C CA . GLY A 1 390 ? -16.129 18.730 3.552 1.00 90.75 390 GLY A CA 1
ATOM 3070 C C . GLY A 1 390 ? -17.187 19.166 4.570 1.00 90.75 390 GLY A C 1
ATOM 3071 O O . GLY A 1 390 ? -16.852 19.571 5.680 1.00 90.75 390 GLY A O 1
ATOM 3072 N N . ASP A 1 391 ? -18.464 19.064 4.190 1.00 91.12 391 ASP A N 1
ATOM 3073 C CA . ASP A 1 391 ? -19.581 19.485 5.052 1.00 91.12 391 ASP A CA 1
ATOM 3074 C C . ASP A 1 391 ? -19.666 18.645 6.343 1.00 91.12 391 ASP A C 1
ATOM 3076 O O . ASP A 1 391 ? -19.803 19.201 7.428 1.00 91.12 391 ASP A O 1
ATOM 3080 N N . ASP A 1 392 ? -19.516 17.318 6.230 1.00 93.88 392 ASP A N 1
ATOM 3081 C CA . ASP A 1 392 ? -19.674 16.374 7.352 1.00 93.88 392 ASP A CA 1
ATOM 3082 C C . ASP A 1 392 ? -18.395 15.574 7.671 1.00 93.88 392 ASP A C 1
ATOM 3084 O O . ASP A 1 392 ? -18.379 14.763 8.600 1.00 93.88 392 ASP A O 1
ATOM 3088 N N . ILE A 1 393 ? -17.317 15.767 6.901 1.00 94.69 393 ILE A N 1
ATOM 3089 C CA . ILE A 1 393 ? -16.056 15.023 7.041 1.00 94.69 393 ILE A CA 1
ATOM 3090 C C . ILE A 1 393 ? -14.836 15.921 6.810 1.00 94.69 393 ILE A C 1
ATOM 3092 O O . ILE A 1 393 ? -14.852 16.802 5.953 1.00 94.69 393 ILE A O 1
ATOM 3096 N N . ILE A 1 394 ? -13.744 15.641 7.519 1.00 94.12 394 ILE A N 1
ATOM 3097 C CA . ILE A 1 394 ? -12.401 16.152 7.228 1.00 94.12 394 ILE A CA 1
ATOM 3098 C C . ILE A 1 394 ? -11.583 15.007 6.635 1.00 94.12 394 ILE A C 1
ATOM 3100 O O . ILE A 1 394 ? -11.477 13.944 7.239 1.00 94.12 394 ILE A O 1
ATOM 3104 N N . THR A 1 395 ? -10.989 15.210 5.463 1.00 89.56 395 THR A N 1
ATOM 3105 C CA . THR A 1 395 ? -10.074 14.235 4.855 1.00 89.56 395 THR A CA 1
ATOM 3106 C C . THR A 1 395 ? -8.640 14.635 5.164 1.00 89.56 395 THR A C 1
ATOM 3108 O O . THR A 1 395 ? -8.217 15.743 4.836 1.00 89.56 395 THR A O 1
ATOM 3111 N N . VAL A 1 396 ? -7.891 13.730 5.789 1.00 87.56 396 VAL A N 1
ATOM 3112 C CA . VAL A 1 396 ? -6.450 13.865 6.010 1.00 87.56 396 VAL A CA 1
ATOM 3113 C C . VAL A 1 396 ? -5.745 13.172 4.855 1.00 87.56 396 VAL A C 1
ATOM 3115 O O . VAL A 1 396 ? -5.796 11.948 4.752 1.00 87.56 396 VAL A O 1
ATOM 3118 N N . LEU A 1 397 ? -5.109 13.944 3.979 1.00 81.88 397 LEU A N 1
ATOM 3119 C CA . LEU A 1 397 ? -4.341 13.441 2.848 1.00 81.88 397 LEU A CA 1
ATOM 3120 C C . LEU A 1 397 ? -2.859 13.409 3.222 1.00 81.88 397 LEU A C 1
ATOM 3122 O O . LEU A 1 397 ? -2.266 14.453 3.469 1.00 81.88 397 LEU A O 1
ATOM 3126 N N . ILE A 1 398 ? -2.247 12.230 3.245 1.00 79.62 398 ILE A N 1
ATOM 3127 C CA . ILE A 1 398 ? -0.815 12.052 3.486 1.00 79.62 398 ILE A CA 1
ATOM 3128 C C . ILE A 1 398 ? -0.171 11.651 2.166 1.00 79.62 398 ILE A C 1
ATOM 3130 O O . ILE A 1 398 ? -0.308 10.518 1.704 1.00 79.62 398 ILE A O 1
ATOM 3134 N N . SER A 1 399 ? 0.550 12.581 1.551 1.00 71.69 399 SER A N 1
ATOM 3135 C CA . SER A 1 399 ? 1.366 12.290 0.376 1.00 71.69 399 SER A CA 1
ATOM 3136 C C . SER A 1 399 ? 2.826 12.154 0.788 1.00 71.69 399 S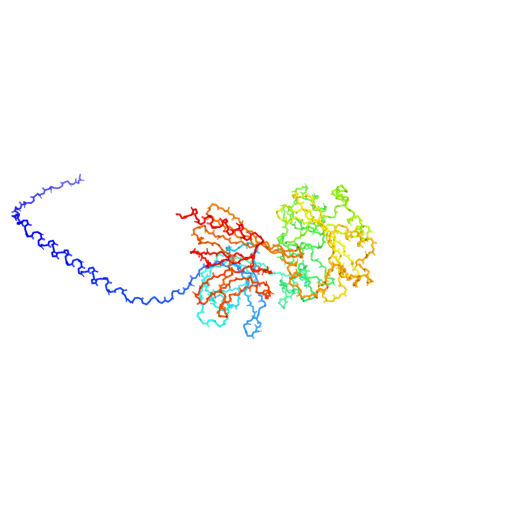ER A C 1
ATOM 3138 O O . SER A 1 399 ? 3.412 13.062 1.374 1.00 71.69 399 SER A O 1
ATOM 3140 N N . ASN A 1 400 ? 3.419 10.997 0.507 1.00 66.12 400 ASN A N 1
ATOM 3141 C CA . ASN A 1 400 ? 4.857 10.801 0.636 1.00 66.12 400 ASN A CA 1
ATOM 3142 C C . ASN A 1 400 ? 5.491 10.997 -0.741 1.00 66.12 400 ASN A C 1
ATOM 3144 O O . ASN A 1 400 ? 5.382 10.121 -1.601 1.00 66.12 400 ASN A O 1
ATOM 3148 N N . GLU A 1 401 ? 6.194 12.108 -0.943 1.00 62.91 401 GLU A N 1
ATOM 3149 C CA . GLU A 1 401 ? 7.103 12.261 -2.074 1.00 62.91 401 GLU A CA 1
ATOM 3150 C C . GLU A 1 401 ? 8.493 11.790 -1.640 1.00 62.91 401 GLU A C 1
ATOM 3152 O O . GLU A 1 401 ? 9.164 12.396 -0.797 1.00 62.91 401 GLU A O 1
ATOM 3157 N N . THR A 1 402 ? 8.938 10.669 -2.207 1.00 55.44 402 THR A N 1
ATOM 3158 C CA . THR A 1 402 ? 10.350 10.291 -2.127 1.00 55.44 402 THR A CA 1
ATOM 3159 C C . THR A 1 402 ? 11.099 11.001 -3.249 1.00 55.44 402 THR A C 1
ATOM 3161 O O . THR A 1 402 ? 10.688 10.940 -4.409 1.00 55.44 402 THR A O 1
ATOM 3164 N N . TYR A 1 403 ? 12.199 11.686 -2.918 1.00 47.53 403 TYR A N 1
ATOM 3165 C CA . TYR A 1 403 ? 12.936 12.546 -3.860 1.00 47.53 403 TYR A CA 1
ATOM 3166 C C . TYR A 1 403 ? 13.493 11.789 -5.084 1.00 47.53 403 TYR A C 1
ATOM 3168 O O . TYR A 1 403 ? 13.859 12.390 -6.088 1.00 47.53 403 TYR A O 1
ATOM 3176 N N . PHE A 1 404 ? 13.484 10.451 -5.052 1.00 45.50 404 PHE A N 1
ATOM 3177 C CA . PHE A 1 404 ? 13.855 9.587 -6.174 1.00 45.50 404 PHE A CA 1
ATOM 3178 C C . PHE A 1 404 ? 12.805 9.498 -7.299 1.00 45.50 404 PHE A C 1
ATOM 3180 O O . PHE A 1 404 ? 12.996 8.715 -8.227 1.00 45.50 404 PHE A O 1
ATOM 3187 N N . GLY A 1 405 ? 11.704 10.258 -7.242 1.00 42.88 405 GLY A N 1
ATOM 3188 C CA . GLY A 1 405 ? 10.763 10.447 -8.358 1.00 42.88 405 GLY A CA 1
ATOM 3189 C C . GLY A 1 405 ? 9.971 9.208 -8.799 1.00 42.88 405 GLY A C 1
ATOM 3190 O O . GLY A 1 405 ? 9.069 9.328 -9.613 1.00 42.88 405 GLY A O 1
ATOM 3191 N N . ALA A 1 406 ? 10.255 8.023 -8.258 1.00 39.44 406 ALA A N 1
ATOM 3192 C CA . ALA A 1 406 ? 9.681 6.768 -8.741 1.00 39.44 406 ALA A CA 1
ATOM 3193 C C . ALA A 1 406 ? 8.424 6.308 -7.981 1.00 39.44 406 ALA A C 1
ATOM 3195 O O . ALA A 1 406 ? 7.785 5.343 -8.402 1.00 39.44 406 ALA A O 1
ATOM 3196 N N . MET A 1 407 ? 8.066 6.941 -6.856 1.00 38.06 407 MET A N 1
ATOM 3197 C CA . MET A 1 407 ? 6.919 6.505 -6.055 1.00 38.06 407 MET A CA 1
ATOM 3198 C C . MET A 1 407 ? 6.357 7.644 -5.195 1.00 38.06 407 MET A C 1
ATOM 3200 O O . MET A 1 407 ? 6.979 8.062 -4.215 1.00 38.06 407 MET A O 1
ATOM 3204 N N . THR A 1 408 ? 5.168 8.128 -5.561 1.00 50.81 408 THR A N 1
ATOM 3205 C CA . THR A 1 408 ? 4.282 8.877 -4.665 1.00 50.81 408 THR A CA 1
ATOM 3206 C C . THR A 1 408 ? 3.268 7.898 -4.083 1.00 50.81 408 THR A C 1
ATOM 3208 O O . THR A 1 408 ? 2.497 7.280 -4.820 1.00 50.81 408 THR A O 1
ATOM 3211 N N . SER A 1 409 ? 3.296 7.692 -2.766 1.00 50.75 409 SER A N 1
ATOM 3212 C CA . SER A 1 409 ? 2.203 7.000 -2.078 1.00 50.75 409 SER A CA 1
ATOM 3213 C C . SER A 1 409 ? 1.261 8.036 -1.479 1.00 50.75 409 SER A C 1
ATOM 3215 O O . SER A 1 409 ? 1.700 9.037 -0.910 1.00 50.75 409 SER A O 1
ATOM 3217 N N . PHE A 1 410 ? -0.036 7.787 -1.643 1.00 57.84 410 PHE A N 1
ATOM 3218 C CA . PHE A 1 410 ? -1.098 8.564 -1.024 1.00 57.84 410 PHE A CA 1
ATOM 3219 C C . PHE A 1 410 ? -1.808 7.651 -0.036 1.00 57.84 410 PHE A C 1
ATOM 3221 O O . PHE A 1 410 ? -2.365 6.626 -0.429 1.00 57.84 410 PHE A O 1
ATOM 3228 N N . GLU A 1 411 ? -1.775 8.026 1.231 1.00 67.94 411 GLU A N 1
ATOM 3229 C CA . GLU A 1 411 ? -2.642 7.466 2.259 1.00 67.94 411 GLU A CA 1
ATOM 3230 C C . GLU A 1 411 ? -3.662 8.543 2.618 1.00 67.94 411 GLU A C 1
ATOM 3232 O O . GLU A 1 411 ? -3.326 9.726 2.678 1.00 67.94 411 GLU A O 1
ATOM 3237 N N . PHE A 1 412 ? -4.920 8.160 2.810 1.00 75.31 412 PHE A N 1
ATOM 3238 C CA . PHE A 1 412 ? -5.937 9.085 3.291 1.00 75.31 412 PHE A CA 1
ATOM 3239 C C . PHE A 1 412 ? -6.756 8.432 4.395 1.00 75.31 412 PHE A C 1
ATOM 3241 O O . PHE A 1 412 ? -7.054 7.241 4.332 1.00 75.31 412 PHE A O 1
ATOM 3248 N N . THR A 1 413 ? -7.131 9.226 5.390 1.00 82.62 413 THR A N 1
ATOM 3249 C CA . THR A 1 413 ? -8.143 8.858 6.383 1.00 82.62 413 THR A CA 1
ATOM 3250 C C . THR A 1 413 ? -9.200 9.953 6.452 1.00 82.62 413 THR A C 1
ATOM 3252 O O . THR A 1 413 ? -8.940 11.108 6.103 1.00 82.62 413 THR A O 1
ATOM 3255 N N . THR A 1 414 ? -10.415 9.590 6.846 1.00 90.44 414 THR A N 1
ATOM 3256 C CA . THR A 1 414 ? -11.553 10.507 6.930 1.00 90.44 414 THR A CA 1
ATOM 3257 C C . THR A 1 414 ? -12.042 10.587 8.362 1.00 90.44 414 THR A C 1
ATOM 3259 O O . THR A 1 414 ? -12.370 9.564 8.953 1.00 90.44 414 THR A O 1
ATOM 3262 N N . ILE A 1 415 ? -12.160 11.803 8.881 1.00 94.94 415 ILE A N 1
ATOM 3263 C CA . ILE A 1 415 ? -12.631 12.099 10.229 1.00 94.94 415 ILE A CA 1
ATOM 3264 C C . ILE A 1 415 ? -14.047 12.675 10.114 1.00 94.94 415 ILE A C 1
ATOM 3266 O O . ILE A 1 415 ? -14.206 13.762 9.552 1.00 94.94 415 ILE A O 1
ATOM 3270 N N . PRO A 1 416 ? -15.090 11.998 10.620 1.00 95.88 416 PRO A N 1
ATOM 3271 C CA . PRO A 1 416 ? -16.419 12.593 10.717 1.00 95.88 416 PRO A CA 1
ATOM 3272 C C . PRO A 1 416 ? -16.383 13.863 11.571 1.00 95.88 416 PRO A C 1
ATOM 3274 O O . PRO A 1 416 ? -15.771 13.873 12.635 1.00 95.88 416 PRO A O 1
ATOM 3277 N N . VAL A 1 417 ? -17.080 14.925 11.161 1.00 96.06 417 VAL A N 1
ATOM 3278 C CA . VAL A 1 417 ? -17.151 16.172 11.951 1.00 96.06 417 VAL A CA 1
ATOM 3279 C C . VAL A 1 417 ? -17.743 15.917 13.341 1.00 96.06 417 VAL A C 1
ATOM 3281 O O . VAL A 1 417 ? -17.286 16.500 14.318 1.00 96.06 417 VAL A O 1
ATOM 3284 N N . SER A 1 418 ? -18.683 14.974 13.460 1.00 95.81 418 SER A N 1
ATOM 3285 C CA . SER A 1 418 ? -19.247 14.533 14.746 1.00 95.81 418 SER A CA 1
ATOM 3286 C C . SER A 1 418 ? -18.225 13.900 15.697 1.00 95.81 418 SER A C 1
ATOM 3288 O O . SER A 1 418 ? -18.459 13.848 16.904 1.00 95.81 418 SER A O 1
ATOM 3290 N N . SER A 1 419 ? -17.114 13.403 15.154 1.00 96.81 419 SER A N 1
ATOM 3291 C CA . SER A 1 419 ? -16.019 12.801 15.910 1.00 96.81 419 SER A CA 1
ATOM 3292 C C . SER A 1 419 ? -14.972 13.823 16.349 1.00 96.81 419 SER A C 1
ATOM 3294 O O . SER A 1 419 ? -14.049 13.449 17.059 1.00 96.81 419 SER A O 1
ATOM 3296 N N . LEU A 1 420 ? -15.065 15.097 15.952 1.00 96.94 420 LEU A N 1
ATOM 3297 C CA . LEU A 1 420 ? -14.093 16.120 16.345 1.00 96.94 420 LEU A CA 1
ATOM 3298 C C . LEU A 1 420 ? -14.389 16.657 17.747 1.00 96.94 420 LEU A C 1
ATOM 3300 O O . LEU A 1 420 ? -15.479 17.159 18.009 1.00 96.94 420 LEU A O 1
ATOM 3304 N N . VAL A 1 421 ? -13.379 16.622 18.616 1.00 97.69 421 VAL A N 1
ATOM 3305 C CA . VAL A 1 421 ? -13.398 17.292 19.927 1.00 97.69 421 VAL A CA 1
ATOM 3306 C C . VAL A 1 421 ? -12.699 18.650 19.847 1.00 97.69 421 VAL A C 1
ATOM 3308 O O . VAL A 1 421 ? -13.131 19.613 20.476 1.00 97.69 421 VAL A O 1
ATOM 3311 N N . GLY A 1 422 ? -11.619 18.753 19.069 1.00 97.56 422 GLY A N 1
ATOM 3312 C CA . GLY A 1 422 ? -10.873 19.997 18.875 1.00 97.56 422 GLY A CA 1
ATOM 3313 C C . GLY A 1 422 ? -9.478 19.766 18.307 1.00 97.56 422 GLY A C 1
ATOM 3314 O O . GLY A 1 422 ? -9.080 18.635 18.044 1.00 97.56 422 GLY A O 1
ATOM 3315 N N . ALA A 1 423 ? -8.721 20.845 18.121 1.00 97.56 423 ALA A N 1
ATOM 3316 C CA . ALA A 1 423 ? -7.323 20.779 17.707 1.00 97.56 423 ALA A CA 1
ATOM 3317 C C . ALA A 1 423 ? -6.421 21.715 18.523 1.00 97.56 423 ALA A C 1
ATOM 3319 O O . ALA A 1 423 ? -6.835 22.810 18.919 1.00 97.56 423 ALA A O 1
ATOM 3320 N N . HIS A 1 424 ? -5.163 21.318 18.738 1.00 97.38 424 HIS A N 1
ATOM 3321 C CA . HIS A 1 424 ? -4.153 22.147 19.413 1.00 97.38 424 HIS A CA 1
ATOM 3322 C C . HIS A 1 424 ? -2.712 21.868 18.957 1.00 97.38 424 HIS A C 1
ATOM 3324 O O . HIS A 1 424 ? -2.448 20.907 18.246 1.00 97.38 424 HIS A O 1
ATOM 3330 N N . ASP A 1 425 ? -1.759 22.698 19.394 1.00 95.19 425 ASP A N 1
ATOM 3331 C CA . ASP A 1 425 ? -0.336 22.656 19.007 1.00 95.19 425 ASP A CA 1
ATOM 3332 C C . ASP A 1 425 ? 0.574 21.903 19.996 1.00 95.19 425 ASP A C 1
ATOM 3334 O O . ASP A 1 425 ? 1.798 21.966 19.907 1.00 95.19 425 ASP A O 1
ATOM 3338 N N . ARG A 1 426 ? -0.011 21.192 20.964 1.00 92.88 426 ARG A N 1
ATOM 3339 C CA . ARG A 1 426 ? 0.731 20.397 21.952 1.00 92.88 426 ARG A CA 1
ATOM 3340 C C . ARG A 1 426 ? 0.889 18.953 21.498 1.00 92.88 426 ARG A C 1
ATOM 3342 O O . ARG A 1 426 ? -0.096 18.323 21.115 1.00 92.88 426 ARG A O 1
ATOM 3349 N N . LEU A 1 427 ? 2.106 18.428 21.610 1.00 88.56 427 LEU A N 1
ATOM 3350 C CA . LEU A 1 427 ? 2.365 16.993 21.506 1.00 88.56 427 LEU A CA 1
ATOM 3351 C C . LEU A 1 427 ? 1.665 16.247 22.654 1.00 88.56 427 LEU A C 1
ATOM 3353 O O . LEU A 1 427 ? 1.695 16.752 23.782 1.00 88.56 427 LEU A O 1
ATOM 3357 N N . PRO A 1 428 ? 1.078 15.064 22.404 1.00 85.50 428 PRO A N 1
ATOM 3358 C CA . PRO A 1 428 ? 0.617 14.203 23.484 1.00 85.50 428 PRO A CA 1
ATOM 3359 C C . PRO A 1 428 ? 1.776 13.816 24.407 1.00 85.50 428 PRO A C 1
ATOM 3361 O O . PRO A 1 428 ? 2.920 13.659 23.965 1.00 85.50 428 PRO A O 1
ATOM 3364 N N . GLU A 1 429 ? 1.486 13.675 25.699 1.00 84.19 429 GLU A N 1
ATOM 3365 C CA . GLU A 1 429 ? 2.458 13.160 26.659 1.00 84.19 429 GLU A CA 1
ATOM 3366 C C . GLU A 1 429 ? 2.685 11.673 26.381 1.00 84.19 429 GLU A C 1
ATOM 3368 O O . GLU A 1 429 ? 1.774 10.868 26.532 1.00 84.19 429 GLU A O 1
ATOM 3373 N N . THR A 1 430 ? 3.900 11.312 25.967 1.00 76.81 430 THR A N 1
ATOM 3374 C CA . THR A 1 430 ? 4.282 9.911 25.746 1.00 76.81 430 THR A CA 1
ATOM 3375 C C . THR A 1 430 ? 4.996 9.364 26.976 1.00 76.81 430 THR A C 1
ATOM 3377 O O . THR A 1 430 ? 5.943 9.994 27.464 1.00 76.81 430 THR A O 1
ATOM 3380 N N . ASP A 1 431 ? 4.625 8.172 27.428 1.00 78.25 431 ASP A N 1
ATOM 3381 C CA . ASP A 1 431 ? 5.348 7.417 28.446 1.00 78.25 431 ASP A CA 1
ATOM 3382 C C . ASP A 1 431 ? 6.224 6.331 27.800 1.00 78.25 431 ASP A C 1
ATOM 3384 O O . ASP A 1 431 ? 5.896 5.725 26.784 1.00 78.25 431 ASP A O 1
ATOM 3388 N N . SER A 1 432 ? 7.357 6.035 28.432 1.00 76.44 432 SER A N 1
ATOM 3389 C CA . SER A 1 432 ? 8.210 4.889 28.105 1.00 76.44 432 SER A CA 1
ATOM 3390 C C . SER A 1 432 ? 7.503 3.524 28.036 1.00 76.44 432 SER A C 1
ATOM 3392 O O . SER A 1 432 ? 8.043 2.617 27.406 1.00 76.44 432 SER A O 1
ATOM 3394 N N . ASN A 1 433 ? 6.346 3.350 28.687 1.00 76.88 433 ASN A N 1
ATOM 3395 C CA . ASN A 1 433 ? 5.562 2.112 28.623 1.00 76.88 433 ASN A CA 1
ATOM 3396 C C . ASN A 1 433 ? 4.474 2.118 27.538 1.00 76.88 433 ASN A C 1
ATOM 3398 O O . ASN A 1 433 ? 3.763 1.115 27.421 1.00 76.88 433 ASN A O 1
ATOM 3402 N N . ASP A 1 434 ? 4.319 3.201 26.771 1.00 76.38 434 ASP A N 1
ATOM 3403 C CA . ASP A 1 434 ? 3.385 3.222 25.646 1.00 76.38 434 ASP A CA 1
ATOM 3404 C C . ASP A 1 434 ? 3.801 2.170 24.613 1.00 76.38 434 ASP A C 1
ATOM 3406 O O . ASP A 1 434 ? 4.982 1.990 24.290 1.00 76.38 434 ASP A O 1
ATOM 3410 N N . ARG A 1 435 ? 2.820 1.421 24.112 1.00 77.81 435 ARG A N 1
ATOM 3411 C CA . ARG A 1 435 ? 3.053 0.321 23.179 1.00 77.81 435 ARG A CA 1
ATOM 3412 C C . ARG A 1 435 ? 2.928 0.840 21.761 1.00 77.81 435 ARG A C 1
ATOM 3414 O O . ARG A 1 435 ? 1.884 1.334 21.353 1.00 77.81 435 ARG A O 1
ATOM 3421 N N . MET A 1 436 ? 3.980 0.668 20.977 1.00 69.94 436 MET A N 1
ATOM 3422 C CA . MET A 1 436 ? 3.922 0.922 19.542 1.00 69.94 436 MET A CA 1
ATOM 3423 C C . MET A 1 436 ? 3.416 -0.331 18.836 1.00 69.94 436 MET A C 1
ATOM 3425 O O . MET A 1 436 ? 4.032 -1.394 18.954 1.00 69.94 436 MET A O 1
ATOM 3429 N N . MET A 1 437 ? 2.312 -0.222 18.096 1.00 68.06 437 MET A N 1
ATOM 3430 C CA . MET A 1 437 ? 1.964 -1.270 17.137 1.00 68.06 437 MET A CA 1
ATOM 3431 C C . MET A 1 437 ? 2.890 -1.166 15.924 1.00 68.06 437 MET A C 1
ATOM 3433 O O . MET A 1 437 ? 3.397 -0.087 15.617 1.00 68.06 437 MET A O 1
ATOM 3437 N N . ALA A 1 438 ? 3.145 -2.292 15.253 1.00 50.16 438 ALA A N 1
ATOM 3438 C CA . ALA A 1 438 ? 4.052 -2.348 14.111 1.00 50.16 438 ALA A CA 1
ATOM 3439 C C . ALA A 1 438 ? 3.676 -1.292 13.052 1.00 50.16 438 ALA A C 1
ATOM 3441 O O . ALA A 1 438 ? 2.658 -1.396 12.376 1.00 50.16 438 ALA A O 1
ATOM 3442 N N . GLY A 1 439 ? 4.527 -0.277 12.934 1.00 50.22 439 GLY A N 1
ATOM 3443 C CA . GLY A 1 439 ? 4.478 0.816 11.971 1.00 50.22 439 GLY A CA 1
ATOM 3444 C C . GLY A 1 439 ? 5.909 1.212 11.606 1.00 50.22 439 GLY A C 1
ATOM 3445 O O . GLY A 1 439 ? 6.868 0.771 12.248 1.00 50.22 439 GLY A O 1
ATOM 3446 N N . SER A 1 440 ? 6.086 1.997 10.545 1.00 41.62 440 SER A N 1
ATOM 3447 C CA . SER A 1 440 ? 7.421 2.334 10.036 1.00 41.62 440 SER A CA 1
ATOM 3448 C C . SER A 1 440 ? 8.129 3.350 10.943 1.00 41.62 440 SER A C 1
ATOM 3450 O O . SER A 1 440 ? 8.123 4.545 10.661 1.00 41.62 440 SER A O 1
ATOM 3452 N N . MET A 1 441 ? 8.803 2.891 12.004 1.00 39.41 441 MET A N 1
ATOM 3453 C CA . MET A 1 441 ? 9.867 3.688 12.622 1.00 39.41 441 MET A CA 1
ATOM 3454 C C . MET A 1 441 ? 11.031 3.770 11.642 1.00 39.41 441 MET A C 1
ATOM 3456 O O . MET A 1 441 ? 11.708 2.776 11.381 1.00 39.41 441 MET A O 1
ATOM 3460 N N . LEU A 1 442 ? 11.256 4.958 11.090 1.00 42.59 442 LEU A N 1
ATOM 3461 C CA . LEU A 1 442 ? 12.357 5.181 10.158 1.00 42.59 442 LEU A CA 1
ATOM 3462 C C . LEU A 1 442 ? 13.560 5.857 10.835 1.00 42.59 442 LEU A C 1
ATOM 3464 O O . LEU A 1 442 ? 14.676 5.651 10.364 1.00 42.59 442 LEU A O 1
ATOM 3468 N N . SER A 1 443 ? 13.376 6.590 11.949 1.00 44.78 443 SER A N 1
ATOM 3469 C CA . SER A 1 443 ? 14.456 7.1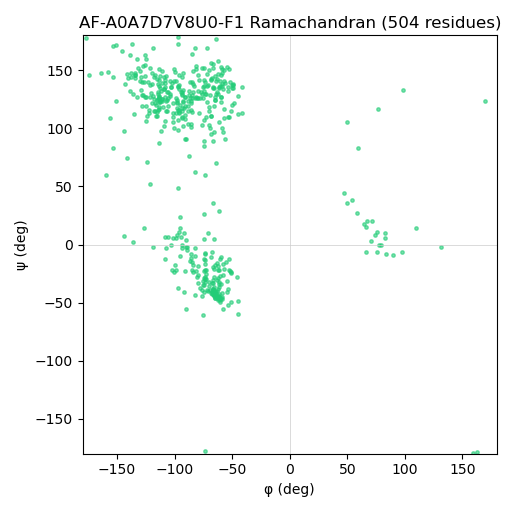19 12.815 1.00 44.78 443 SER A CA 1
ATOM 3470 C C . SER A 1 443 ? 13.914 7.850 14.064 1.00 44.78 443 SER A C 1
ATOM 3472 O O . SER A 1 443 ? 12.709 8.052 14.184 1.00 44.78 443 SER A O 1
ATOM 3474 N N . GLU A 1 444 ? 14.798 8.335 14.955 1.00 48.91 444 GLU A N 1
ATOM 3475 C CA . GLU A 1 444 ? 14.468 9.263 16.068 1.00 48.91 444 GLU A CA 1
ATOM 3476 C C . GLU A 1 444 ? 13.769 10.568 15.612 1.00 48.91 444 GLU A C 1
ATOM 3478 O O . GLU A 1 444 ? 13.194 11.283 16.428 1.00 48.91 444 GLU A O 1
ATOM 3483 N N . ILE A 1 445 ? 13.814 10.872 14.310 1.00 51.94 445 ILE A N 1
ATOM 3484 C CA . ILE A 1 445 ? 13.331 12.110 13.678 1.00 51.94 445 ILE A CA 1
ATOM 3485 C C . ILE A 1 445 ? 11.946 11.907 13.032 1.00 51.94 445 ILE A C 1
ATOM 3487 O O . ILE A 1 445 ? 11.240 12.875 12.743 1.00 51.94 445 ILE A O 1
ATOM 3491 N N . VAL A 1 446 ? 11.547 10.652 12.794 1.00 56.91 446 VAL A N 1
ATOM 3492 C CA . VAL A 1 446 ? 10.309 10.298 12.090 1.00 56.91 446 VAL A CA 1
ATOM 3493 C C . VAL A 1 446 ? 9.467 9.363 12.950 1.00 56.91 446 VAL A C 1
ATOM 3495 O O . VAL A 1 446 ? 9.776 8.174 13.064 1.00 56.91 446 VAL A O 1
ATOM 3498 N N . LYS A 1 447 ? 8.373 9.883 13.517 1.00 67.56 447 LYS A N 1
ATOM 3499 C CA . LYS A 1 447 ? 7.338 9.072 14.168 1.00 67.56 447 LYS A CA 1
ATOM 3500 C C . LYS A 1 447 ? 6.167 8.914 13.203 1.00 67.56 447 LYS A C 1
ATOM 3502 O O . LYS A 1 447 ? 5.357 9.823 13.058 1.00 67.56 447 LYS A O 1
ATOM 3507 N N . ALA A 1 448 ? 6.099 7.766 12.538 1.00 72.69 448 ALA A N 1
ATOM 3508 C CA . ALA A 1 448 ? 4.989 7.392 11.668 1.00 72.69 448 ALA A CA 1
ATOM 3509 C C . ALA A 1 448 ? 4.410 6.047 12.134 1.00 72.69 448 ALA A C 1
ATOM 3511 O O . ALA A 1 448 ? 5.075 5.015 12.018 1.00 72.69 448 ALA A O 1
ATOM 3512 N N . GLY A 1 449 ? 3.198 6.043 12.690 1.00 81.69 449 GLY A N 1
ATOM 3513 C CA . GLY A 1 449 ? 2.545 4.810 13.131 1.00 81.69 449 GLY A CA 1
ATOM 3514 C C . GLY A 1 449 ? 1.430 4.996 14.155 1.00 81.69 449 GLY A C 1
ATOM 3515 O O . GLY A 1 449 ? 1.111 6.108 14.565 1.00 81.69 449 GLY A O 1
ATOM 3516 N N . THR A 1 450 ? 0.843 3.871 14.567 1.00 83.00 450 THR A N 1
ATOM 3517 C CA . THR A 1 450 ? -0.174 3.810 15.625 1.00 83.00 450 THR A CA 1
ATOM 3518 C C . THR A 1 450 ? 0.469 3.511 16.980 1.00 83.00 450 THR A C 1
ATOM 3520 O O . THR A 1 450 ? 1.208 2.535 17.131 1.00 83.00 450 THR A O 1
ATOM 3523 N N . TYR A 1 451 ? 0.151 4.338 17.967 1.00 83.00 451 TYR A N 1
ATOM 3524 C CA . TYR A 1 451 ? 0.596 4.252 19.350 1.00 83.00 451 TYR A CA 1
ATOM 3525 C C . TYR A 1 451 ? -0.595 3.890 20.232 1.00 83.00 451 TYR A C 1
ATOM 3527 O O . TYR A 1 451 ? -1.695 4.389 20.019 1.00 83.00 451 TYR A O 1
ATOM 3535 N N . ILE A 1 452 ? -0.376 3.008 21.202 1.00 86.44 452 ILE A N 1
ATOM 3536 C CA . ILE A 1 452 ? -1.352 2.657 22.232 1.00 86.44 452 ILE A CA 1
ATOM 3537 C C . ILE A 1 452 ? -0.790 3.136 23.568 1.00 86.44 452 ILE A C 1
ATOM 3539 O O . ILE A 1 452 ? 0.267 2.658 23.998 1.00 86.44 452 ILE A O 1
ATOM 3543 N N . THR A 1 453 ? -1.468 4.088 24.205 1.00 86.00 453 THR A N 1
ATOM 3544 C CA . THR A 1 453 ? -1.043 4.649 25.494 1.00 86.00 453 THR A CA 1
ATOM 3545 C C . THR A 1 453 ? -1.256 3.645 26.628 1.00 86.00 453 THR A C 1
ATOM 3547 O O . THR A 1 453 ? -1.943 2.633 26.480 1.00 86.00 453 THR A O 1
ATOM 3550 N N . GLN A 1 454 ? -0.709 3.927 27.812 1.00 84.94 454 GLN A N 1
ATOM 3551 C CA . GLN A 1 454 ? -1.009 3.139 29.019 1.00 84.94 454 GLN A CA 1
ATOM 3552 C C . GLN A 1 454 ? -2.502 3.076 29.389 1.00 84.94 454 GLN A C 1
ATOM 3554 O O . GLN A 1 454 ? -2.895 2.174 30.130 1.00 84.94 454 GLN A O 1
ATOM 3559 N N . ASN A 1 455 ? -3.311 4.025 28.911 1.00 87.75 455 ASN A N 1
ATOM 3560 C CA . ASN A 1 455 ? -4.752 4.063 29.156 1.00 87.75 455 ASN A CA 1
ATOM 3561 C C . ASN A 1 455 ? -5.557 3.335 28.065 1.00 87.75 455 ASN A C 1
ATOM 3563 O O . ASN A 1 455 ? -6.779 3.432 28.067 1.00 87.75 455 ASN A O 1
ATOM 3567 N N . ASP A 1 456 ? -4.879 2.607 27.169 1.00 85.06 456 ASP A N 1
ATOM 3568 C CA . ASP A 1 456 ? -5.433 1.981 25.963 1.00 85.06 456 ASP A CA 1
ATOM 3569 C C . ASP A 1 456 ? -5.975 2.985 24.920 1.00 85.06 456 ASP A C 1
ATOM 3571 O O . ASP A 1 456 ? -6.690 2.580 24.000 1.00 85.06 456 ASP A O 1
ATOM 3575 N N . ASP A 1 457 ? -5.584 4.265 25.002 1.00 87.50 457 ASP A N 1
ATOM 3576 C CA . ASP A 1 457 ? -5.910 5.259 23.970 1.00 87.50 457 ASP A CA 1
ATOM 3577 C C . ASP A 1 457 ? -5.087 4.972 22.703 1.00 87.50 457 ASP A C 1
ATOM 3579 O O . ASP A 1 457 ? -3.881 4.708 22.778 1.00 87.50 457 ASP A O 1
ATOM 3583 N N . LYS A 1 458 ? -5.712 5.044 21.528 1.00 89.44 458 LYS A N 1
ATOM 3584 C CA . LYS A 1 458 ? -5.079 4.865 20.219 1.00 89.44 458 LYS A CA 1
ATOM 3585 C C . LYS A 1 458 ? -4.748 6.208 19.585 1.00 89.44 458 LYS A C 1
ATOM 3587 O O . LYS A 1 458 ? -5.627 7.007 19.278 1.00 89.44 458 LYS A O 1
ATOM 3592 N N . GLU A 1 459 ? -3.479 6.420 19.273 1.00 89.12 459 GLU A N 1
ATOM 3593 C CA . GLU A 1 459 ? -2.992 7.644 18.643 1.00 89.12 459 GLU A CA 1
ATOM 3594 C C . GLU A 1 459 ? -2.321 7.333 17.306 1.00 89.12 459 GLU A C 1
ATOM 3596 O O . GLU A 1 459 ? -1.430 6.487 17.228 1.00 89.12 459 GLU A O 1
ATOM 3601 N N . PHE A 1 460 ? -2.690 8.045 16.248 1.00 88.12 460 PHE A N 1
ATOM 3602 C CA . PHE A 1 460 ? -1.965 8.005 14.984 1.00 88.12 460 PHE A CA 1
ATOM 3603 C C . PHE A 1 460 ? -0.964 9.154 14.929 1.00 88.12 460 PHE A C 1
ATOM 3605 O O . PHE A 1 460 ? -1.342 10.321 14.989 1.00 88.12 460 PHE A O 1
ATOM 3612 N N . TRP A 1 461 ? 0.317 8.833 14.789 1.00 86.44 461 TRP A N 1
ATOM 3613 C CA . TRP A 1 461 ? 1.382 9.818 14.662 1.00 86.44 461 TRP A CA 1
ATOM 3614 C C . TRP A 1 461 ? 1.936 9.807 13.250 1.00 86.44 461 TRP A C 1
ATOM 3616 O O . TRP A 1 461 ? 2.256 8.753 12.703 1.00 86.44 461 TRP A O 1
ATOM 3626 N N . TYR A 1 462 ? 2.106 10.998 12.695 1.00 82.75 462 TYR A N 1
ATOM 3627 C CA . TYR A 1 462 ? 2.798 11.239 11.445 1.00 82.75 462 TYR A CA 1
ATOM 3628 C C . TYR A 1 462 ? 3.621 12.527 11.551 1.00 82.75 462 TYR A C 1
ATOM 3630 O O . TYR A 1 462 ? 3.269 13.590 11.039 1.00 82.75 462 TYR A O 1
ATOM 3638 N N . THR A 1 463 ? 4.731 12.446 12.280 1.00 76.88 463 THR A N 1
ATOM 3639 C CA . THR A 1 463 ? 5.679 13.546 12.442 1.00 76.88 463 THR A CA 1
ATOM 3640 C C . THR A 1 463 ? 6.982 13.201 11.727 1.00 76.88 463 THR A C 1
ATOM 3642 O O . THR A 1 463 ? 7.589 12.159 11.966 1.00 76.88 463 THR A O 1
ATOM 3645 N N . ILE A 1 464 ? 7.407 14.065 10.806 1.00 66.31 464 ILE A N 1
ATOM 3646 C CA . ILE A 1 464 ? 8.667 13.940 10.063 1.00 66.31 464 ILE A CA 1
ATOM 3647 C C . ILE A 1 464 ? 9.438 15.236 10.285 1.00 66.31 464 ILE A C 1
ATOM 3649 O O . ILE A 1 464 ? 8.923 16.300 9.955 1.00 66.31 464 ILE A O 1
ATOM 3653 N N . GLY A 1 465 ? 10.634 15.162 10.878 1.00 67.44 465 GLY A N 1
ATOM 3654 C CA . GLY A 1 465 ? 11.521 16.332 11.014 1.00 67.44 465 GLY A CA 1
ATOM 3655 C C . GLY A 1 465 ? 10.995 17.444 11.934 1.00 67.44 465 GLY A C 1
ATOM 3656 O O . GLY A 1 465 ? 11.448 18.581 11.889 1.00 67.44 465 GLY A O 1
ATOM 3657 N N . GLY A 1 466 ? 9.986 17.161 12.757 1.00 58.97 466 GLY A N 1
ATOM 3658 C CA . GLY A 1 466 ? 9.170 18.208 13.368 1.00 58.97 466 GLY A CA 1
ATOM 3659 C C . GLY A 1 466 ? 9.872 19.044 14.437 1.00 58.97 466 GLY A C 1
ATOM 3660 O O . GLY A 1 466 ? 10.188 18.551 15.518 1.00 58.97 466 GLY A O 1
ATOM 3661 N N . ILE A 1 467 ? 9.978 20.350 14.183 1.00 70.31 467 ILE A N 1
ATOM 3662 C CA . ILE A 1 467 ? 10.077 21.380 15.221 1.00 70.31 467 ILE A CA 1
ATOM 3663 C C . ILE A 1 467 ? 8.749 21.354 15.995 1.00 70.31 467 ILE A C 1
ATOM 3665 O O . ILE A 1 467 ? 7.690 21.522 15.391 1.00 70.31 467 ILE A O 1
ATOM 3669 N N . GLU A 1 468 ? 8.785 21.178 17.320 1.00 77.94 468 GLU A N 1
ATOM 3670 C CA . GLU A 1 468 ? 7.586 21.042 18.177 1.00 77.94 468 GLU A CA 1
ATOM 3671 C C . GLU A 1 468 ? 6.540 22.160 17.970 1.00 77.94 468 GLU A C 1
ATOM 3673 O O . GLU A 1 468 ? 5.354 21.958 18.197 1.00 77.94 468 GLU A O 1
ATOM 3678 N N . SER A 1 469 ? 6.957 23.331 17.477 1.00 83.75 469 SER A N 1
ATOM 3679 C CA . SER A 1 469 ? 6.090 24.483 17.202 1.00 83.75 469 SER A CA 1
ATOM 3680 C C . SER A 1 469 ? 5.179 24.351 15.974 1.00 83.75 469 SER A C 1
ATOM 3682 O O . SER A 1 469 ? 4.338 25.228 15.762 1.00 83.75 469 SER A O 1
ATOM 3684 N N . GLN A 1 470 ? 5.350 23.309 15.158 1.00 90.88 470 GLN A N 1
ATOM 3685 C CA . GLN A 1 470 ? 4.567 23.040 13.942 1.00 90.88 470 GLN A CA 1
ATOM 3686 C C . GLN A 1 470 ? 3.614 21.848 14.092 1.00 90.88 470 GLN A C 1
ATOM 3688 O O . GLN A 1 470 ? 2.988 21.419 13.122 1.00 90.88 470 GLN A O 1
ATOM 3693 N N . VAL A 1 471 ? 3.508 21.300 15.299 1.00 91.56 471 VAL A N 1
ATOM 3694 C CA . VAL A 1 471 ? 2.637 20.163 15.585 1.00 91.56 471 VAL A CA 1
ATOM 3695 C C . VAL A 1 471 ? 1.173 20.597 15.555 1.00 91.56 471 VAL A C 1
ATOM 3697 O O . VAL A 1 471 ? 0.824 21.728 15.907 1.00 91.56 471 VAL A O 1
ATOM 3700 N N . ILE A 1 472 ? 0.330 19.675 15.110 1.00 94.19 472 ILE A N 1
ATOM 3701 C CA . ILE A 1 472 ? -1.123 19.712 15.195 1.00 94.19 472 ILE A CA 1
ATOM 3702 C C . ILE A 1 472 ? -1.551 18.391 15.806 1.00 94.19 472 ILE A C 1
ATOM 3704 O O . ILE A 1 472 ? -1.173 17.327 15.316 1.00 94.19 472 ILE A O 1
ATOM 3708 N N . THR A 1 473 ? -2.369 18.483 16.841 1.00 95.25 473 THR A N 1
ATOM 3709 C CA . THR A 1 473 ? -3.015 17.345 17.478 1.00 95.25 473 THR A CA 1
ATOM 3710 C C . THR A 1 473 ? -4.522 17.483 17.301 1.00 95.25 473 THR A C 1
ATOM 3712 O O . THR A 1 473 ? -5.143 18.393 17.845 1.00 95.25 473 THR A O 1
ATOM 3715 N N . ILE A 1 474 ? -5.026 16.570 16.479 1.00 96.06 474 ILE A N 1
ATOM 3716 C CA . ILE A 1 474 ? -6.365 16.010 16.280 1.00 96.06 474 ILE A CA 1
ATOM 3717 C C . ILE A 1 474 ? -7.050 15.384 17.495 1.00 96.06 474 ILE A C 1
ATOM 3719 O O . ILE A 1 474 ? -6.812 14.198 17.653 1.00 96.06 474 ILE A O 1
ATOM 3723 N N . GLU A 1 475 ? -7.842 16.052 18.338 1.00 97.19 475 GLU A N 1
ATOM 3724 C CA . GLU A 1 475 ? -8.567 15.353 19.425 1.00 97.19 475 GLU A CA 1
ATOM 3725 C C . GLU A 1 475 ? -9.910 14.819 18.909 1.00 97.19 475 GLU A C 1
ATOM 3727 O O . GLU A 1 475 ? -10.711 15.579 18.347 1.00 97.19 475 GLU A O 1
ATOM 3732 N N . LEU A 1 476 ? -10.151 13.517 19.090 1.00 96.75 476 LEU A N 1
ATOM 3733 C CA . LEU A 1 476 ? -11.281 12.794 18.508 1.00 96.75 476 LEU A CA 1
ATOM 3734 C C . LEU A 1 476 ? -12.114 12.047 19.561 1.00 96.75 476 LEU A C 1
ATOM 3736 O O . LEU A 1 476 ? -11.630 11.666 20.621 1.00 96.75 476 LEU A O 1
ATOM 3740 N N . GLN A 1 477 ? -13.384 11.821 19.235 1.00 96.38 477 GLN A N 1
ATOM 3741 C CA . GLN A 1 477 ? -14.328 10.978 19.969 1.00 96.38 477 GLN A CA 1
ATOM 3742 C C . GLN A 1 477 ? -15.049 10.040 18.996 1.00 96.38 477 GLN A C 1
ATOM 3744 O O . GLN A 1 477 ? -15.233 10.377 17.825 1.00 96.38 477 GLN A O 1
ATOM 3749 N N . ASP A 1 478 ? -15.484 8.872 19.471 1.00 95.12 478 ASP A N 1
ATOM 3750 C CA . ASP A 1 478 ? -16.205 7.879 18.656 1.00 95.12 478 ASP A CA 1
ATOM 3751 C C . ASP A 1 478 ? -15.495 7.553 17.319 1.00 95.12 478 ASP A C 1
ATOM 3753 O O . ASP A 1 478 ? -16.134 7.346 16.285 1.00 95.12 478 ASP A O 1
ATOM 3757 N N . HIS A 1 479 ? -14.160 7.539 17.329 1.00 92.88 479 HIS A N 1
ATOM 3758 C CA . HIS A 1 479 ? -13.298 7.274 16.176 1.00 92.88 479 HIS A CA 1
ATOM 3759 C C . HIS A 1 479 ? -12.323 6.127 16.492 1.00 92.88 479 HIS A C 1
ATOM 3761 O O . HIS A 1 479 ? -12.131 5.769 17.651 1.00 92.88 479 HIS A O 1
ATOM 3767 N N . GLU A 1 480 ? -11.701 5.521 15.473 1.00 90.81 480 GLU A N 1
ATOM 3768 C CA . GLU A 1 480 ? -10.721 4.435 15.681 1.00 90.81 480 GLU A CA 1
ATOM 3769 C C . GLU A 1 480 ? -9.427 4.890 16.382 1.00 90.81 480 GLU A C 1
ATOM 3771 O O . GLU A 1 480 ? -8.702 4.067 16.945 1.00 90.81 480 GLU A O 1
ATOM 3776 N N . PHE A 1 481 ? -9.171 6.198 16.346 1.00 92.94 481 PHE A N 1
ATOM 3777 C CA . PHE A 1 481 ? -8.091 6.891 17.037 1.00 92.94 481 PHE A CA 1
ATOM 3778 C C . PHE A 1 481 ? -8.702 7.948 17.945 1.00 92.94 481 PHE A C 1
ATOM 3780 O O . PHE A 1 481 ? -9.574 8.689 17.496 1.00 92.94 481 PHE A O 1
ATOM 3787 N N . ASP A 1 482 ? -8.183 8.064 19.158 1.00 94.88 482 ASP A N 1
ATOM 3788 C CA . ASP A 1 482 ? -8.463 9.163 20.079 1.00 94.88 482 ASP A CA 1
ATOM 3789 C C . ASP A 1 482 ? -7.709 10.423 19.649 1.00 94.88 482 ASP A C 1
ATOM 3791 O O . ASP A 1 482 ? -8.196 11.540 19.820 1.00 94.88 482 ASP A O 1
ATOM 3795 N N . ARG A 1 483 ? -6.524 10.246 19.039 1.00 94.56 483 ARG A N 1
ATOM 3796 C CA . ARG A 1 483 ? -5.699 11.352 18.547 1.00 94.56 483 ARG A CA 1
ATOM 3797 C C . ARG A 1 483 ? -5.073 11.123 17.182 1.00 94.56 483 ARG A C 1
ATOM 3799 O O . ARG A 1 483 ? -4.602 10.031 16.877 1.00 94.56 483 ARG A O 1
ATOM 3806 N N . ILE A 1 484 ? -4.972 12.193 16.394 1.00 93.12 484 ILE A N 1
ATOM 3807 C CA . ILE A 1 484 ? -4.173 12.238 15.159 1.00 93.12 484 ILE A CA 1
ATOM 3808 C C . ILE A 1 484 ? -3.149 13.374 15.265 1.00 93.12 484 ILE A C 1
ATOM 3810 O O . ILE A 1 484 ? -3.517 14.544 15.333 1.00 93.12 484 ILE A O 1
ATOM 3814 N N . VAL A 1 485 ? -1.859 13.040 15.271 1.00 92.19 485 VAL A N 1
ATOM 3815 C CA . VAL A 1 485 ? -0.744 13.973 15.487 1.00 92.19 485 VAL A CA 1
ATOM 3816 C C . VAL A 1 485 ? 0.093 14.092 14.226 1.00 92.19 485 VAL A C 1
ATOM 3818 O O . VAL A 1 485 ? 0.602 13.093 13.723 1.00 92.19 485 VAL A O 1
ATOM 3821 N N . PHE A 1 486 ? 0.308 15.308 13.735 1.00 90.75 486 PHE A N 1
ATOM 3822 C CA . PHE A 1 486 ? 1.171 15.534 12.577 1.00 90.75 486 PHE A CA 1
ATOM 3823 C C . PHE A 1 486 ? 1.799 16.925 12.559 1.00 90.75 486 PHE A C 1
ATOM 3825 O O . PHE A 1 486 ? 1.471 17.787 13.370 1.00 90.75 486 PHE A O 1
ATOM 3832 N N . VAL A 1 487 ? 2.747 17.134 11.646 1.00 89.12 487 VAL A N 1
ATOM 3833 C CA . VAL A 1 487 ? 3.495 18.392 11.506 1.00 89.12 487 VAL A CA 1
ATOM 3834 C C . VAL A 1 487 ? 3.054 19.123 10.243 1.00 89.12 487 VAL A C 1
ATOM 3836 O O . VAL A 1 487 ? 2.932 18.515 9.181 1.00 89.12 487 VAL A O 1
ATOM 3839 N N . SER A 1 488 ? 2.840 20.435 10.346 1.00 88.50 488 SER A N 1
ATOM 3840 C CA . SER A 1 488 ? 2.604 21.295 9.188 1.00 88.50 488 SER A CA 1
ATOM 3841 C C . SER A 1 488 ? 3.012 22.743 9.437 1.00 88.50 488 SER A C 1
ATOM 3843 O O . SER A 1 488 ? 2.785 23.310 10.506 1.00 88.50 488 SER A O 1
ATOM 3845 N N . ASP A 1 489 ? 3.527 23.390 8.395 1.00 88.56 489 ASP A N 1
ATOM 3846 C CA . ASP A 1 489 ? 3.773 24.833 8.358 1.00 88.56 489 ASP A CA 1
ATOM 3847 C C . ASP A 1 489 ? 2.479 25.670 8.439 1.00 88.56 489 ASP A C 1
ATOM 3849 O O . ASP A 1 489 ? 2.514 26.853 8.785 1.00 88.56 489 ASP A O 1
ATOM 3853 N N . LYS A 1 490 ? 1.322 25.050 8.173 1.00 91.81 490 LYS A N 1
ATOM 3854 C CA . LYS A 1 490 ? -0.018 25.642 8.270 1.00 91.81 490 LYS A CA 1
ATOM 3855 C C . LYS A 1 490 ? -0.706 25.358 9.613 1.00 91.81 490 LYS A C 1
ATOM 3857 O O . LYS A 1 490 ? -1.907 25.609 9.725 1.00 91.81 490 LYS A O 1
ATOM 3862 N N . ASN A 1 491 ? 0.014 24.894 10.642 1.00 93.38 491 ASN A N 1
ATOM 3863 C CA . ASN A 1 491 ? -0.590 24.428 11.896 1.00 93.38 491 ASN A CA 1
ATOM 3864 C C . ASN A 1 491 ? -1.576 25.389 12.552 1.00 93.38 491 ASN A C 1
ATOM 3866 O O . ASN A 1 491 ? -2.705 24.998 12.832 1.00 93.38 491 ASN A O 1
ATOM 3870 N N . LYS A 1 492 ? -1.210 26.660 12.720 1.00 95.25 492 LYS A N 1
ATOM 3871 C CA . LYS A 1 492 ? -2.103 27.657 13.328 1.00 95.25 492 LYS A CA 1
ATOM 3872 C C . LYS A 1 492 ? -3.411 27.810 12.561 1.00 95.25 492 LYS A C 1
ATOM 3874 O O . LYS A 1 492 ? -4.467 27.882 13.176 1.00 95.25 492 LYS A O 1
ATOM 3879 N N . LYS A 1 493 ? -3.331 27.828 11.226 1.00 96.00 493 LYS A N 1
ATOM 3880 C CA . LYS A 1 493 ? -4.501 27.959 10.354 1.00 96.00 493 LYS A CA 1
ATOM 3881 C C . LYS A 1 493 ? -5.414 26.742 10.491 1.00 96.00 493 LYS A C 1
ATOM 3883 O O . LYS A 1 493 ? -6.619 26.908 10.611 1.00 96.00 493 LYS A O 1
ATOM 3888 N N . TRP A 1 494 ? -4.857 25.534 10.468 1.00 95.94 494 TRP A N 1
ATOM 3889 C CA . TRP A 1 494 ? -5.660 24.315 10.577 1.00 95.94 494 TRP A CA 1
ATOM 3890 C C . TRP A 1 494 ? -6.267 24.135 11.966 1.00 95.94 494 TRP A C 1
ATOM 3892 O O . TRP A 1 494 ? -7.434 23.777 12.056 1.00 95.94 494 TRP A O 1
ATOM 3902 N N . ILE A 1 495 ? -5.529 24.463 13.029 1.00 97.00 495 ILE A N 1
ATOM 3903 C CA . ILE A 1 495 ? -6.051 24.463 14.401 1.00 97.00 495 ILE A CA 1
ATOM 3904 C C . ILE A 1 495 ? -7.248 25.416 14.528 1.00 97.00 495 ILE A C 1
ATOM 3906 O O . ILE A 1 495 ? -8.275 25.034 15.079 1.00 97.00 495 ILE A O 1
ATOM 3910 N N . GLU A 1 496 ? -7.136 26.638 14.002 1.00 97.44 496 GLU A N 1
ATOM 3911 C CA . GLU A 1 496 ? -8.234 27.614 13.994 1.00 97.44 496 GLU A CA 1
ATOM 3912 C C . GLU A 1 496 ? -9.447 27.080 13.216 1.00 97.44 496 GLU A C 1
ATOM 3914 O O . GLU A 1 496 ? -10.545 27.032 13.758 1.00 97.44 496 GLU A O 1
ATOM 3919 N N . GLN A 1 497 ? -9.236 26.569 11.997 1.00 97.12 497 GLN A N 1
ATOM 3920 C CA . GLN A 1 497 ? -10.314 26.030 11.160 1.00 97.12 497 GLN A CA 1
ATOM 3921 C C . GLN A 1 497 ? -11.034 24.826 11.786 1.00 97.12 497 GLN A C 1
ATOM 3923 O O . GLN A 1 497 ? -12.257 24.750 11.715 1.00 97.12 497 GLN A O 1
ATOM 3928 N N . ILE A 1 498 ? -10.304 23.885 12.395 1.00 96.88 498 ILE A N 1
ATOM 3929 C CA . ILE A 1 498 ? -10.907 22.716 13.053 1.00 96.88 498 ILE A CA 1
ATOM 3930 C C . ILE A 1 498 ? -11.731 23.157 14.267 1.00 96.88 498 ILE A C 1
ATOM 3932 O O . ILE A 1 498 ? -12.861 22.708 14.435 1.00 96.88 498 ILE A O 1
ATOM 3936 N N . ASN A 1 499 ? -11.199 24.064 15.090 1.00 97.75 499 ASN A N 1
ATOM 3937 C CA . ASN A 1 499 ? -11.909 24.553 16.272 1.00 97.75 499 ASN A CA 1
ATOM 3938 C C . ASN A 1 499 ? -13.148 25.388 15.911 1.00 97.75 499 ASN A C 1
ATOM 3940 O O . ASN A 1 499 ? -14.154 25.306 16.614 1.00 97.75 499 ASN A O 1
ATOM 3944 N N . ASP A 1 500 ? -13.115 26.134 14.803 1.00 97.19 500 ASP A N 1
ATOM 3945 C CA . ASP A 1 500 ? -14.300 26.812 14.269 1.00 97.19 500 ASP A CA 1
ATOM 3946 C C . ASP A 1 500 ? -15.391 25.796 13.894 1.00 97.19 500 ASP A C 1
ATOM 3948 O O . ASP A 1 500 ? -16.549 25.977 14.263 1.00 97.19 500 ASP A O 1
ATOM 3952 N N . ILE A 1 501 ? -15.032 24.700 13.211 1.00 96.56 501 ILE A N 1
ATOM 3953 C CA . ILE A 1 501 ? -15.973 23.628 12.839 1.00 96.56 501 ILE A CA 1
ATOM 3954 C C . ILE A 1 501 ? -16.615 23.003 14.080 1.00 96.56 501 ILE A C 1
ATOM 3956 O O . ILE A 1 501 ? -17.837 22.863 14.118 1.00 96.56 501 ILE A O 1
ATOM 3960 N N . VAL A 1 502 ? -15.817 22.683 15.102 1.00 96.12 502 VAL A N 1
ATOM 3961 C CA . VAL A 1 502 ? -16.324 22.138 16.372 1.00 96.12 502 VAL A CA 1
ATOM 3962 C C . VAL A 1 502 ? -17.316 23.107 17.020 1.00 96.12 502 VAL A C 1
ATOM 3964 O O . VAL A 1 502 ? -18.414 22.700 17.387 1.00 96.12 502 VAL A O 1
ATOM 3967 N N . HIS A 1 503 ? -16.995 24.404 17.072 1.00 96.50 503 HIS A N 1
ATOM 3968 C CA . HIS A 1 503 ? -17.893 25.420 17.627 1.00 96.50 503 HIS A CA 1
ATOM 3969 C C . HIS A 1 503 ? -19.215 25.551 16.843 1.00 96.50 503 HIS A C 1
ATOM 3971 O O . HIS A 1 503 ? -20.224 25.966 17.408 1.00 96.50 503 HIS A O 1
ATOM 3977 N N . PHE A 1 504 ? -19.242 25.258 15.539 1.00 94.62 504 PHE A N 1
ATOM 3978 C CA . PHE A 1 504 ? -20.482 25.280 14.748 1.00 94.62 504 PHE A CA 1
ATOM 3979 C C . PHE A 1 504 ? -21.302 23.987 14.841 1.00 94.62 504 PHE A C 1
ATOM 3981 O O . PHE A 1 504 ? -22.477 24.004 14.471 1.00 94.62 504 PHE A O 1
ATOM 3988 N N . ALA A 1 505 ? -20.693 22.886 15.284 1.00 89.56 505 ALA A N 1
ATOM 3989 C CA . ALA A 1 505 ? -21.359 21.599 15.452 1.00 89.56 505 ALA A CA 1
ATOM 3990 C C . ALA A 1 505 ? -22.100 21.472 16.800 1.00 89.56 505 ALA A C 1
ATOM 3992 O O . ALA A 1 505 ? -23.049 20.688 16.886 1.00 89.56 505 ALA A O 1
ATOM 3993 N N . GLU A 1 506 ? -21.690 22.239 17.820 1.00 83.19 506 GLU A N 1
ATOM 3994 C CA . GLU A 1 506 ? -22.393 22.413 19.109 1.00 83.19 506 GLU A CA 1
ATOM 3995 C C . GLU A 1 506 ? -23.630 23.322 18.999 1.00 83.19 506 GLU A C 1
ATOM 3997 O O . GLU A 1 506 ? -24.671 22.975 19.615 1.00 83.19 506 GLU A O 1
#

Secondary structure (DSSP, 8-state):
--------PPP-----PPPHHHHHHHHHHHHHHHHHHHHHHHTT-----------EEEEEEEEEEEEEEEE-TT--EEEEEEEEETTS-TTSPPEEE-SPEET----TTEEEEEEEEEEE-TT-SSTTSSEEEEEEEEEEEEEPPPB--BTTBPPTTEEE-TTSSEEE-----TTS-TTS----TTPPPPPHHIIIIIT---TTSPPPPTTEEEEEETTT--EEEEEHHHHHHHHHTTSEEE---SS----B---TTS-TTS---HHHHHHHHH-TTPEEEEEEETTTEEEEEEEEE-TTT--EEEEEEEE-TTT--EEEEEEE--SSSS---EEEESHHHHHHHHHH--TT-TTTTT--PPPSSS----S--HHHHHHHEEEEEEEEE-SSEEEEEEEEEETTSS-EEEEEEEEEGGGEEEEESPPP---TTPEEPS----BTTEEEEEEE-TT--EEEEEEES--GGGEEEEEESSSS-SEEEEE-TTHHHHHHHHHHHHHHH-

pLDDT: mean 72.25, std 19.42, range [24.58, 98.12]

Mean predicted aligned error: 20.29 Å

Radius of gyration: 34.85 Å; Cα contacts (8 Å, |Δi|>4): 798; chains: 1; bounding box: 119×62×87 Å

Nearest PDB structures (foldseek):
  8pnd-assembly1_A  TM=6.042E-01  e=1.122E+00  Homo sapiens
  1pm1-assembly1_X  TM=2.934E-01  e=1.540E+00  Rhodnius prolixus

Foldseek 3Di:
DDDDDDDDDDDDDDDDDDDPVVVVVVVVVVVVVVVVVVVVVVVPPPDDPPDPPWDKDKFKKKWDLAWDFDADPVRDTDTWIWIDTPPDDPPDDIDTQPDDAAPDDDDHQKIWTFIWIWTADPPDPDPNPRIHTYTPGTPDMDGADFFAAQVLHAAQQWDQDPVRTTHRDPDPDPVADPPDRGDDPDDDGDFLCCCCVVGRQPLLRRDEDPQWFWKAFPPPRRIGTHHPVVRVVCVVVVGIDGRDHPDDDFPFDPDPPPPPPPDPALLVVLVCVQQVPWGKTWDDDPDDWTKIKTWHADPVPRWIKIKIWTADPVVRDIKIKIWADAPDPDPDIDIDIDRVRSNVCSVPHDSPDPVRRPPDDDPPPDDDDPPPDLVVVCVQWDWDWDWDDDPFKIKTWTWIDGVVNPDIDIDIDIATLVFFPAKDLADDDADPPKDFDDDDPPDPQFDAGWIQGPVRAIEGEGEHNDDSRQKMWTQTDPDPHRIYIYGDPCRVVVRVVSRVSNVVVD

Sequence (506 aa):
MILLQDCTCHGYQEQKIRSPYELQTLYDHIVKFLIIVLVLSGLAISTFAVSPAFAESVETLVIHPHLFDCRDIDGVTQKCMIYKEQNLNPFESWGTLYVPIEGFDYKEWSRYMISVKITDVENSVYPATDKKYDLVEILGQESFPPHDPYNGICAPGFVATTEGNCSFNFRCGPEWSAGRICMSSGQQYLKPLQQVEGAGIADGDVICVEHLSLVSKKSDGSSACVTSETRDVLVKRGEWVKHIPKASVFEQTADPELHAKDFDIPEVRLFLEKYPQAVVIREQVGYANHHKHYMHADRITGDIVGLALIKNIETGDVGSAISCPSNQNHSEGYEVSGTFNIVEYLKNYDCLSDSNVGRFEPSSDSDSKKMSDVQDLENMRKSILELEFGDDIITVLISNETYFGAMTSFEFTTIPVSSLVGAHDRLPETDSNDRMMAGSMLSEIVKAGTYITQNDDKEFWYTIGGIESQVITIELQDHEFDRIVFVSDKNKKWIEQINDIVHFAE

Solvent-accessible surface area (backbone atoms only — not comparable to full-atom values): 30319 Å² total; per-residue (Å²): 142,84,86,89,82,85,89,81,90,76,86,84,78,89,75,80,81,74,62,75,71,63,54,53,57,52,50,55,51,52,52,54,50,53,52,52,52,52,57,59,59,65,70,73,68,85,79,74,81,76,67,84,76,73,70,68,47,77,48,48,36,36,38,49,39,54,70,41,88,40,63,51,98,85,64,50,77,44,78,23,48,33,31,35,57,70,91,51,61,93,84,58,75,75,45,77,39,81,61,78,47,46,91,57,86,86,56,82,36,27,32,36,32,30,33,32,36,37,35,70,41,85,86,49,92,44,89,78,58,28,64,44,41,35,56,72,46,80,78,42,78,47,77,51,72,73,26,38,34,47,93,82,40,41,50,84,37,32,41,71,46,96,85,64,36,27,43,78,51,87,75,53,53,101,90,45,68,88,94,52,73,61,71,72,94,80,74,80,76,56,53,48,60,44,32,35,77,36,23,54,39,54,72,84,67,55,75,52,60,92,80,35,41,50,34,26,32,72,88,77,54,58,46,43,62,33,43,62,70,54,45,55,54,42,35,71,70,66,53,30,43,78,62,78,66,87,72,87,80,82,63,73,54,92,56,92,77,61,59,76,77,79,65,86,42,71,52,59,54,46,47,43,70,74,38,74,79,43,45,53,37,58,48,80,56,86,82,82,37,69,37,40,36,37,39,31,68,44,87,87,81,68,45,52,36,38,40,40,40,43,42,44,71,89,80,64,47,69,47,34,38,37,38,30,59,48,100,52,105,55,98,59,62,53,75,48,64,40,60,70,57,42,41,53,41,56,73,77,52,54,71,86,42,80,88,54,75,82,71,76,71,75,73,89,86,60,84,90,70,69,103,76,53,69,67,64,60,47,68,49,44,51,65,51,70,47,79,46,82,56,97,63,35,35,36,43,37,39,34,39,40,42,70,81,76,81,54,76,51,76,50,74,52,75,44,48,53,90,24,49,70,37,44,42,57,60,78,80,90,81,57,97,78,41,44,72,50,99,46,65,72,79,48,103,54,27,49,36,37,46,34,31,41,86,86,72,46,32,32,40,34,47,30,66,68,60,59,68,91,26,28,34,26,39,37,38,42,100,54,95,35,43,32,42,34,33,50,39,99,56,26,71,60,51,29,50,54,46,37,51,52,40,65,72,72,109